Protein AF-A0A0G4HFI1-F1 (afdb_monomer_lite)

Foldseek 3Di:
DPPQDDDQQWDALDRPHDTDGQDALVVLVVLLVVLLLVVLVVLLLVLLVLLVDDPPDPPLLVLLLVLLVVLLVLLVVLVVLDDDPPLPPVVVVVCVPCVPCVVPDDPDPPDVCNVDVPPDPRPSCSSNVLLNNLSNQPVHDDDPLVSLVSSLVVLLCSLVVSLVSSLVCLVCVLVVVCVVCVPPQQALVNLVVVLVVVLVVLVVVLVVVVVVVVVVVDCPCVVVVVVVVVVVPDDPDDPVVVVVVSVVVVVVSVVVSVVVNVVSVVVSVVVSVVLQCDADSSQARNRDHPPDDPVVNSVRSVLSSLLSSLSSLSVCLLVSLLSLLLLQFWADPDPPDAIARPVDRVHGCPDPSSVVSNVVSVVSCCVRLPVVLVVVVVVCVVCVVVCVVVDPSPCSSCVSQQRQFDPVCSSVSVVSSVLSNVLSVLQRDQPDNDNVSSLVSNLVSLVVVLVVLVVCLGGDCPPNSVSSVSSNVSSVVSNVVSVCVVVVVVVSVVVPPDD

Organism: NCBI:txid1169474

Sequence (499 aa):
PLCDECARGYHQTQPGSLCTTCPSASVLFVSAACVIFVVSAAMLFYAALITLEDPEVESESHKVALKILFNFLSMMSVVNAFRYTAPKVDVEQLKVELPALEQILPEYDISLYDLLPIESIPSITSLLSVECMVDSGVFGEVSHAWRLFLTRTIEVHIPFLLYITCLLFAICYVFSFRAVRRSKIPQPETVTEHFRASIAALEERFQRSDEEVRLIERPSSAQSFFALIARSKDTHTPPFACLQLQEEVHLALRRERRFKEEKLVIQQRAEMRALAKKRLFWLFRYVFSGDMSLRRRLAVVLVDSVTVAAIIYFFSYELITSGLLDTIACEAFEDGMALRLTERRSILCSSDDYNAFLGMALAFMVAYTVALPGILALVIARQRSQLMTVVQAFFRNFSLFFGGYTSQYFFWEIVILARKFTGEFAVAFNPTTDPRSRLLPLLCHAALFAFLQLRCQPYRKVDGNILNRLETWSLVIWLFTLILFAVSRSVGGSVGVSG

pLDDT: mean 82.16, std 15.21, range [30.98, 97.75]

Secondary structure (DSSP, 8-state):
--TTSPPTTEE-SSTTSPPEEPPPHHHHHHHHHHHHHHHHHHHHHHHHHHHHS-TTSTTHHHHHHHHHHHHHHHHHHGGGGS--------HHHHHHH-GGGGGT-------HHHHS-------HHHHS-HHHHHHTTTT-S--HHHHHHHHHHHHHHHHHHHHHHHHHHHHHHHHHHHHHHTTTS--HHHHHHHHHHHHHHHHHHHHHHHHHHHHHT-TTTHHHHHHHHTT-TT----THHHHHHHHHHHHHHHHHHHHHHHHHHHHHHHHHHHHHH-EETTTEE----TT--HHHHHHHHHHHTHHHHHHHHHHHHHHHHHHHHHTT-EE-SSTTPPPEESS-TTSBTTSHHHHHHHHHHHHHHIIIIIIHHHHHHHHHHHHTTTTTTSTTHHHHHTHHHHTTB-TT-TTHHHHHHHHHHHHHHHHH--SSSSGGGGHHHHHHHHHHHHHHHHHH--B---GGGHHHHHHHHHHHHHHHHHHHHHHHHHHHTTS----

Radius of gyration: 36.2 Å; chains: 1; bounding box: 97×45×128 Å

Structure (mmCIF, N/CA/C/O backbone):
data_AF-A0A0G4HFI1-F1
#
_entry.id   AF-A0A0G4HFI1-F1
#
loop_
_atom_site.group_PDB
_atom_site.id
_atom_site.type_symbol
_atom_site.label_atom_id
_atom_site.label_alt_id
_atom_site.label_comp_id
_atom_site.label_asym_id
_atom_site.label_entity_id
_atom_site.label_seq_id
_atom_site.pdbx_PDB_ins_code
_atom_site.Cartn_x
_atom_site.Cartn_y
_atom_site.Cartn_z
_atom_site.occupancy
_atom_site.B_iso_or_equiv
_atom_site.auth_seq_id
_atom_site.auth_comp_id
_atom_site.auth_asym_id
_atom_site.auth_atom_id
_atom_site.pdbx_PDB_model_num
ATOM 1 N N . PRO A 1 1 ? 29.645 3.352 -20.451 1.00 61.78 1 PRO A N 1
ATOM 2 C CA . PRO A 1 1 ? 28.203 3.683 -20.490 1.00 61.78 1 PRO A CA 1
ATOM 3 C C . PRO A 1 1 ? 27.784 3.760 -21.954 1.00 61.78 1 PRO A C 1
ATOM 5 O O . PRO A 1 1 ? 28.581 4.227 -22.769 1.00 61.78 1 PRO A O 1
ATOM 8 N N . LEU A 1 2 ? 26.599 3.263 -22.290 1.00 75.50 2 LEU A N 1
ATOM 9 C CA . LEU A 1 2 ? 25.979 3.582 -23.581 1.00 75.50 2 LEU A CA 1
ATOM 10 C C . LEU A 1 2 ? 25.491 5.045 -23.572 1.00 75.50 2 LEU A C 1
ATOM 12 O O . LEU A 1 2 ? 25.496 5.690 -22.523 1.00 75.50 2 LEU A O 1
ATOM 16 N N . CYS A 1 3 ? 25.123 5.596 -24.735 1.00 70.38 3 CYS A N 1
ATOM 17 C CA . CYS A 1 3 ? 24.750 7.013 -24.889 1.00 70.38 3 CYS A CA 1
ATOM 18 C C . CYS A 1 3 ? 23.564 7.462 -24.011 1.00 70.38 3 CYS A C 1
ATOM 20 O O . CYS A 1 3 ? 23.365 8.657 -23.826 1.00 70.38 3 CYS A O 1
ATOM 22 N N . ASP A 1 4 ? 22.791 6.520 -23.478 1.00 76.88 4 ASP A N 1
ATOM 23 C CA . ASP A 1 4 ? 21.642 6.723 -22.598 1.00 76.88 4 ASP A CA 1
ATOM 24 C C . ASP A 1 4 ? 21.966 6.577 -21.101 1.00 76.88 4 ASP A C 1
ATOM 26 O O . ASP A 1 4 ? 21.091 6.789 -20.265 1.00 76.88 4 ASP A O 1
ATOM 30 N N . GLU A 1 5 ? 23.211 6.265 -20.733 1.00 84.94 5 GLU A N 1
ATOM 31 C CA . GLU A 1 5 ? 23.621 6.055 -19.344 1.00 84.94 5 GLU A CA 1
ATOM 32 C C . GLU A 1 5 ? 24.499 7.200 -18.824 1.00 84.94 5 GLU A C 1
ATOM 34 O O . GLU A 1 5 ? 25.551 7.516 -19.385 1.00 84.94 5 GLU A O 1
ATOM 39 N N . CYS A 1 6 ? 24.118 7.781 -17.684 1.00 89.31 6 CYS A N 1
ATOM 40 C CA . CYS A 1 6 ? 24.928 8.817 -17.050 1.00 89.31 6 CYS A CA 1
ATOM 41 C C . CYS A 1 6 ? 26.199 8.266 -16.401 1.00 89.31 6 CYS A C 1
ATOM 43 O O . CYS A 1 6 ? 26.190 7.229 -15.730 1.00 89.31 6 CYS A O 1
ATOM 45 N N . ALA A 1 7 ? 27.286 9.029 -16.542 1.00 90.31 7 ALA A N 1
ATOM 46 C CA . ALA A 1 7 ? 28.521 8.811 -15.801 1.00 90.31 7 ALA A CA 1
ATOM 47 C C . ALA A 1 7 ? 28.299 8.922 -14.278 1.00 90.31 7 ALA A C 1
ATOM 49 O O . ALA A 1 7 ? 27.284 9.442 -13.812 1.00 90.31 7 ALA A O 1
ATOM 50 N N . ARG A 1 8 ? 29.265 8.434 -13.490 1.00 89.25 8 ARG A N 1
ATOM 51 C CA . ARG A 1 8 ? 29.236 8.557 -12.022 1.00 89.25 8 ARG A CA 1
ATOM 52 C C . ARG A 1 8 ? 29.116 10.021 -11.600 1.00 89.25 8 ARG A C 1
ATOM 54 O O . ARG A 1 8 ? 29.789 10.880 -12.169 1.00 89.25 8 ARG A O 1
ATOM 61 N N . GLY A 1 9 ? 28.285 10.284 -10.594 1.00 90.75 9 GLY A N 1
ATOM 62 C CA . GLY A 1 9 ? 28.003 11.639 -10.118 1.00 90.75 9 GLY A CA 1
ATOM 63 C C . GLY A 1 9 ? 27.058 12.429 -11.025 1.00 90.75 9 GLY A C 1
ATOM 64 O O . GLY A 1 9 ? 26.856 13.619 -10.791 1.00 90.75 9 GLY A O 1
ATOM 65 N N . TYR A 1 10 ? 26.472 11.782 -12.034 1.00 91.88 10 TYR A N 1
ATOM 66 C CA . TYR A 1 10 ? 25.418 12.339 -12.868 1.00 91.88 10 TYR A CA 1
ATOM 67 C C . TYR A 1 10 ? 24.187 11.424 -12.856 1.00 91.88 10 TYR A C 1
ATOM 69 O O . TYR A 1 10 ? 24.295 10.201 -12.711 1.00 91.88 10 TYR A O 1
ATOM 77 N N . HIS A 1 11 ? 23.018 12.030 -13.043 1.00 90.00 11 HIS A N 1
ATOM 78 C CA . HIS A 1 11 ? 21.723 11.353 -13.110 1.00 90.00 11 HIS A CA 1
ATOM 79 C C . HIS A 1 11 ? 20.808 12.034 -14.134 1.00 90.00 11 HIS A C 1
ATOM 81 O O . HIS A 1 11 ? 21.004 13.205 -14.472 1.00 90.00 11 HIS A O 1
ATOM 87 N N . GLN A 1 12 ? 19.813 11.302 -14.631 1.00 86.06 12 GLN A N 1
ATOM 88 C CA . GLN A 1 12 ? 18.741 11.869 -15.451 1.00 86.06 12 GLN A CA 1
ATOM 89 C C . GLN A 1 12 ? 17.553 12.189 -14.551 1.00 86.06 12 GLN A C 1
ATOM 91 O O . GLN A 1 12 ? 17.189 11.385 -13.694 1.00 86.06 12 GLN A O 1
ATOM 96 N N . THR A 1 13 ? 16.935 13.350 -14.746 1.00 79.31 13 THR A N 1
ATOM 97 C CA . THR A 1 13 ? 15.680 13.689 -14.060 1.00 79.31 13 THR A CA 1
ATOM 98 C C . THR A 1 13 ? 14.486 13.015 -14.726 1.00 79.31 13 THR A C 1
ATOM 100 O O . THR A 1 13 ? 13.504 12.699 -14.059 1.00 79.31 13 THR A O 1
ATOM 103 N N . GLN A 1 14 ? 14.579 12.777 -16.036 1.00 73.25 14 GLN A N 1
ATOM 104 C CA . GLN A 1 14 ? 13.584 12.074 -16.841 1.00 73.25 14 GLN A CA 1
ATOM 105 C C . GLN A 1 14 ? 14.271 11.145 -17.856 1.00 73.25 14 GLN A C 1
ATOM 107 O O . GLN A 1 14 ? 15.355 11.487 -18.342 1.00 73.25 14 GLN A O 1
ATOM 112 N N . PRO A 1 15 ? 13.665 10.004 -18.226 1.00 72.69 15 PRO A N 1
ATOM 113 C CA . PRO A 1 15 ? 14.212 9.123 -19.255 1.00 72.69 15 PRO A CA 1
ATOM 114 C C . PRO A 1 15 ? 14.478 9.882 -20.563 1.00 72.69 15 PRO A C 1
ATOM 116 O O . PRO A 1 15 ? 13.563 10.460 -21.144 1.00 72.69 15 PRO A O 1
ATOM 119 N N . GLY A 1 16 ? 15.731 9.895 -21.022 1.00 75.44 16 GLY A N 1
ATOM 120 C CA . GLY A 1 16 ? 16.137 10.583 -22.257 1.00 75.44 16 GLY A CA 1
ATOM 121 C C . GLY A 1 16 ? 16.486 12.067 -22.094 1.00 75.44 16 GLY A C 1
ATOM 122 O O . GLY A 1 16 ? 16.918 12.696 -23.059 1.00 75.44 16 GLY A O 1
ATOM 123 N N . SER A 1 17 ? 16.352 12.624 -20.888 1.00 83.50 17 SER A N 1
ATOM 124 C CA . SER A 1 17 ? 16.887 13.948 -20.555 1.00 83.50 17 SER A CA 1
ATOM 125 C C . SER A 1 17 ? 18.421 13.944 -20.477 1.00 83.50 17 SER A C 1
ATOM 127 O O . SER A 1 17 ? 19.055 12.910 -20.247 1.00 83.50 17 SER A O 1
ATOM 129 N N . LEU A 1 18 ? 19.036 15.117 -20.657 1.00 89.38 18 LEU A N 1
ATOM 130 C CA . LEU A 1 18 ? 20.477 15.287 -20.467 1.00 89.38 18 LEU A CA 1
ATOM 131 C C . LEU A 1 18 ? 20.876 14.982 -19.016 1.00 89.38 18 LEU A C 1
ATOM 133 O O . LEU A 1 18 ? 20.214 15.399 -18.066 1.00 89.38 18 LEU A O 1
ATOM 137 N N . CYS A 1 19 ? 22.004 14.295 -18.851 1.00 91.75 19 CYS A N 1
ATOM 138 C CA . CYS A 1 19 ? 22.575 13.998 -17.543 1.00 91.75 19 CYS A CA 1
ATOM 139 C C . CYS A 1 19 ? 22.927 15.284 -16.782 1.00 91.75 19 CYS A C 1
ATOM 141 O O . CYS A 1 19 ? 23.695 16.115 -17.266 1.00 91.75 19 CYS A O 1
ATOM 143 N N . THR A 1 20 ? 22.422 15.411 -15.557 1.00 93.06 20 THR A N 1
ATOM 144 C CA . THR A 1 20 ? 22.709 16.526 -14.646 1.00 93.06 20 THR A CA 1
ATOM 145 C C . THR A 1 20 ? 23.570 16.061 -13.480 1.00 93.06 20 THR A C 1
ATOM 147 O O . THR A 1 20 ? 23.514 14.895 -13.078 1.00 93.06 20 THR A O 1
ATOM 150 N N . THR A 1 21 ? 24.396 16.959 -12.943 1.00 94.50 21 THR A N 1
ATOM 151 C CA . THR A 1 21 ? 25.266 16.657 -11.803 1.00 94.50 21 THR A CA 1
ATOM 152 C C . THR A 1 21 ? 24.442 16.346 -10.557 1.00 94.50 21 THR A C 1
ATOM 154 O O . THR A 1 21 ? 23.447 17.008 -10.259 1.00 94.50 21 THR A O 1
ATOM 157 N N . CYS A 1 22 ? 24.863 15.331 -9.808 1.00 93.56 22 CYS A N 1
ATOM 158 C CA . CYS A 1 22 ? 24.263 15.010 -8.524 1.00 93.56 22 CYS A CA 1
ATOM 159 C C . CYS A 1 22 ? 24.513 16.148 -7.517 1.00 93.56 22 CYS A C 1
ATOM 161 O O . CYS A 1 22 ? 25.614 16.714 -7.483 1.00 93.56 22 CYS A O 1
ATOM 163 N N . PRO A 1 23 ? 23.523 16.481 -6.670 1.00 92.75 23 PRO A N 1
ATOM 164 C CA . PRO A 1 23 ? 23.722 17.428 -5.581 1.00 92.75 23 PRO A CA 1
ATOM 165 C C . PRO A 1 23 ? 24.737 16.884 -4.565 1.00 92.75 23 PRO A C 1
ATOM 167 O O . PRO A 1 23 ? 25.034 15.688 -4.525 1.00 92.75 23 PRO A O 1
ATOM 170 N N . SER A 1 24 ? 25.260 17.762 -3.705 1.00 93.38 24 SER A N 1
ATOM 171 C CA . SER A 1 24 ? 26.158 17.337 -2.629 1.00 93.38 24 SER A CA 1
ATOM 172 C C . SER A 1 24 ? 25.465 16.348 -1.683 1.00 93.38 24 SER A C 1
ATOM 174 O O . SER A 1 24 ? 24.261 16.434 -1.429 1.00 93.38 24 SER A O 1
ATOM 176 N N . ALA A 1 25 ? 26.243 15.416 -1.124 1.00 91.25 25 ALA A N 1
ATOM 177 C CA . ALA A 1 25 ? 25.726 14.338 -0.281 1.00 91.25 25 ALA A CA 1
ATOM 178 C C . ALA A 1 25 ? 24.852 14.853 0.879 1.00 91.25 25 ALA A C 1
ATOM 180 O O . ALA A 1 25 ? 23.789 14.304 1.154 1.00 91.25 25 ALA A O 1
ATOM 181 N N . SER A 1 26 ? 25.254 15.951 1.529 1.00 91.62 26 SER A N 1
ATOM 182 C CA . SER A 1 26 ? 24.496 16.556 2.631 1.00 91.62 26 SER A CA 1
ATOM 183 C C . SER A 1 26 ? 23.113 17.045 2.200 1.00 91.62 26 SER A C 1
ATOM 185 O O . SER A 1 26 ? 22.133 16.782 2.895 1.00 91.62 26 SER A O 1
ATOM 187 N N . VAL A 1 27 ? 23.013 17.707 1.044 1.00 91.31 27 VAL A N 1
ATOM 188 C CA . VAL A 1 27 ? 21.733 18.169 0.489 1.00 91.31 27 VAL A CA 1
ATOM 189 C C . VAL A 1 27 ? 20.840 16.976 0.166 1.00 91.31 27 VAL A C 1
ATOM 191 O O . VAL A 1 27 ? 19.643 17.008 0.454 1.00 91.31 27 VAL A O 1
ATOM 194 N N . LEU A 1 28 ? 21.417 15.896 -0.358 1.00 90.25 28 LEU A N 1
ATOM 195 C CA . LEU A 1 28 ? 20.674 14.685 -0.679 1.00 90.25 28 LEU A CA 1
ATOM 196 C C . LEU A 1 28 ? 20.130 13.976 0.572 1.00 90.25 28 LEU A C 1
ATOM 198 O O . LEU A 1 28 ? 18.950 13.648 0.618 1.00 90.25 28 LEU A O 1
ATOM 202 N N . PHE A 1 29 ? 20.934 13.800 1.625 1.00 91.56 29 PHE A N 1
ATOM 203 C CA . PHE A 1 29 ? 20.453 13.180 2.868 1.00 91.56 29 PHE A CA 1
ATOM 204 C C . PHE A 1 29 ? 19.403 14.035 3.584 1.00 91.56 29 PHE A C 1
ATOM 206 O O . PHE A 1 29 ? 18.421 13.498 4.096 1.00 91.56 29 PHE A O 1
ATOM 213 N N . VAL A 1 30 ? 19.577 15.362 3.607 1.00 93.06 30 VAL A N 1
ATOM 214 C CA . VAL A 1 30 ? 18.607 16.280 4.225 1.00 93.06 30 VAL A CA 1
ATOM 215 C C . VAL A 1 30 ? 17.294 16.296 3.444 1.00 93.06 30 VAL A C 1
ATOM 217 O O . VAL A 1 30 ? 16.228 16.201 4.052 1.00 93.06 30 VAL A O 1
ATOM 220 N N . SER A 1 31 ? 17.352 16.374 2.112 1.00 90.25 31 SER A N 1
ATOM 221 C CA . SER A 1 31 ? 16.151 16.307 1.270 1.00 90.25 31 SER A CA 1
ATOM 222 C C . SER A 1 31 ? 15.455 14.953 1.399 1.00 90.25 31 SER A C 1
ATOM 224 O O . SER A 1 31 ? 14.245 14.926 1.611 1.00 90.25 31 SER A O 1
ATOM 226 N N . ALA A 1 32 ? 16.200 13.844 1.410 1.00 91.06 32 ALA A N 1
ATOM 227 C CA . ALA A 1 32 ? 15.634 12.516 1.609 1.00 91.06 32 ALA A CA 1
ATOM 228 C C . ALA A 1 32 ? 14.950 12.360 2.973 1.00 91.06 32 ALA A C 1
ATOM 230 O O . ALA A 1 32 ? 13.813 11.894 3.044 1.00 91.06 32 ALA A O 1
ATOM 231 N N . ALA A 1 33 ? 15.591 12.811 4.054 1.00 93.12 33 ALA A N 1
ATOM 232 C CA . ALA A 1 33 ? 14.996 12.804 5.388 1.00 93.12 33 ALA A CA 1
ATOM 233 C C . ALA A 1 33 ? 13.731 13.677 5.459 1.00 93.12 33 ALA A C 1
ATOM 235 O O . ALA A 1 33 ? 12.734 13.270 6.058 1.00 93.12 33 ALA A O 1
ATOM 236 N N . CYS A 1 34 ? 13.747 14.849 4.816 1.00 93.75 34 CYS A N 1
ATOM 237 C CA . CYS A 1 34 ? 12.593 15.743 4.733 1.00 93.75 34 CYS A CA 1
ATOM 238 C C . CYS A 1 34 ? 11.425 15.085 3.986 1.00 93.75 34 CYS A C 1
ATOM 240 O O . CYS A 1 34 ? 10.309 15.048 4.503 1.00 93.75 34 CYS A O 1
ATOM 242 N N . VAL A 1 35 ? 11.681 14.491 2.817 1.00 91.00 35 VAL A N 1
ATOM 243 C CA . VAL A 1 35 ? 10.666 13.781 2.026 1.00 91.00 35 VAL A CA 1
ATOM 244 C C . VAL A 1 35 ? 10.103 12.595 2.808 1.00 91.00 35 VAL A C 1
ATOM 246 O O . VAL A 1 35 ? 8.886 12.476 2.926 1.00 91.00 35 VAL A O 1
ATOM 249 N N . ILE A 1 36 ? 10.953 11.761 3.417 1.00 92.56 36 ILE A N 1
ATOM 250 C CA . ILE A 1 36 ? 10.519 10.633 4.260 1.00 92.56 36 ILE A CA 1
ATOM 251 C C . ILE A 1 36 ? 9.632 11.123 5.407 1.00 92.56 36 ILE A C 1
ATOM 253 O O . ILE A 1 36 ? 8.599 10.510 5.683 1.00 92.56 36 ILE A O 1
ATOM 257 N N . PHE A 1 37 ? 9.988 12.231 6.059 1.00 94.31 37 PHE A N 1
ATOM 258 C CA . PHE A 1 37 ? 9.195 12.811 7.139 1.00 94.31 37 PHE A CA 1
ATOM 259 C C . PHE A 1 37 ? 7.836 13.329 6.651 1.00 94.31 37 PHE A C 1
ATOM 261 O O . PHE A 1 37 ? 6.808 12.992 7.241 1.00 94.31 37 PHE A O 1
ATOM 268 N N . VAL A 1 38 ? 7.810 14.100 5.560 1.00 93.81 38 VAL A N 1
ATOM 269 C CA . VAL A 1 38 ? 6.577 14.651 4.973 1.00 93.81 38 VAL A CA 1
ATOM 270 C C . VAL A 1 38 ? 5.649 13.530 4.509 1.00 93.81 38 VAL A C 1
ATOM 272 O O . VAL A 1 38 ? 4.467 13.533 4.851 1.00 93.81 38 VAL A O 1
ATOM 275 N N . VAL A 1 39 ? 6.180 12.530 3.801 1.00 91.81 39 VAL A N 1
ATOM 276 C CA . VAL A 1 39 ? 5.410 11.361 3.355 1.00 91.81 39 VAL A CA 1
ATOM 277 C C . VAL A 1 39 ? 4.906 10.558 4.554 1.00 91.81 39 VAL A C 1
ATOM 279 O O . VAL A 1 39 ? 3.740 10.178 4.581 1.00 91.81 39 VAL A O 1
ATOM 282 N N . SER A 1 40 ? 5.727 10.353 5.588 1.00 93.50 40 SER A N 1
ATOM 283 C CA . SER A 1 40 ? 5.300 9.677 6.823 1.00 93.50 40 SER A CA 1
ATOM 284 C C . SER A 1 40 ? 4.157 10.423 7.519 1.00 93.50 40 SER A C 1
ATOM 286 O O . SER A 1 40 ? 3.176 9.808 7.937 1.00 93.50 40 SER A O 1
ATOM 288 N N . ALA A 1 41 ? 4.239 11.753 7.612 1.00 93.50 41 ALA A N 1
ATOM 289 C CA . ALA A 1 41 ? 3.180 12.582 8.180 1.00 93.50 41 ALA A CA 1
ATOM 290 C C . ALA A 1 41 ? 1.889 12.508 7.348 1.00 93.50 41 ALA A C 1
ATOM 292 O O . ALA A 1 41 ? 0.810 12.339 7.916 1.00 93.50 41 ALA A O 1
ATOM 293 N N . ALA A 1 42 ? 1.996 12.558 6.016 1.00 92.75 42 ALA A N 1
ATOM 294 C CA . ALA A 1 42 ? 0.864 12.398 5.108 1.00 92.75 42 ALA A CA 1
ATOM 295 C C . ALA A 1 42 ? 0.210 11.012 5.246 1.00 92.75 42 ALA A C 1
ATOM 297 O O . ALA A 1 42 ? -1.013 10.918 5.331 1.00 92.75 42 ALA A O 1
ATOM 298 N N . MET A 1 43 ? 1.007 9.944 5.356 1.00 92.25 43 MET A N 1
ATOM 299 C CA . MET A 1 43 ? 0.512 8.577 5.559 1.00 92.25 43 MET A CA 1
ATOM 300 C C . MET A 1 43 ? -0.168 8.404 6.919 1.00 92.25 43 MET A C 1
ATOM 302 O O . MET A 1 43 ? -1.224 7.780 6.996 1.00 92.25 43 MET A O 1
ATOM 306 N N . LEU A 1 44 ? 0.381 8.985 7.991 1.00 92.69 44 LEU A N 1
ATOM 307 C CA . LEU A 1 44 ? -0.260 8.991 9.309 1.00 92.69 44 LEU A CA 1
ATOM 308 C C . LEU A 1 44 ? -1.570 9.781 9.305 1.00 92.69 44 LEU A C 1
ATOM 310 O O . LEU A 1 44 ? -2.548 9.338 9.906 1.00 92.69 44 LEU A O 1
ATOM 314 N N . PHE A 1 45 ? -1.605 10.925 8.621 1.00 92.00 45 PHE A N 1
ATOM 315 C CA . PHE A 1 45 ? -2.816 11.722 8.462 1.00 92.00 45 PHE A CA 1
ATOM 316 C C . PHE A 1 45 ? -3.882 10.960 7.671 1.00 92.00 45 PHE A C 1
ATOM 318 O O . PHE A 1 45 ? -5.018 10.852 8.122 1.00 92.00 45 PHE A O 1
ATOM 325 N N . TYR A 1 46 ? -3.510 10.352 6.547 1.00 89.81 46 TYR A N 1
ATOM 326 C CA . TYR A 1 46 ? -4.409 9.521 5.753 1.00 89.81 46 TYR A CA 1
ATOM 327 C C . TYR A 1 46 ? -4.917 8.305 6.542 1.00 89.81 46 TYR A C 1
ATOM 329 O O . TYR A 1 46 ? -6.112 8.012 6.536 1.00 89.81 46 TYR A O 1
ATOM 337 N N . ALA A 1 47 ? -4.042 7.638 7.299 1.00 89.88 47 ALA A N 1
ATOM 338 C CA . ALA A 1 47 ? -4.437 6.556 8.193 1.00 89.88 47 ALA A CA 1
ATOM 339 C C . ALA A 1 47 ? -5.419 7.039 9.265 1.00 89.88 47 ALA A C 1
ATOM 341 O O . ALA A 1 47 ? -6.415 6.362 9.524 1.00 89.88 47 ALA A O 1
ATOM 342 N N . ALA A 1 48 ? -5.183 8.223 9.840 1.00 88.12 48 ALA A N 1
ATOM 343 C CA . ALA A 1 48 ? -6.111 8.846 10.771 1.00 88.12 48 ALA A CA 1
ATOM 344 C C . ALA A 1 48 ? -7.472 9.045 10.101 1.00 88.12 48 ALA A C 1
ATOM 346 O O . ALA A 1 48 ? -8.441 8.498 10.622 1.00 88.12 48 ALA A O 1
ATOM 347 N N . LEU A 1 49 ? -7.529 9.697 8.929 1.00 85.12 49 LEU A N 1
ATOM 348 C CA . LEU A 1 49 ? -8.753 9.928 8.146 1.00 85.12 49 LEU A CA 1
ATOM 349 C C . LEU A 1 49 ? -9.541 8.639 7.896 1.00 85.12 49 LEU A C 1
ATOM 351 O O . LEU A 1 49 ? -10.739 8.593 8.164 1.00 85.12 49 LEU A O 1
ATOM 355 N N . ILE A 1 50 ? -8.866 7.569 7.470 1.00 81.19 50 ILE A N 1
ATOM 356 C CA . ILE A 1 50 ? -9.506 6.263 7.269 1.00 81.19 50 ILE A CA 1
ATOM 357 C C . ILE A 1 50 ? -10.096 5.730 8.579 1.00 81.19 50 ILE A C 1
ATOM 359 O O . ILE A 1 50 ? -11.176 5.141 8.576 1.00 81.19 50 ILE A O 1
ATOM 363 N N . THR A 1 51 ? -9.415 5.920 9.707 1.00 80.00 51 THR A N 1
ATOM 364 C CA . THR A 1 51 ? -9.909 5.450 11.008 1.00 80.00 51 THR A CA 1
ATOM 365 C C . THR A 1 51 ? -10.965 6.349 11.660 1.00 80.00 51 THR A C 1
ATOM 367 O O . THR A 1 51 ? -11.606 5.876 12.597 1.00 80.00 51 THR A O 1
ATOM 370 N N . LEU A 1 52 ? -11.143 7.603 11.207 1.00 75.62 52 LEU A N 1
ATOM 371 C CA . LEU A 1 52 ? -12.127 8.547 11.771 1.00 75.62 52 LEU A CA 1
ATOM 372 C C . LEU A 1 52 ? -13.566 8.135 11.489 1.00 75.62 52 LEU A C 1
ATOM 374 O O . LEU A 1 52 ? -14.449 8.416 12.291 1.00 75.62 52 LEU A O 1
ATOM 378 N N . GLU A 1 53 ? -13.804 7.531 10.331 1.00 63.88 53 GLU A N 1
ATOM 379 C CA . GLU A 1 53 ? -15.148 7.149 9.917 1.00 63.88 53 GLU A CA 1
ATOM 380 C C . GLU A 1 53 ? -15.679 6.046 10.828 1.00 63.88 53 GLU A C 1
ATOM 382 O O . GLU A 1 53 ? -15.118 4.946 10.896 1.00 63.88 53 GLU A O 1
ATOM 387 N N . ASP A 1 54 ? -16.750 6.381 11.548 1.00 59.59 54 ASP A N 1
ATOM 388 C CA . ASP A 1 54 ? -17.422 5.463 12.448 1.00 59.59 54 ASP A CA 1
ATOM 389 C C . ASP A 1 54 ? -17.849 4.208 11.675 1.00 59.59 54 ASP A C 1
ATOM 391 O O . ASP A 1 54 ? -18.528 4.322 10.656 1.00 59.59 54 ASP A O 1
ATOM 395 N N . PRO A 1 55 ? -17.517 2.999 12.165 1.00 56.03 55 PRO A N 1
ATOM 396 C CA . PRO A 1 55 ? -17.912 1.748 11.517 1.00 56.03 55 PRO A CA 1
ATOM 397 C C . PRO A 1 55 ? -19.437 1.535 11.491 1.00 56.03 55 PRO A C 1
ATOM 399 O O . PRO A 1 55 ? -19.906 0.582 10.878 1.00 56.03 55 PRO A O 1
ATOM 402 N N . GLU A 1 56 ? -20.201 2.380 12.190 1.00 53.66 56 GLU A N 1
ATOM 403 C CA . GLU A 1 56 ? -21.667 2.377 12.200 1.00 53.66 56 GLU A CA 1
ATOM 404 C C . GLU A 1 56 ? -22.278 3.289 11.119 1.00 53.66 56 GLU A C 1
ATOM 406 O O . GLU A 1 56 ? -23.473 3.185 10.858 1.00 53.66 56 GLU A O 1
ATOM 411 N N . VAL A 1 57 ? -21.486 4.146 10.461 1.00 54.12 57 VAL A N 1
ATOM 412 C CA . VAL A 1 57 ? -21.948 5.033 9.383 1.00 54.12 57 VAL A CA 1
ATOM 413 C C . VAL A 1 57 ? -21.582 4.408 8.032 1.00 54.12 57 VAL A C 1
ATOM 415 O O . VAL A 1 57 ? -20.467 3.927 7.852 1.00 54.12 57 VAL A O 1
ATOM 418 N N . GLU A 1 58 ? -22.510 4.421 7.068 1.00 57.59 58 GLU A N 1
ATOM 419 C CA . GLU A 1 58 ? -22.425 3.830 5.710 1.00 57.59 58 GLU A CA 1
ATOM 420 C C . GLU A 1 58 ? -21.278 4.367 4.814 1.00 57.59 58 GLU A C 1
ATOM 422 O O . GLU A 1 58 ? -21.229 4.115 3.612 1.00 57.59 58 GLU A O 1
ATOM 427 N N . SER A 1 59 ? -20.302 5.080 5.372 1.00 58.16 59 SER A N 1
ATOM 428 C CA . SER A 1 59 ? -19.214 5.739 4.653 1.00 58.16 59 SER A CA 1
ATOM 429 C C . SER A 1 59 ? -18.079 4.812 4.188 1.00 58.16 59 SER A C 1
ATOM 431 O O . SER A 1 59 ? -17.138 5.266 3.534 1.00 58.16 59 SER A O 1
ATOM 433 N N . GLU A 1 60 ? -18.181 3.490 4.405 1.00 72.00 60 GLU A N 1
ATOM 434 C CA . GLU A 1 60 ? -17.216 2.520 3.855 1.00 72.00 60 GLU A CA 1
ATOM 435 C C . GLU A 1 60 ? -17.099 2.609 2.319 1.00 72.00 60 GLU A C 1
ATOM 437 O O . GLU A 1 60 ? -16.028 2.338 1.767 1.00 72.00 60 GLU A O 1
ATOM 442 N N . SER A 1 61 ? -18.160 3.037 1.624 1.00 83.88 61 SER A N 1
ATOM 443 C CA . SER A 1 61 ? -18.197 3.136 0.161 1.00 83.88 61 SER A CA 1
ATOM 444 C C . SER A 1 61 ? -17.141 4.095 -0.408 1.00 83.88 61 SER A C 1
ATOM 446 O O . SER A 1 61 ? -16.496 3.770 -1.404 1.00 83.88 61 SER A O 1
ATOM 448 N N . HIS A 1 62 ? -16.896 5.248 0.227 1.00 84.62 62 HIS A N 1
ATOM 449 C CA . HIS A 1 62 ? -15.948 6.242 -0.296 1.00 84.62 62 HIS A CA 1
ATOM 450 C C . HIS A 1 62 ? -14.501 5.723 -0.292 1.00 84.62 62 HIS A C 1
ATOM 452 O O . HIS A 1 62 ? -13.792 5.844 -1.292 1.00 84.62 62 HIS A O 1
ATOM 458 N N . LYS A 1 63 ? -14.073 5.072 0.797 1.00 85.06 63 LYS A N 1
ATOM 459 C CA . LYS A 1 63 ? -12.729 4.474 0.906 1.00 85.06 63 LYS A CA 1
ATOM 460 C C . LYS A 1 63 ? -12.474 3.438 -0.182 1.00 85.06 63 LYS A C 1
ATOM 462 O O . LYS A 1 63 ? -11.399 3.400 -0.779 1.00 85.06 63 LYS A O 1
ATOM 467 N N . VAL A 1 64 ? -13.472 2.595 -0.435 1.00 88.81 64 VAL A N 1
ATOM 468 C CA . VAL A 1 64 ? -13.393 1.554 -1.461 1.00 88.81 64 VAL A CA 1
ATOM 469 C C . VAL A 1 64 ? -13.392 2.173 -2.858 1.00 88.81 64 VAL A C 1
ATOM 471 O O . VAL A 1 64 ? -12.616 1.744 -3.706 1.00 88.81 64 VAL A O 1
ATOM 474 N N . ALA A 1 65 ? -14.183 3.221 -3.096 1.00 90.62 65 ALA A N 1
ATOM 475 C CA . ALA A 1 65 ? -14.172 3.946 -4.364 1.00 90.62 65 ALA A CA 1
ATOM 476 C C . ALA A 1 65 ? -12.810 4.605 -4.647 1.00 90.62 65 ALA A C 1
ATOM 478 O O . ALA A 1 65 ? -12.283 4.468 -5.749 1.00 90.62 65 ALA A O 1
ATOM 479 N N . LEU A 1 66 ? -12.198 5.250 -3.648 1.00 88.75 66 LEU A N 1
ATOM 480 C CA . LEU A 1 66 ? -10.868 5.853 -3.779 1.00 88.75 66 LEU A CA 1
ATOM 481 C C . LEU A 1 66 ? -9.801 4.801 -4.122 1.00 88.75 66 LEU A C 1
ATOM 483 O O . LEU A 1 66 ? -8.923 5.028 -4.949 1.00 88.75 66 LEU A O 1
ATOM 487 N N . LYS A 1 67 ? -9.910 3.613 -3.530 1.00 89.69 67 LYS A N 1
ATOM 488 C CA . LYS A 1 67 ? -9.046 2.475 -3.845 1.00 89.69 67 LYS A CA 1
ATOM 489 C C . LYS A 1 67 ? -9.214 1.9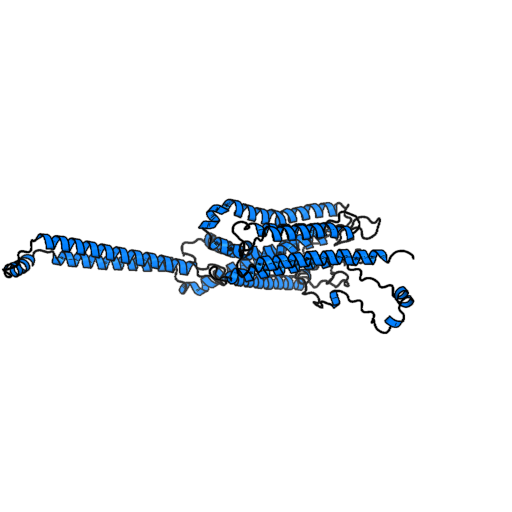80 -5.281 1.00 89.69 67 LYS A C 1
ATOM 491 O O . LYS A 1 67 ? -8.217 1.737 -5.957 1.00 89.69 67 LYS A O 1
ATOM 496 N N . ILE A 1 68 ? -10.459 1.829 -5.737 1.00 93.38 68 ILE A N 1
ATOM 497 C CA . ILE A 1 68 ? -10.783 1.479 -7.127 1.00 93.38 68 ILE A CA 1
ATOM 498 C C . ILE A 1 68 ? -10.165 2.513 -8.075 1.00 93.38 68 ILE A C 1
ATOM 500 O O . ILE A 1 68 ? -9.507 2.138 -9.042 1.00 93.38 68 ILE A O 1
ATOM 504 N N . LEU A 1 69 ? -10.298 3.804 -7.754 1.00 92.94 69 LEU A N 1
ATOM 505 C CA . LEU A 1 69 ? -9.707 4.890 -8.531 1.00 92.94 69 LEU A CA 1
ATOM 506 C C . LEU A 1 69 ? -8.178 4.785 -8.594 1.00 92.94 69 LEU A C 1
ATOM 508 O O . LEU A 1 69 ? -7.621 4.819 -9.686 1.00 92.94 69 LEU A O 1
ATOM 512 N N . PHE A 1 70 ? -7.491 4.604 -7.463 1.00 88.94 70 PHE A N 1
ATOM 513 C CA . PHE A 1 70 ? -6.032 4.446 -7.465 1.00 88.94 70 PHE A CA 1
ATOM 514 C C . PHE A 1 70 ? -5.577 3.212 -8.245 1.00 88.94 70 PHE A C 1
ATOM 516 O O . PHE A 1 70 ? -4.608 3.291 -8.992 1.00 88.94 70 PHE A O 1
ATOM 523 N N . ASN A 1 71 ? -6.294 2.092 -8.130 1.00 91.00 71 ASN A N 1
ATOM 524 C CA . ASN A 1 71 ? -6.015 0.899 -8.928 1.00 91.00 71 ASN A CA 1
ATOM 525 C C . ASN A 1 71 ? -6.237 1.140 -10.426 1.00 91.00 71 ASN A C 1
ATOM 527 O O . ASN A 1 71 ? -5.495 0.603 -11.240 1.00 91.00 71 ASN A O 1
ATOM 531 N N . PHE A 1 72 ? -7.239 1.933 -10.801 1.00 93.12 72 PHE A N 1
ATOM 532 C CA . PHE A 1 72 ? -7.468 2.313 -12.191 1.00 93.12 72 PHE A CA 1
ATOM 533 C C . PHE A 1 72 ? -6.350 3.210 -12.733 1.00 93.12 72 PHE A C 1
ATOM 535 O O . PHE A 1 72 ? -5.814 2.921 -13.798 1.00 93.12 72 PHE A O 1
ATOM 542 N N . LEU A 1 73 ? -5.955 4.249 -11.990 1.00 89.38 73 LEU A N 1
ATOM 543 C CA . LEU A 1 73 ? -4.860 5.148 -12.382 1.00 89.38 73 LEU A CA 1
ATOM 544 C C . LEU A 1 73 ? -3.533 4.393 -12.531 1.00 89.38 73 LEU A C 1
ATOM 546 O O . LEU A 1 73 ? -2.804 4.611 -13.493 1.00 89.38 73 LEU A O 1
ATOM 550 N N . SER A 1 74 ? -3.273 3.465 -11.611 1.00 86.62 74 SER A N 1
ATOM 551 C CA . SER A 1 74 ? -2.180 2.494 -11.676 1.00 86.62 74 SER A CA 1
ATOM 552 C C . SER A 1 74 ? -2.180 1.711 -12.994 1.00 86.62 74 SER A C 1
ATOM 554 O O . SER A 1 74 ? -1.219 1.789 -13.755 1.00 86.62 74 SER A O 1
ATOM 556 N N . MET A 1 75 ? -3.287 1.034 -13.329 1.00 88.69 75 MET A N 1
ATOM 557 C CA . MET A 1 75 ? -3.393 0.267 -14.577 1.00 88.69 75 MET A CA 1
ATOM 558 C C . MET A 1 75 ? -3.213 1.160 -15.808 1.00 88.69 75 MET A C 1
ATOM 560 O O . MET A 1 75 ? -2.530 0.777 -16.749 1.00 88.69 75 MET A O 1
ATOM 564 N N . MET A 1 76 ? -3.762 2.375 -15.797 1.00 87.69 76 MET A N 1
ATOM 565 C CA . MET A 1 76 ? -3.579 3.327 -16.896 1.00 87.69 76 MET A CA 1
ATOM 566 C C . MET A 1 76 ? -2.122 3.778 -17.059 1.00 87.69 76 MET A C 1
ATOM 568 O O . MET A 1 76 ? -1.705 4.071 -18.177 1.00 87.69 76 MET A O 1
ATOM 572 N N . SER A 1 77 ? -1.324 3.793 -15.988 1.00 83.62 77 SER A N 1
ATOM 573 C CA . SER A 1 77 ? 0.101 4.128 -16.074 1.00 83.62 77 SER A CA 1
ATOM 574 C C . SER A 1 77 ? 0.908 3.097 -16.873 1.00 83.62 77 SER A C 1
ATOM 576 O O . SER A 1 77 ? 1.869 3.475 -17.540 1.00 83.62 77 SER A O 1
ATOM 578 N N . VAL A 1 78 ? 0.463 1.832 -16.917 1.00 82.94 78 VAL A N 1
ATOM 579 C CA . VAL A 1 78 ? 1.082 0.759 -17.720 1.00 82.94 78 VAL A CA 1
ATOM 580 C C . VAL A 1 78 ? 1.086 1.099 -19.208 1.00 82.94 78 VAL A C 1
ATOM 582 O O . VAL A 1 78 ? 1.986 0.688 -19.938 1.00 82.94 78 VAL A O 1
ATOM 585 N N . VAL A 1 79 ? 0.119 1.892 -19.680 1.00 81.50 79 VAL A N 1
ATOM 586 C CA . VAL A 1 79 ? 0.094 2.315 -21.084 1.00 81.50 79 VAL A CA 1
ATOM 587 C C . VAL A 1 79 ? 1.362 3.096 -21.453 1.00 81.50 79 VAL A C 1
ATOM 589 O O . VAL A 1 79 ? 1.861 2.961 -22.567 1.00 81.50 79 VAL A O 1
ATOM 592 N N . ASN A 1 80 ? 1.956 3.824 -20.503 1.00 75.56 80 ASN A N 1
ATOM 593 C CA . ASN A 1 80 ? 3.197 4.565 -20.733 1.00 75.56 80 ASN A CA 1
ATOM 594 C C . ASN A 1 80 ? 4.399 3.655 -21.033 1.00 75.56 80 ASN A C 1
ATOM 596 O O . ASN A 1 80 ? 5.373 4.123 -21.618 1.00 75.56 80 ASN A O 1
ATOM 600 N N . ALA A 1 81 ? 4.341 2.363 -20.686 1.00 72.44 81 ALA A N 1
ATOM 601 C CA . ALA A 1 81 ? 5.384 1.404 -21.048 1.00 72.44 81 ALA A CA 1
ATOM 602 C C . ALA A 1 81 ? 5.408 1.116 -22.562 1.00 72.44 81 ALA A C 1
ATOM 604 O O . ALA A 1 81 ? 6.435 0.715 -23.115 1.00 72.44 81 ALA A O 1
ATOM 605 N N . PHE A 1 82 ? 4.296 1.340 -23.267 1.00 73.31 82 PHE A N 1
ATOM 606 C CA . PHE A 1 82 ? 4.241 1.184 -24.712 1.00 73.31 82 PHE A CA 1
ATOM 607 C C . PHE A 1 82 ? 4.747 2.461 -25.382 1.00 73.31 82 PHE A C 1
ATOM 609 O O . PHE A 1 82 ? 4.064 3.480 -25.407 1.00 73.31 82 PHE A O 1
ATOM 616 N N . ARG A 1 83 ? 5.934 2.397 -26.000 1.00 60.38 83 ARG A N 1
ATOM 617 C CA . ARG A 1 83 ? 6.441 3.498 -26.833 1.00 60.38 83 ARG A CA 1
ATOM 618 C C . ARG A 1 83 ? 5.455 3.773 -27.964 1.00 60.38 83 ARG A C 1
ATOM 620 O O . ARG A 1 83 ? 5.263 2.926 -28.839 1.00 60.38 83 ARG A O 1
ATOM 627 N N . TYR A 1 84 ? 4.810 4.933 -27.936 1.00 59.22 84 TYR A N 1
ATOM 628 C CA . TYR A 1 84 ? 3.997 5.420 -29.039 1.00 59.22 84 TYR A CA 1
ATOM 629 C C . TYR A 1 84 ? 4.948 5.867 -30.143 1.00 59.22 84 TYR A C 1
ATOM 631 O O . TYR A 1 84 ? 5.590 6.907 -30.044 1.00 59.22 84 TYR A O 1
ATOM 639 N N . THR A 1 85 ? 5.063 5.091 -31.211 1.00 46.12 85 THR A N 1
ATOM 640 C CA . THR A 1 85 ? 5.401 5.713 -32.484 1.00 46.12 85 THR A CA 1
ATOM 641 C C . THR A 1 85 ? 4.154 6.478 -32.888 1.00 46.12 85 THR A C 1
ATOM 643 O O . THR A 1 85 ? 3.167 5.852 -33.288 1.00 46.12 85 THR A O 1
ATOM 646 N N . ALA A 1 86 ? 4.165 7.804 -32.715 1.00 45.38 86 ALA A N 1
ATOM 647 C CA . ALA A 1 86 ? 3.233 8.652 -33.444 1.00 45.38 86 ALA A CA 1
ATOM 648 C C . ALA A 1 86 ? 3.266 8.175 -34.905 1.00 45.38 86 ALA A C 1
ATOM 650 O O . ALA A 1 86 ? 4.365 7.881 -35.401 1.00 45.38 86 ALA A O 1
ATOM 651 N N . PRO A 1 87 ? 2.112 7.968 -35.562 1.00 47.03 87 PRO A N 1
ATOM 652 C CA . PRO A 1 87 ? 2.125 7.671 -36.981 1.00 47.03 87 PRO A CA 1
ATOM 653 C C . PRO A 1 87 ? 2.895 8.813 -37.638 1.00 47.03 87 PRO A C 1
ATOM 655 O O . PRO A 1 87 ? 2.421 9.944 -37.658 1.00 47.03 87 PRO A O 1
ATOM 658 N N . LYS A 1 88 ? 4.118 8.529 -38.100 1.00 42.00 88 LYS A N 1
ATOM 659 C CA . LYS A 1 88 ? 4.845 9.449 -38.959 1.00 42.00 88 LYS A CA 1
ATOM 660 C C . LYS A 1 88 ? 4.036 9.469 -40.234 1.00 42.00 88 LYS A C 1
ATOM 662 O O . LYS A 1 88 ? 4.122 8.546 -41.039 1.00 42.00 88 LYS A O 1
ATOM 667 N N . VAL A 1 89 ? 3.153 10.450 -40.338 1.00 51.75 89 VAL A N 1
ATOM 668 C CA . VAL A 1 89 ? 2.515 10.754 -41.602 1.00 51.75 89 VAL A CA 1
ATOM 669 C C . VAL A 1 89 ? 3.666 11.172 -42.491 1.00 51.75 89 VAL A C 1
ATOM 671 O O . VAL A 1 89 ? 4.338 12.160 -42.198 1.00 51.75 89 VAL A O 1
ATOM 674 N N . ASP A 1 90 ? 3.975 10.351 -43.489 1.00 53.28 90 ASP A N 1
ATOM 675 C CA . ASP A 1 90 ? 5.014 10.681 -44.445 1.00 53.28 90 ASP A CA 1
ATOM 676 C C . ASP A 1 90 ? 4.516 11.909 -45.205 1.00 53.28 90 ASP A C 1
ATOM 678 O O . ASP A 1 90 ? 3.634 11.828 -46.064 1.00 53.28 90 ASP A O 1
ATOM 682 N N . VAL A 1 91 ? 4.977 13.081 -44.766 1.00 61.31 91 VAL A N 1
ATOM 683 C CA . VAL A 1 91 ? 4.451 14.374 -45.210 1.00 61.31 91 VAL A CA 1
ATOM 684 C C . VAL A 1 91 ? 4.615 14.494 -46.725 1.00 61.31 91 VAL A C 1
ATOM 686 O O . VAL A 1 91 ? 3.805 15.136 -47.382 1.00 61.31 91 VAL A O 1
ATOM 689 N N . GLU A 1 92 ? 5.609 13.814 -47.300 1.00 63.94 92 GLU A N 1
ATOM 690 C CA . GLU A 1 92 ? 5.811 13.704 -48.745 1.00 63.94 92 GLU A CA 1
ATOM 691 C C . GLU A 1 92 ? 4.679 12.944 -49.453 1.00 63.94 92 GLU A C 1
ATOM 693 O O . GLU A 1 92 ? 4.186 13.413 -50.477 1.00 63.94 92 GLU A O 1
ATOM 698 N N . GLN A 1 93 ? 4.203 11.822 -48.906 1.00 65.25 93 GLN A N 1
ATOM 699 C CA . GLN A 1 93 ? 3.083 11.078 -49.497 1.00 65.25 93 GLN A CA 1
ATOM 700 C C . GLN A 1 93 ? 1.755 11.823 -49.323 1.00 65.25 93 GLN A C 1
ATOM 702 O O . GLN A 1 93 ? 0.960 11.902 -50.262 1.00 65.25 93 GLN A O 1
ATOM 707 N N . LEU A 1 94 ? 1.534 12.450 -48.163 1.00 63.44 94 LEU A N 1
ATOM 708 C CA . LEU A 1 94 ? 0.324 13.243 -47.926 1.00 63.44 94 LEU A CA 1
ATOM 709 C C . LEU A 1 94 ? 0.276 14.505 -48.811 1.00 63.44 94 LEU A C 1
ATOM 711 O O . LEU A 1 94 ? -0.802 14.898 -49.263 1.00 63.44 94 LEU A O 1
ATOM 715 N N . LYS A 1 95 ? 1.441 15.101 -49.115 1.00 64.00 95 LYS A N 1
ATOM 716 C CA . LYS A 1 95 ? 1.589 16.212 -50.075 1.00 64.00 95 LYS A CA 1
ATOM 717 C C . LYS A 1 95 ? 1.159 15.830 -51.491 1.00 64.00 95 LYS A C 1
ATOM 719 O O . LYS A 1 95 ? 0.617 16.675 -52.201 1.00 64.00 95 LYS 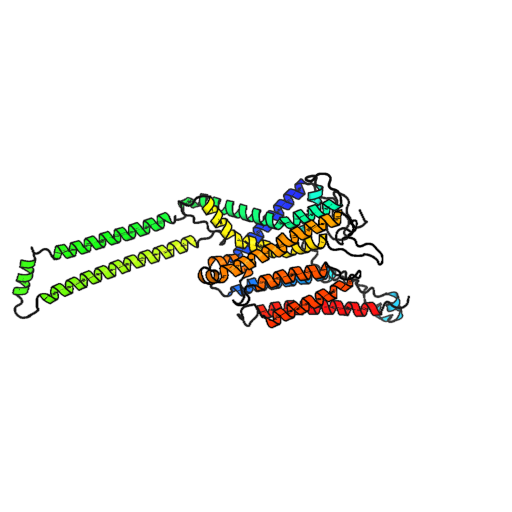A O 1
ATOM 724 N N . VAL A 1 96 ? 1.392 14.583 -51.907 1.00 73.94 96 VAL A N 1
ATOM 725 C CA . VAL A 1 96 ? 1.014 14.096 -53.244 1.00 73.94 96 VAL A CA 1
ATOM 726 C C . VAL A 1 96 ? -0.485 13.804 -53.330 1.00 73.94 96 VAL A C 1
ATOM 728 O O . VAL A 1 96 ? -1.105 14.118 -54.345 1.00 73.94 96 VAL A O 1
ATOM 731 N N . GLU A 1 97 ? -1.085 13.239 -52.279 1.00 77.69 97 GLU A N 1
ATOM 732 C CA . GLU A 1 97 ? -2.489 12.812 -52.325 1.00 77.69 97 GLU A CA 1
ATOM 733 C C . GLU A 1 97 ? -3.505 13.922 -52.000 1.00 77.69 97 GLU A C 1
ATOM 735 O O . GLU A 1 97 ? -4.595 13.923 -52.574 1.00 77.69 97 GLU A O 1
ATOM 740 N N . LEU A 1 98 ? -3.188 14.883 -51.119 1.00 76.19 98 LEU A N 1
ATOM 741 C CA . LEU A 1 98 ? -4.113 15.966 -50.743 1.00 76.19 98 LEU A CA 1
ATOM 742 C C . LEU A 1 98 ? -3.405 17.328 -50.552 1.00 76.19 98 LEU A C 1
ATOM 744 O O . LEU A 1 98 ? -3.272 17.809 -49.424 1.00 76.19 98 LEU A O 1
ATOM 748 N N . PRO A 1 99 ? -3.053 18.040 -51.641 1.00 70.94 99 PRO A N 1
ATOM 749 C CA . PRO A 1 99 ? -2.394 19.352 -51.565 1.00 70.94 99 PRO A CA 1
ATOM 750 C C . PRO A 1 99 ? -3.256 20.449 -50.909 1.00 70.94 99 PRO A C 1
ATOM 752 O O . PRO A 1 99 ? -2.740 21.455 -50.434 1.00 70.94 99 PRO A O 1
ATOM 755 N N . ALA A 1 100 ? -4.579 20.266 -50.832 1.00 74.38 100 ALA A N 1
ATOM 756 C CA . ALA A 1 100 ? -5.482 21.217 -50.176 1.00 74.38 100 ALA A CA 1
ATOM 757 C C . ALA A 1 100 ? -5.408 21.183 -48.635 1.00 74.38 100 ALA A C 1
ATOM 759 O O . ALA A 1 100 ? -5.886 22.106 -47.976 1.00 74.38 100 ALA A O 1
ATOM 760 N N . LEU A 1 101 ? -4.831 20.127 -48.052 1.00 61.19 101 LEU A N 1
ATOM 761 C CA . LEU A 1 101 ? -4.779 19.932 -46.601 1.00 61.19 101 LEU A CA 1
ATOM 762 C C . LEU A 1 101 ? -3.603 20.680 -45.942 1.00 61.19 101 LEU A C 1
ATOM 764 O O . LEU A 1 101 ? -3.638 20.923 -44.737 1.00 61.19 101 LEU A O 1
ATOM 768 N N . GLU A 1 102 ? -2.617 21.112 -46.739 1.00 57.03 102 GLU A N 1
ATOM 769 C CA . GLU A 1 102 ? -1.416 21.852 -46.310 1.00 57.03 102 GLU A CA 1
ATOM 770 C C . GLU A 1 102 ? -1.750 23.206 -45.658 1.00 57.03 102 GLU A C 1
ATOM 772 O O . GLU A 1 102 ? -1.028 23.679 -44.787 1.00 57.03 102 GLU A O 1
ATOM 777 N N . GLN A 1 103 ? -2.885 23.818 -46.016 1.00 62.00 103 GLN A N 1
ATOM 778 C CA . GLN A 1 103 ? -3.331 25.078 -45.406 1.00 62.00 103 GLN A CA 1
ATOM 779 C C . GLN A 1 103 ? -4.144 24.893 -44.115 1.00 62.00 103 GLN A C 1
ATOM 781 O O . GLN A 1 103 ? -4.415 25.880 -43.432 1.00 62.00 103 GLN A O 1
ATOM 786 N N . ILE A 1 104 ? -4.564 23.666 -43.785 1.00 61.62 104 ILE A N 1
ATOM 787 C CA . ILE A 1 104 ? -5.541 23.406 -42.712 1.00 61.62 104 ILE A CA 1
ATOM 788 C C . ILE A 1 104 ? -4.934 22.609 -41.554 1.00 61.62 104 ILE A C 1
ATOM 790 O O . ILE A 1 104 ? -5.351 22.806 -40.414 1.00 61.62 104 ILE A O 1
ATOM 794 N N . LEU A 1 105 ? -3.961 21.731 -41.813 1.00 50.31 105 LEU A N 1
ATOM 795 C CA . LEU A 1 105 ? -3.309 20.939 -40.771 1.00 50.31 105 LEU A CA 1
ATOM 796 C C . LEU A 1 105 ? -1.955 21.553 -40.401 1.00 50.31 105 LEU A C 1
ATOM 798 O O . LEU A 1 105 ? -0.961 21.260 -41.064 1.00 50.31 105 LEU A O 1
ATOM 802 N N . PRO A 1 106 ? -1.875 22.390 -39.349 1.00 52.44 106 PRO A N 1
ATOM 803 C CA . PRO A 1 106 ? -0.589 22.662 -38.735 1.00 52.44 106 PRO A CA 1
ATOM 804 C C . PRO A 1 106 ? 0.009 21.329 -38.274 1.00 52.44 106 PRO A C 1
ATOM 806 O O . PRO A 1 106 ? -0.684 20.503 -37.677 1.00 52.44 106 PRO A O 1
ATOM 809 N N . GLU A 1 107 ? 1.285 21.132 -38.590 1.00 47.78 107 GLU A N 1
ATOM 810 C CA . GLU A 1 107 ? 2.125 20.014 -38.166 1.00 47.78 107 GLU A CA 1
ATOM 811 C C . GLU A 1 107 ? 2.234 20.030 -36.633 1.00 47.78 107 GLU A C 1
ATOM 813 O O . GLU A 1 107 ? 3.165 20.572 -36.047 1.00 47.78 107 GLU A O 1
ATOM 818 N N . TYR A 1 108 ? 1.201 19.527 -35.964 1.00 50.62 108 TYR A N 1
ATOM 819 C CA . TYR A 1 108 ? 1.208 19.285 -34.534 1.00 50.62 108 TYR A CA 1
ATOM 820 C C . TYR A 1 108 ? 1.507 17.805 -34.340 1.00 50.62 108 TYR A C 1
ATOM 822 O O . TYR A 1 108 ? 0.624 16.956 -34.477 1.00 50.62 108 TYR A O 1
ATOM 830 N N . ASP A 1 109 ? 2.756 17.504 -33.993 1.00 45.72 109 ASP A N 1
ATOM 831 C CA . ASP A 1 109 ? 3.080 16.286 -33.260 1.00 45.72 109 ASP A CA 1
ATOM 832 C C . ASP A 1 109 ? 2.353 16.381 -31.917 1.00 45.72 109 ASP A C 1
ATOM 834 O O . ASP A 1 109 ? 2.867 16.933 -30.949 1.00 45.72 109 ASP A O 1
ATOM 838 N N . ILE A 1 110 ? 1.102 15.917 -31.866 1.00 46.03 110 ILE A N 1
ATOM 839 C CA . ILE A 1 110 ? 0.368 15.841 -30.607 1.00 46.03 110 ILE A CA 1
ATOM 840 C C . ILE A 1 110 ? 0.907 14.621 -29.877 1.00 46.03 110 ILE A C 1
ATOM 842 O O . ILE A 1 110 ? 0.418 13.496 -30.025 1.00 46.03 110 ILE A O 1
ATOM 846 N N . SER A 1 111 ? 1.949 14.844 -29.088 1.00 45.22 111 SER A N 1
ATOM 847 C CA . SER A 1 111 ? 2.379 13.869 -28.111 1.00 45.22 111 SER A CA 1
ATOM 848 C C . SER A 1 111 ? 1.272 13.740 -27.064 1.00 45.22 111 SER A C 1
ATOM 850 O O . SER A 1 111 ? 0.658 14.727 -26.662 1.00 45.22 111 SER A O 1
ATOM 852 N N . LEU A 1 112 ? 0.993 12.530 -26.571 1.00 43.88 112 LEU A N 1
ATOM 853 C CA . LEU A 1 112 ? 0.041 12.352 -25.461 1.00 43.88 112 LEU A CA 1
ATOM 854 C C . LEU A 1 112 ? 0.459 13.185 -24.225 1.00 43.88 112 LEU A C 1
ATOM 856 O O . LEU A 1 112 ? -0.385 13.571 -23.417 1.00 43.88 112 LEU A O 1
ATOM 860 N N . TYR A 1 113 ? 1.755 13.503 -24.135 1.00 46.56 113 TYR A N 1
ATOM 861 C CA . TYR A 1 113 ? 2.356 14.419 -23.169 1.00 46.56 113 TYR A CA 1
ATOM 862 C C . TYR A 1 113 ? 1.878 15.880 -23.316 1.00 46.56 113 TYR A C 1
ATOM 864 O O . TYR A 1 113 ? 1.816 16.587 -22.316 1.00 46.56 113 TYR A O 1
ATOM 872 N N . ASP A 1 114 ? 1.467 16.313 -24.513 1.00 46.88 114 ASP A N 1
ATOM 873 C CA . ASP A 1 114 ? 0.929 17.660 -24.767 1.00 46.88 114 ASP A CA 1
ATOM 874 C C . ASP A 1 114 ? -0.576 17.751 -24.459 1.00 46.88 114 ASP A C 1
ATOM 876 O O . ASP A 1 114 ? -1.082 18.795 -24.048 1.00 46.88 114 ASP A O 1
ATOM 880 N N . LEU A 1 115 ? -1.305 16.642 -24.628 1.00 46.81 115 LEU A N 1
ATOM 881 C CA . LEU A 1 115 ? -2.745 16.536 -24.339 1.00 46.81 115 LEU A CA 1
ATOM 882 C C . LEU A 1 115 ? -3.051 16.457 -22.837 1.00 46.81 115 LEU A C 1
ATOM 884 O O . LEU A 1 115 ? -4.137 16.843 -22.399 1.00 46.81 115 LEU A O 1
ATOM 888 N N . LEU A 1 116 ? -2.103 15.956 -22.048 1.00 45.16 116 LEU A N 1
ATOM 889 C CA . LEU A 1 116 ? -2.165 15.915 -20.593 1.00 45.16 116 LEU A CA 1
ATOM 890 C C . LEU A 1 116 ? -0.910 16.604 -20.042 1.00 45.16 116 LEU A C 1
ATOM 892 O O . LEU A 1 116 ? 0.032 15.904 -19.667 1.00 45.16 116 LEU A O 1
ATOM 896 N N . PRO A 1 117 ? -0.890 17.950 -19.943 1.00 39.72 117 PRO A N 1
ATOM 897 C CA . PRO A 1 117 ? 0.238 18.717 -19.422 1.00 39.72 117 PRO A CA 1
ATOM 898 C C . PRO A 1 117 ? 0.273 18.616 -17.892 1.00 39.72 117 PRO A C 1
ATOM 900 O O . PRO A 1 117 ? 0.286 19.604 -17.163 1.00 39.72 117 PRO A O 1
ATOM 903 N N . ILE A 1 118 ? 0.240 17.394 -17.372 1.00 45.28 118 ILE A N 1
ATOM 904 C CA . ILE A 1 118 ? 0.754 17.110 -16.047 1.00 45.28 118 ILE A CA 1
ATOM 905 C C . ILE A 1 118 ? 2.244 16.906 -16.294 1.00 45.28 118 ILE A C 1
ATOM 907 O O . ILE A 1 118 ? 2.705 15.770 -16.387 1.00 45.28 118 ILE A O 1
ATOM 911 N N . GLU A 1 119 ? 2.983 18.009 -16.481 1.00 42.69 119 GLU A N 1
ATOM 912 C CA . GLU A 1 119 ? 4.436 17.996 -16.311 1.00 42.69 119 GLU A CA 1
ATOM 913 C C . GLU A 1 119 ? 4.680 17.299 -14.979 1.00 42.69 119 GLU A C 1
ATOM 915 O O . GLU A 1 119 ? 4.292 17.806 -13.927 1.00 42.69 119 GLU A O 1
ATOM 920 N N . SER A 1 120 ? 5.157 16.058 -15.094 1.00 45.34 120 SER A N 1
ATOM 921 C CA . SER A 1 120 ? 5.363 15.059 -14.054 1.00 45.34 120 SER A CA 1
ATOM 922 C C . SER A 1 120 ? 5.177 15.619 -12.649 1.00 45.34 120 SER A C 1
ATOM 924 O O . SER A 1 120 ? 6.045 16.360 -12.183 1.00 45.34 120 SER A O 1
ATOM 926 N N . ILE A 1 121 ? 4.108 15.222 -11.941 1.00 44.62 121 ILE A N 1
ATOM 927 C CA . ILE A 1 121 ? 4.185 15.208 -10.475 1.00 44.62 121 ILE A CA 1
ATOM 928 C C . ILE A 1 121 ? 5.499 14.478 -10.203 1.00 44.62 121 ILE A C 1
ATOM 930 O O . ILE A 1 121 ? 5.588 13.311 -10.604 1.00 44.62 121 ILE A O 1
ATOM 934 N N . PRO A 1 122 ? 6.535 15.161 -9.676 1.00 46.62 122 PRO A N 1
ATOM 935 C CA . PRO A 1 122 ? 7.852 14.568 -9.567 1.00 46.62 122 PRO A CA 1
ATOM 936 C C . PRO A 1 122 ? 7.649 13.273 -8.806 1.00 46.62 122 PRO A C 1
ATOM 938 O O . PRO A 1 122 ? 7.068 13.274 -7.712 1.00 46.62 122 PRO A O 1
ATOM 941 N N . SER A 1 123 ? 7.992 12.155 -9.445 1.00 55.12 123 SER A N 1
ATOM 942 C CA . SER A 1 123 ? 7.819 10.868 -8.804 1.00 55.12 123 SER A CA 1
ATOM 943 C C . SER A 1 123 ? 8.591 10.930 -7.492 1.00 55.12 123 SER A C 1
ATOM 945 O O . SER A 1 123 ? 9.634 11.577 -7.383 1.00 55.12 123 SER A O 1
ATOM 947 N N . ILE A 1 124 ? 8.092 10.278 -6.447 1.00 58.56 124 ILE A N 1
ATOM 948 C CA . ILE A 1 124 ? 8.814 10.254 -5.166 1.00 58.56 124 ILE A CA 1
ATOM 949 C C . ILE A 1 124 ? 10.257 9.742 -5.379 1.00 58.56 124 ILE A C 1
ATOM 951 O O . ILE A 1 124 ? 11.167 10.164 -4.671 1.00 58.56 124 ILE A O 1
ATOM 955 N N . THR A 1 125 ? 10.472 8.921 -6.414 1.00 60.62 125 THR A N 1
ATOM 956 C CA . THR A 1 125 ? 11.782 8.456 -6.889 1.00 60.62 125 THR A CA 1
ATOM 957 C C . THR A 1 125 ? 12.664 9.551 -7.501 1.00 60.62 125 THR A C 1
ATOM 959 O O . THR A 1 125 ? 13.876 9.481 -7.353 1.00 60.62 125 THR A O 1
ATOM 962 N N . SER A 1 126 ? 12.111 10.591 -8.134 1.00 65.00 126 SER A N 1
ATOM 963 C CA . SER A 1 126 ? 12.905 11.727 -8.621 1.00 65.00 126 SER A CA 1
ATOM 964 C C . SER A 1 126 ? 13.290 12.685 -7.487 1.00 65.00 126 SER A C 1
ATOM 966 O O . SER A 1 126 ? 14.364 13.281 -7.519 1.00 65.00 126 SER A O 1
ATOM 968 N N . LEU A 1 127 ? 12.440 12.816 -6.457 1.00 68.06 127 LEU A N 1
ATOM 969 C CA . LEU A 1 127 ? 12.747 13.597 -5.248 1.00 68.06 127 LEU A CA 1
ATOM 970 C C . LEU A 1 127 ? 13.785 12.901 -4.360 1.00 68.06 127 LEU A C 1
ATOM 972 O O . LEU A 1 127 ? 14.655 13.548 -3.781 1.00 68.06 127 LEU A O 1
ATOM 976 N N . LEU A 1 128 ? 13.694 11.577 -4.260 1.00 78.94 128 LEU A N 1
ATOM 977 C CA . LEU A 1 128 ? 14.667 10.715 -3.608 1.00 78.94 128 LEU A CA 1
ATOM 978 C C . LEU A 1 128 ? 15.590 10.144 -4.683 1.00 78.94 128 LEU A C 1
ATOM 980 O O . LEU A 1 128 ? 15.481 8.962 -4.968 1.00 78.94 128 LEU A O 1
ATOM 984 N N . SER A 1 129 ? 16.458 10.946 -5.312 1.00 85.31 129 SER A N 1
ATOM 985 C CA . SER A 1 129 ? 17.412 10.434 -6.316 1.00 85.31 129 SER A CA 1
ATOM 986 C C . SER A 1 129 ? 18.374 9.416 -5.677 1.00 85.31 129 SER A C 1
ATOM 988 O O . SER A 1 129 ? 19.478 9.746 -5.232 1.00 85.31 129 SER A O 1
ATOM 990 N N . VAL A 1 130 ? 17.924 8.160 -5.570 1.00 90.38 130 VAL A N 1
ATOM 991 C CA . VAL A 1 130 ? 18.625 7.071 -4.883 1.00 90.38 130 VAL A CA 1
ATOM 992 C C . VAL A 1 130 ? 19.926 6.761 -5.618 1.00 90.38 130 VAL A C 1
ATOM 994 O O . VAL A 1 130 ? 20.934 6.483 -4.972 1.00 90.38 130 VAL A O 1
ATOM 997 N N . GLU A 1 131 ? 19.951 6.922 -6.945 1.00 90.31 131 GLU A N 1
ATOM 998 C CA . GLU A 1 131 ? 21.169 6.792 -7.750 1.00 90.31 131 GLU A CA 1
ATOM 999 C C . GLU A 1 131 ? 22.279 7.744 -7.289 1.00 90.31 131 GLU A C 1
ATOM 1001 O O . GLU A 1 131 ? 23.429 7.330 -7.139 1.00 90.31 131 GLU A O 1
ATOM 1006 N N . CYS A 1 132 ? 21.945 9.009 -7.013 1.00 92.38 132 CYS A N 1
ATOM 1007 C CA . CYS A 1 132 ? 22.913 9.968 -6.481 1.00 92.38 132 CYS A CA 1
ATOM 1008 C C . CYS A 1 132 ? 23.341 9.623 -5.048 1.00 92.38 132 CYS A C 1
ATOM 1010 O O . CYS A 1 132 ? 24.452 9.957 -4.634 1.00 92.38 132 CYS A O 1
ATOM 1012 N N . MET A 1 133 ? 22.487 8.939 -4.280 1.00 91.94 133 MET A N 1
ATOM 1013 C CA . MET A 1 133 ? 22.803 8.539 -2.908 1.00 91.94 133 MET A CA 1
ATOM 1014 C C . MET A 1 133 ? 23.809 7.395 -2.897 1.00 91.94 133 MET A C 1
ATOM 1016 O O . MET A 1 133 ? 24.754 7.426 -2.109 1.00 91.94 133 MET A O 1
ATOM 1020 N N . VAL A 1 134 ? 23.658 6.437 -3.812 1.00 93.31 134 VAL A N 1
ATOM 1021 C CA . VAL A 1 134 ? 24.636 5.364 -4.027 1.00 93.31 134 VAL A CA 1
ATOM 1022 C C . VAL A 1 134 ? 25.988 5.946 -4.462 1.00 93.31 134 VAL A C 1
ATOM 1024 O O . VAL A 1 134 ? 27.022 5.545 -3.930 1.00 93.31 134 VAL A O 1
ATOM 1027 N N . ASP A 1 135 ? 25.979 6.959 -5.335 1.00 92.00 135 ASP A N 1
ATOM 1028 C CA . ASP A 1 135 ? 27.192 7.615 -5.845 1.00 92.00 135 ASP A CA 1
ATOM 1029 C C . ASP A 1 135 ? 27.890 8.541 -4.835 1.00 92.00 135 ASP A C 1
ATOM 1031 O O . ASP A 1 135 ? 29.053 8.892 -5.028 1.00 92.00 135 ASP A O 1
ATOM 1035 N N . SER A 1 136 ? 27.223 8.926 -3.742 1.00 90.50 136 SER A N 1
ATOM 1036 C CA . SER A 1 136 ? 27.754 9.871 -2.744 1.00 90.50 136 SER A CA 1
ATOM 1037 C C . SER A 1 136 ? 28.947 9.350 -1.920 1.00 90.50 136 SER A C 1
ATOM 1039 O O . SER A 1 136 ? 29.464 10.061 -1.058 1.00 90.50 136 SER A O 1
ATOM 1041 N N . GLY A 1 137 ? 29.402 8.120 -2.182 1.00 79.25 137 GLY A N 1
ATOM 1042 C CA . GLY A 1 137 ? 30.592 7.518 -1.576 1.00 79.25 137 GLY A CA 1
ATOM 1043 C C . GLY A 1 137 ? 30.323 6.664 -0.335 1.00 79.25 137 GLY A C 1
ATOM 1044 O O . GLY A 1 137 ? 31.246 6.023 0.160 1.00 79.25 137 GLY A O 1
ATOM 1045 N N . VAL A 1 138 ? 29.073 6.582 0.145 1.00 86.25 138 VAL A N 1
ATOM 1046 C CA . VAL A 1 138 ? 28.710 5.752 1.315 1.00 86.25 138 VAL A CA 1
ATOM 1047 C C . VAL A 1 138 ? 29.004 4.266 1.091 1.00 86.25 138 VAL A C 1
ATOM 1049 O O . VAL A 1 138 ? 29.412 3.576 2.022 1.00 86.25 138 VAL A O 1
ATOM 1052 N N . PHE A 1 139 ? 28.836 3.777 -0.139 1.00 85.56 139 PHE A N 1
ATOM 1053 C CA . PHE A 1 139 ? 29.036 2.368 -0.491 1.00 85.56 139 PHE A CA 1
ATOM 1054 C C . PHE A 1 139 ? 30.393 2.084 -1.160 1.00 85.56 139 PHE A C 1
ATOM 1056 O O . PHE A 1 139 ? 30.623 0.971 -1.629 1.00 85.56 139 PHE A O 1
ATOM 1063 N N . GLY A 1 140 ? 31.307 3.061 -1.183 1.00 86.88 140 GLY A N 1
ATOM 1064 C CA . GLY A 1 140 ? 32.603 2.941 -1.857 1.00 86.88 140 GLY A CA 1
ATOM 1065 C C . GLY A 1 140 ? 32.502 2.927 -3.388 1.00 86.88 140 GLY A C 1
ATOM 1066 O O . GLY A 1 140 ? 31.483 3.299 -3.969 1.00 86.88 140 GLY A O 1
ATOM 1067 N N . GLU A 1 141 ? 33.584 2.526 -4.061 1.00 86.06 141 GLU A N 1
ATOM 1068 C CA . GLU A 1 141 ? 33.602 2.416 -5.523 1.00 86.06 141 GLU A CA 1
ATOM 1069 C C . GLU A 1 141 ? 32.843 1.171 -5.991 1.00 86.06 141 GLU A C 1
ATOM 1071 O O . GLU A 1 141 ? 33.382 0.068 -6.055 1.00 86.06 141 GLU A O 1
ATOM 1076 N N . VAL A 1 142 ? 31.576 1.361 -6.351 1.00 89.38 142 VAL A N 1
ATOM 1077 C CA . VAL A 1 142 ? 30.719 0.292 -6.874 1.00 89.38 142 VAL A CA 1
ATOM 1078 C C . VAL A 1 142 ? 30.813 0.237 -8.403 1.00 89.38 142 VAL A C 1
ATOM 1080 O O . VAL A 1 142 ? 30.867 1.269 -9.085 1.00 89.38 142 VAL A O 1
ATOM 1083 N N . SER A 1 143 ? 30.857 -0.966 -8.977 1.00 89.44 143 SER A N 1
ATOM 1084 C CA . SER A 1 143 ? 30.819 -1.149 -10.433 1.00 89.44 143 SER A CA 1
ATOM 1085 C C . SER A 1 143 ? 29.475 -0.693 -11.017 1.00 89.44 143 SER A C 1
ATOM 1087 O O . SER A 1 143 ? 28.459 -0.626 -10.327 1.00 89.44 143 SER A O 1
ATOM 1089 N N . HIS A 1 144 ? 29.457 -0.357 -12.310 1.00 84.25 144 HIS A N 1
ATOM 1090 C CA . HIS A 1 144 ? 28.266 0.210 -12.953 1.00 84.25 144 HIS A CA 1
ATOM 1091 C C . HIS A 1 144 ? 27.043 -0.723 -12.874 1.00 84.25 144 HIS A C 1
ATOM 1093 O O . HIS A 1 144 ? 25.931 -0.256 -12.652 1.00 84.25 144 HIS A O 1
ATOM 1099 N N . ALA A 1 145 ? 27.254 -2.039 -12.987 1.00 84.81 145 ALA A N 1
ATOM 1100 C CA . ALA A 1 145 ? 26.189 -3.036 -12.875 1.00 84.81 145 ALA A CA 1
ATOM 1101 C C . ALA A 1 145 ? 25.578 -3.069 -11.461 1.00 84.81 145 ALA A C 1
ATOM 1103 O O . ALA A 1 145 ? 24.361 -3.032 -11.294 1.00 84.81 145 ALA A O 1
ATOM 1104 N N . TRP A 1 146 ? 26.426 -3.044 -10.430 1.00 89.69 146 TRP A N 1
ATOM 1105 C CA . TRP A 1 146 ? 25.990 -3.073 -9.034 1.00 89.69 146 TRP A CA 1
ATOM 1106 C C . TRP A 1 146 ? 25.353 -1.758 -8.562 1.00 89.69 146 TRP A C 1
ATOM 1108 O O . TRP A 1 146 ? 24.567 -1.777 -7.616 1.00 89.69 146 TRP A O 1
ATOM 1118 N N . ARG A 1 147 ? 25.622 -0.632 -9.239 1.00 90.38 147 ARG A N 1
ATOM 1119 C CA . ARG A 1 147 ? 24.953 0.656 -8.980 1.00 90.38 147 ARG A CA 1
ATOM 1120 C C . ARG A 1 147 ? 23.437 0.533 -9.134 1.00 90.38 147 ARG A C 1
ATOM 1122 O O . ARG A 1 147 ? 22.719 0.868 -8.199 1.00 90.38 147 ARG A O 1
ATOM 1129 N N . LEU A 1 148 ? 22.960 -0.000 -10.266 1.00 88.50 148 LEU A N 1
ATOM 1130 C CA . LEU A 1 148 ? 21.526 -0.223 -10.502 1.00 88.50 148 LEU A CA 1
ATOM 1131 C C . LEU A 1 148 ? 20.925 -1.099 -9.399 1.00 88.50 148 LEU A C 1
ATOM 1133 O O . LEU A 1 148 ? 19.880 -0.782 -8.835 1.00 88.50 148 LEU A O 1
ATOM 1137 N N . PHE A 1 149 ? 21.611 -2.192 -9.075 1.00 89.06 149 PHE A N 1
ATOM 1138 C CA . PHE A 1 149 ? 21.131 -3.143 -8.085 1.00 89.06 149 PHE A CA 1
ATOM 1139 C C . PHE A 1 149 ? 20.986 -2.522 -6.687 1.00 89.06 149 PHE A C 1
ATOM 1141 O O . PHE A 1 149 ? 19.954 -2.699 -6.035 1.00 89.06 149 PHE A O 1
ATOM 1148 N N . LEU A 1 150 ? 21.991 -1.775 -6.220 1.00 92.50 150 LEU A N 1
ATOM 1149 C CA . LEU A 1 150 ? 21.930 -1.094 -4.925 1.00 92.50 150 LEU A CA 1
ATOM 1150 C C . LEU A 1 150 ? 20.816 -0.050 -4.895 1.00 92.50 150 LEU A C 1
ATOM 1152 O O . LEU A 1 150 ? 20.085 0.013 -3.906 1.00 92.50 150 LEU A O 1
ATOM 1156 N N . THR A 1 151 ? 20.642 0.705 -5.983 1.00 91.62 151 THR A N 1
ATOM 1157 C CA . THR A 1 151 ? 19.538 1.659 -6.125 1.00 91.62 151 THR A CA 1
ATOM 1158 C C . THR A 1 151 ? 18.197 0.964 -5.907 1.00 91.62 151 THR A C 1
ATOM 1160 O O . THR A 1 151 ? 17.451 1.331 -5.000 1.00 91.62 151 THR A O 1
ATOM 1163 N N . ARG A 1 152 ? 17.919 -0.110 -6.654 1.00 91.44 152 ARG A N 1
ATOM 1164 C CA . ARG A 1 152 ? 16.644 -0.838 -6.560 1.00 91.44 152 ARG A CA 1
ATOM 1165 C C . ARG A 1 152 ? 16.467 -1.549 -5.219 1.00 91.44 152 ARG A C 1
ATOM 1167 O O . ARG A 1 152 ? 15.371 -1.569 -4.666 1.00 91.44 152 ARG A O 1
ATOM 1174 N N . THR A 1 153 ? 17.551 -2.051 -4.631 1.00 92.69 153 THR A N 1
ATOM 1175 C CA . THR A 1 153 ? 17.525 -2.634 -3.282 1.00 92.69 153 THR A CA 1
ATOM 1176 C C . THR A 1 153 ? 17.099 -1.602 -2.241 1.00 92.69 153 THR A C 1
ATOM 1178 O O . THR A 1 153 ? 16.228 -1.889 -1.419 1.00 92.69 153 THR A O 1
ATOM 1181 N N . ILE A 1 154 ? 17.669 -0.395 -2.283 1.00 92.94 154 ILE A N 1
ATOM 1182 C CA . ILE A 1 154 ? 17.296 0.696 -1.376 1.00 92.94 154 ILE A CA 1
ATOM 1183 C C . ILE A 1 154 ? 15.836 1.093 -1.602 1.00 92.94 154 ILE A C 1
ATOM 1185 O O . ILE A 1 154 ? 15.089 1.191 -0.629 1.00 92.94 154 ILE A O 1
ATOM 1189 N N . GLU A 1 155 ? 15.409 1.255 -2.858 1.00 91.69 155 GLU A N 1
ATOM 1190 C CA . GLU A 1 155 ? 14.029 1.612 -3.210 1.00 91.69 155 GLU A CA 1
ATOM 1191 C C . GLU A 1 155 ? 13.000 0.632 -2.637 1.00 91.69 155 GLU A C 1
ATOM 1193 O O . GLU A 1 155 ? 12.034 1.056 -2.001 1.00 91.69 155 GLU A O 1
ATOM 1198 N N . VAL A 1 156 ? 13.245 -0.678 -2.756 1.00 93.44 156 VAL A N 1
ATOM 1199 C CA . VAL A 1 156 ? 12.372 -1.728 -2.198 1.00 93.44 156 VAL A CA 1
ATOM 1200 C C . VAL A 1 156 ? 12.240 -1.624 -0.672 1.00 93.44 156 VAL A C 1
ATOM 1202 O O . VAL A 1 156 ? 11.217 -2.012 -0.107 1.00 93.44 156 VAL A O 1
ATOM 1205 N N . HIS A 1 157 ? 13.242 -1.063 0.012 1.00 94.12 157 HIS A N 1
ATOM 1206 C CA . HIS A 1 157 ? 13.254 -0.913 1.469 1.00 94.12 157 HIS A CA 1
ATOM 1207 C C . HIS A 1 157 ? 12.720 0.449 1.952 1.00 94.12 157 HIS A C 1
ATOM 1209 O O . HIS A 1 157 ? 12.442 0.594 3.147 1.00 94.12 157 HIS A O 1
ATOM 1215 N N . ILE A 1 158 ? 12.497 1.430 1.065 1.00 93.31 158 ILE A N 1
ATOM 1216 C CA . ILE A 1 158 ? 11.910 2.739 1.421 1.00 93.31 158 ILE A CA 1
ATOM 1217 C C . ILE A 1 158 ? 10.587 2.592 2.199 1.00 93.31 158 ILE A C 1
ATOM 1219 O O . ILE A 1 158 ? 10.440 3.245 3.235 1.00 93.31 158 ILE A O 1
ATOM 1223 N N . PRO A 1 159 ? 9.631 1.728 1.808 1.00 93.94 159 PRO A N 1
ATOM 1224 C CA . PRO A 1 159 ? 8.370 1.564 2.540 1.00 93.94 159 PRO A CA 1
ATOM 1225 C C . PRO A 1 159 ? 8.564 1.054 3.971 1.00 93.94 159 PRO A C 1
ATOM 1227 O O . PRO A 1 159 ? 7.860 1.472 4.892 1.00 93.94 159 PRO A O 1
ATOM 1230 N N . PHE A 1 160 ? 9.560 0.193 4.187 1.00 94.75 160 PHE A N 1
ATOM 1231 C CA . PHE A 1 160 ? 9.918 -0.276 5.521 1.00 94.75 160 PHE A CA 1
ATOM 1232 C C . PHE A 1 160 ? 10.507 0.857 6.376 1.00 94.75 160 PHE A C 1
ATOM 1234 O O . PHE A 1 160 ? 10.120 1.018 7.536 1.00 94.75 160 PHE A O 1
ATOM 1241 N N . LEU A 1 161 ? 11.369 1.698 5.794 1.00 94.56 161 LEU A N 1
ATOM 1242 C CA . LEU A 1 161 ? 11.905 2.894 6.456 1.00 94.56 161 LEU A CA 1
ATOM 1243 C C . LEU A 1 161 ? 10.807 3.917 6.787 1.00 94.56 161 LEU A C 1
ATOM 1245 O O . LEU A 1 161 ? 10.798 4.471 7.892 1.00 94.56 161 LEU A O 1
ATOM 1249 N N . LEU A 1 162 ? 9.847 4.123 5.879 1.00 95.06 162 LEU A N 1
ATOM 1250 C CA . LEU A 1 162 ? 8.662 4.955 6.112 1.00 95.06 162 LEU A CA 1
ATOM 1251 C C . LEU A 1 162 ? 7.839 4.415 7.287 1.00 95.06 162 LEU A C 1
ATOM 1253 O O . LEU A 1 162 ? 7.464 5.174 8.181 1.00 95.06 162 LEU A O 1
ATOM 1257 N N . TYR A 1 163 ? 7.611 3.100 7.340 1.00 96.50 163 TYR A N 1
ATOM 1258 C CA . TYR A 1 163 ? 6.889 2.477 8.447 1.00 96.50 163 TYR A CA 1
ATOM 1259 C C . TYR A 1 163 ? 7.618 2.636 9.786 1.00 96.50 163 TYR A C 1
ATOM 1261 O O . TYR A 1 163 ? 6.994 3.030 10.774 1.00 96.50 163 TYR A O 1
ATOM 1269 N N . ILE A 1 164 ? 8.934 2.393 9.831 1.00 96.69 164 ILE A N 1
ATOM 1270 C CA . ILE A 1 164 ? 9.739 2.602 11.045 1.00 96.69 164 ILE A CA 1
ATOM 1271 C C . ILE A 1 164 ? 9.650 4.059 11.498 1.00 96.69 164 ILE A C 1
ATOM 1273 O O . ILE A 1 164 ? 9.426 4.317 12.680 1.00 96.69 164 ILE A O 1
ATOM 1277 N N . THR A 1 165 ? 9.768 5.011 10.574 1.00 96.25 165 THR A N 1
ATOM 1278 C CA . THR A 1 165 ? 9.674 6.445 10.881 1.00 96.25 165 THR A CA 1
ATOM 1279 C C . THR A 1 165 ? 8.305 6.801 11.463 1.00 96.25 165 THR A C 1
ATOM 1281 O O . THR A 1 165 ? 8.227 7.441 12.514 1.00 96.25 165 THR A O 1
ATOM 1284 N N . CYS A 1 166 ? 7.223 6.312 10.849 1.00 96.44 166 CYS A N 1
ATOM 1285 C CA . CYS A 1 166 ? 5.860 6.473 11.361 1.00 96.44 166 CYS A CA 1
ATOM 1286 C C . CYS A 1 166 ? 5.696 5.876 12.766 1.00 96.44 166 CYS A C 1
ATOM 1288 O O . CYS A 1 166 ? 5.084 6.493 13.640 1.00 96.44 166 CYS A O 1
ATOM 1290 N N . LEU A 1 167 ? 6.251 4.684 13.000 1.00 96.00 167 LEU A N 1
ATOM 1291 C CA . LEU A 1 167 ? 6.178 3.991 14.282 1.00 96.00 167 LEU A CA 1
ATOM 1292 C C . LEU A 1 167 ? 6.952 4.737 15.375 1.00 96.00 167 LEU A C 1
ATOM 1294 O O . LEU A 1 167 ? 6.433 4.913 16.477 1.00 96.00 167 LEU A O 1
ATOM 1298 N N . LEU A 1 168 ? 8.167 5.202 15.081 1.00 95.94 168 LEU A N 1
ATOM 1299 C CA . LEU A 1 168 ? 8.967 5.997 16.012 1.00 95.94 168 LEU A CA 1
ATOM 1300 C C . LEU A 1 168 ? 8.259 7.307 16.359 1.00 95.94 168 LEU A C 1
ATOM 1302 O O . LEU A 1 168 ? 8.152 7.642 17.538 1.00 95.94 168 LEU A O 1
ATOM 1306 N N . PHE A 1 169 ? 7.705 8.003 15.363 1.00 95.19 169 PHE A N 1
ATOM 1307 C CA . PHE A 1 169 ? 6.915 9.211 15.589 1.00 95.19 169 PHE A CA 1
ATOM 1308 C C . PHE A 1 169 ? 5.697 8.930 16.478 1.00 95.19 169 PHE A C 1
ATOM 1310 O O . PHE A 1 169 ? 5.471 9.640 17.458 1.00 95.19 169 PHE A O 1
ATOM 1317 N N . ALA A 1 170 ? 4.957 7.852 16.206 1.00 94.56 170 ALA A N 1
ATOM 1318 C CA . ALA A 1 170 ? 3.810 7.441 17.009 1.00 94.56 170 ALA A CA 1
ATOM 1319 C C . ALA A 1 170 ? 4.193 7.123 18.462 1.00 94.56 170 ALA A C 1
ATOM 1321 O O . ALA A 1 170 ? 3.533 7.594 19.388 1.00 94.56 170 ALA A O 1
ATOM 1322 N N . ILE A 1 171 ? 5.277 6.371 18.678 1.00 95.44 171 ILE A N 1
ATOM 1323 C CA . ILE A 1 171 ? 5.800 6.056 20.014 1.00 95.44 171 ILE A CA 1
ATOM 1324 C C . ILE A 1 171 ? 6.185 7.354 20.731 1.00 95.44 171 ILE A C 1
ATOM 1326 O O . ILE A 1 171 ? 5.635 7.651 21.794 1.00 95.44 171 ILE A O 1
ATOM 1330 N N . CYS A 1 172 ? 7.070 8.162 20.143 1.00 95.44 172 CYS A N 1
ATOM 1331 C CA . CYS A 1 172 ? 7.520 9.423 20.732 1.00 95.44 172 CYS A CA 1
ATOM 1332 C C . CYS A 1 172 ? 6.337 10.323 21.095 1.00 95.44 172 CYS A C 1
ATOM 1334 O O . CYS A 1 172 ? 6.286 10.859 22.204 1.00 95.44 172 CYS A O 1
ATOM 1336 N N . TYR A 1 173 ? 5.347 10.435 20.211 1.00 93.50 173 TYR A N 1
ATOM 1337 C CA . TYR A 1 173 ? 4.179 11.276 20.423 1.00 93.50 173 TYR A CA 1
ATOM 1338 C C . TYR A 1 173 ? 3.253 10.742 21.526 1.00 93.50 173 TYR A C 1
ATOM 1340 O O . TYR A 1 173 ? 2.888 11.493 22.430 1.00 93.50 173 TYR A O 1
ATOM 1348 N N . VAL A 1 174 ? 2.916 9.445 21.522 1.00 94.75 174 VAL A N 1
ATOM 1349 C CA . VAL A 1 174 ? 2.059 8.820 22.549 1.00 94.75 174 VAL A CA 1
ATOM 1350 C C . VAL A 1 174 ? 2.686 8.933 23.938 1.00 94.75 174 VAL A C 1
ATOM 1352 O O . VAL A 1 174 ? 2.003 9.304 24.900 1.00 94.75 174 VAL A O 1
ATOM 1355 N N . PHE A 1 175 ? 3.985 8.647 24.063 1.00 94.75 175 PHE A N 1
ATOM 1356 C CA . PHE A 1 175 ? 4.673 8.716 25.352 1.00 94.75 175 PHE A CA 1
ATOM 1357 C C . PHE A 1 175 ? 4.875 10.160 25.822 1.00 94.75 175 PHE A C 1
ATOM 1359 O O . PHE A 1 175 ? 4.635 10.436 27.000 1.00 94.75 175 PHE A O 1
ATOM 1366 N N . SER A 1 176 ? 5.205 11.093 24.923 1.00 94.25 176 SER A N 1
ATOM 1367 C CA . SER A 1 176 ? 5.314 12.522 25.258 1.00 94.25 176 SER A CA 1
ATOM 1368 C C . SER A 1 176 ? 3.966 13.109 25.679 1.00 94.25 176 SER A C 1
ATOM 1370 O O . SER A 1 176 ? 3.867 13.760 26.719 1.00 94.25 176 SER A O 1
ATOM 1372 N N . PHE A 1 177 ? 2.892 12.810 24.943 1.00 94.50 177 PHE A N 1
ATOM 1373 C CA . PHE A 1 177 ? 1.538 13.251 25.283 1.00 94.50 177 PHE A CA 1
ATOM 1374 C C . PHE A 1 177 ? 1.099 12.728 26.654 1.00 94.50 177 PHE A C 1
ATOM 1376 O O . PHE A 1 177 ? 0.543 13.474 27.465 1.00 94.50 177 PHE A O 1
ATOM 1383 N N . ARG A 1 178 ? 1.390 11.454 26.952 1.00 91.19 178 ARG A N 1
ATOM 1384 C CA . ARG A 1 178 ? 1.113 10.864 28.266 1.00 91.19 178 ARG A CA 1
ATOM 1385 C C . ARG A 1 178 ? 1.946 11.509 29.371 1.00 91.19 178 ARG A C 1
ATOM 1387 O O . ARG A 1 178 ? 1.403 11.735 30.448 1.00 91.19 178 ARG A O 1
ATOM 1394 N N . ALA A 1 179 ? 3.225 11.794 29.129 1.00 91.50 179 ALA A N 1
ATOM 1395 C CA . ALA A 1 179 ? 4.089 12.447 30.109 1.00 91.50 179 ALA A CA 1
ATOM 1396 C C . ALA A 1 179 ? 3.553 13.840 30.478 1.00 91.50 179 ALA A C 1
ATOM 1398 O O . ALA A 1 179 ? 3.392 14.137 31.660 1.00 91.50 179 ALA A O 1
ATOM 1399 N N . VAL A 1 180 ? 3.166 14.638 29.477 1.00 94.31 180 VAL A N 1
ATOM 1400 C CA . VAL A 1 180 ? 2.627 15.997 29.666 1.00 94.31 180 VAL A CA 1
ATOM 1401 C C . VAL A 1 180 ? 1.252 15.990 30.342 1.00 94.31 180 VAL A C 1
ATOM 1403 O O . VAL A 1 180 ? 0.952 16.861 31.155 1.00 94.31 180 VAL A O 1
ATOM 1406 N N . ARG A 1 181 ? 0.389 15.013 30.032 1.00 90.44 181 ARG A N 1
ATOM 1407 C CA . ARG A 1 181 ? -0.992 14.958 30.549 1.00 90.44 181 ARG A CA 1
ATOM 1408 C C . ARG A 1 181 ? -1.215 13.960 31.683 1.00 90.44 181 ARG A C 1
ATOM 1410 O O . ARG A 1 181 ? -2.368 13.678 32.010 1.00 90.44 181 ARG A O 1
ATOM 1417 N N . ARG A 1 182 ? -0.153 13.450 32.316 1.00 84.44 182 ARG A N 1
ATOM 1418 C CA . ARG A 1 182 ? -0.247 12.410 33.356 1.00 84.44 182 ARG A CA 1
ATOM 1419 C C . ARG A 1 182 ? -1.220 12.768 34.486 1.00 84.44 182 ARG A C 1
ATOM 1421 O O . ARG A 1 182 ? -1.906 11.880 34.973 1.00 84.44 182 ARG A O 1
ATOM 1428 N N . SER A 1 183 ? -1.305 14.043 34.866 1.00 81.44 183 SER A N 1
ATOM 1429 C CA . SER A 1 183 ? -2.193 14.521 35.937 1.00 81.44 183 SER A CA 1
ATOM 1430 C C . SER A 1 183 ? -3.666 14.641 35.536 1.00 81.44 183 SER A C 1
ATOM 1432 O O . SER A 1 183 ? -4.531 14.604 36.402 1.00 81.44 183 SER A O 1
ATOM 1434 N N . LYS A 1 184 ? -3.973 14.788 34.241 1.00 84.25 184 LYS A N 1
ATOM 1435 C CA . LYS A 1 184 ? -5.341 15.038 33.746 1.00 84.25 184 LYS A CA 1
ATOM 1436 C C . LYS A 1 184 ? -6.039 13.787 33.219 1.00 84.25 184 LYS A C 1
ATOM 1438 O O . LYS A 1 184 ? -7.238 13.824 32.958 1.00 84.25 184 LYS A O 1
ATOM 1443 N N . ILE A 1 185 ? -5.299 12.705 32.987 1.00 80.75 185 ILE A N 1
ATOM 1444 C CA . ILE A 1 185 ? -5.854 11.470 32.433 1.00 80.75 185 ILE A CA 1
ATOM 1445 C C . ILE A 1 185 ? -6.259 10.568 33.607 1.00 80.75 185 ILE A C 1
ATOM 1447 O O . ILE A 1 185 ? -5.367 10.093 34.312 1.00 80.75 185 ILE A O 1
ATOM 1451 N N . PRO A 1 186 ? -7.565 10.310 33.820 1.00 79.19 186 PRO A N 1
ATOM 1452 C CA . PRO A 1 186 ? -8.003 9.389 34.861 1.00 79.19 186 PRO A CA 1
ATOM 1453 C C . PRO A 1 186 ? -7.415 8.006 34.582 1.00 79.19 186 PRO A C 1
ATOM 1455 O O . PRO A 1 186 ? -7.495 7.493 33.459 1.00 79.19 186 PRO A O 1
ATOM 1458 N N . GLN A 1 187 ? -6.775 7.424 35.593 1.00 83.62 187 GLN A N 1
ATOM 1459 C CA . GLN A 1 187 ? -6.195 6.097 35.463 1.00 83.62 187 GLN A CA 1
ATOM 1460 C C . GLN A 1 187 ? -7.302 5.041 35.585 1.00 83.62 187 GLN A C 1
ATOM 1462 O O . GLN A 1 187 ? -8.234 5.222 36.373 1.00 83.62 187 GLN A O 1
ATOM 1467 N N . PRO A 1 188 ? -7.207 3.916 34.858 1.00 83.62 188 PRO A N 1
ATOM 1468 C CA . PRO A 1 188 ? -8.160 2.811 34.992 1.00 83.62 188 PRO A CA 1
ATOM 1469 C C . PRO A 1 188 ? -8.338 2.351 36.450 1.00 83.62 188 PRO A C 1
ATOM 1471 O O . PRO A 1 188 ? -9.440 2.017 36.886 1.00 83.62 188 PRO A O 1
ATOM 1474 N N . GLU A 1 189 ? -7.245 2.397 37.211 1.00 86.00 189 GLU A N 1
ATOM 1475 C CA . GLU A 1 189 ? -7.187 2.098 38.642 1.00 86.00 189 GLU A CA 1
ATOM 1476 C C . GLU A 1 189 ? -8.052 3.075 39.449 1.00 86.00 189 GLU A C 1
ATOM 1478 O O . GLU A 1 189 ? -8.944 2.631 40.161 1.00 86.00 189 GLU A O 1
ATOM 1483 N N . THR A 1 190 ? -7.911 4.389 39.231 1.00 84.44 190 THR A N 1
ATOM 1484 C CA . THR A 1 190 ? -8.716 5.414 39.930 1.00 84.44 190 THR A CA 1
ATOM 1485 C C . THR A 1 190 ? -10.219 5.286 39.676 1.00 84.44 190 THR A C 1
ATOM 1487 O O . THR A 1 190 ? -11.017 5.460 40.593 1.00 84.44 190 THR A O 1
ATOM 1490 N N . VAL A 1 191 ? -10.630 4.919 38.456 1.00 84.12 191 VAL A N 1
ATOM 1491 C CA . VAL A 1 191 ? -12.046 4.640 38.154 1.00 84.12 191 VAL A CA 1
ATOM 1492 C C . VAL A 1 191 ? -12.505 3.395 38.904 1.00 84.12 191 VAL A C 1
ATOM 1494 O O . VAL A 1 191 ? -13.562 3.388 39.528 1.00 84.12 191 VAL A O 1
ATOM 1497 N N . THR A 1 192 ? -11.690 2.341 38.896 1.00 85.88 192 THR A N 1
ATOM 1498 C CA . THR A 1 192 ? -12.001 1.098 39.610 1.00 85.88 192 THR A CA 1
ATOM 1499 C C . THR A 1 192 ? -12.118 1.321 41.118 1.00 85.88 192 THR A C 1
ATOM 1501 O O . THR A 1 192 ? -13.036 0.791 41.740 1.00 85.88 192 THR A O 1
ATOM 1504 N N . GLU A 1 193 ? -11.243 2.135 41.702 1.00 89.38 193 GLU A N 1
ATOM 1505 C CA . GLU A 1 193 ? -11.287 2.521 43.113 1.00 89.38 193 GLU A CA 1
ATOM 1506 C C . GLU A 1 193 ? -12.519 3.366 43.443 1.00 89.38 193 GLU A C 1
ATOM 1508 O O . GLU A 1 193 ? -13.203 3.071 44.420 1.00 89.38 193 GLU A O 1
ATOM 1513 N N . HIS A 1 194 ? -12.868 4.342 42.600 1.00 89.75 194 HIS A N 1
ATOM 1514 C CA . HIS A 1 194 ? -14.072 5.157 42.773 1.00 89.75 194 HIS A CA 1
ATOM 1515 C C . HIS A 1 194 ? -15.351 4.302 42.821 1.00 89.75 194 HIS A C 1
ATOM 1517 O O . HIS A 1 194 ? -16.197 4.480 43.702 1.00 89.75 194 HIS A O 1
ATOM 1523 N N . PHE A 1 195 ? -15.490 3.331 41.912 1.00 88.44 195 PHE A N 1
ATOM 1524 C CA . PHE A 1 195 ? -16.642 2.425 41.919 1.00 88.44 195 PHE A CA 1
ATOM 1525 C C . PHE A 1 195 ? -16.613 1.444 43.095 1.00 88.44 195 PHE A C 1
ATOM 1527 O O . PHE A 1 195 ? -17.664 1.191 43.678 1.00 88.44 195 PHE A O 1
ATOM 1534 N N . ARG A 1 196 ? -15.439 0.945 43.509 1.00 89.69 196 ARG A N 1
ATOM 1535 C CA . ARG A 1 196 ? -15.318 0.128 44.731 1.00 89.69 196 ARG A CA 1
ATOM 1536 C C . ARG A 1 196 ? -15.751 0.901 45.975 1.00 89.69 196 ARG A C 1
ATOM 1538 O O . ARG A 1 196 ? -16.524 0.370 46.764 1.00 89.69 196 ARG A O 1
ATOM 1545 N N . ALA A 1 197 ? -15.312 2.150 46.121 1.00 91.94 197 ALA A N 1
ATOM 1546 C CA . ALA A 1 197 ? -15.726 3.019 47.220 1.00 91.94 197 ALA A CA 1
ATOM 1547 C C . ALA A 1 197 ? -17.238 3.300 47.184 1.00 91.94 197 ALA A C 1
ATOM 1549 O O . ALA A 1 197 ? -17.898 3.273 48.218 1.00 91.94 197 ALA A O 1
ATOM 1550 N N . SER A 1 198 ? -17.803 3.495 45.987 1.00 90.94 198 SER A N 1
ATOM 1551 C CA . SER A 1 198 ? -19.247 3.692 45.803 1.00 90.94 198 SER A CA 1
ATOM 1552 C C . SER A 1 198 ? -20.063 2.456 46.199 1.00 90.94 198 SER A C 1
ATOM 1554 O O . SER A 1 198 ? -21.112 2.595 46.823 1.00 90.94 198 SER A O 1
ATOM 1556 N N . ILE A 1 199 ? -19.580 1.253 45.869 1.00 89.44 199 ILE A N 1
ATOM 1557 C CA . ILE A 1 199 ? -20.210 -0.013 46.274 1.00 89.44 199 ILE A CA 1
ATOM 1558 C C . ILE A 1 199 ? -20.109 -0.197 47.795 1.00 89.44 199 ILE A C 1
ATOM 1560 O O . ILE A 1 199 ? -21.118 -0.486 48.429 1.00 89.44 199 ILE A O 1
ATOM 1564 N N . ALA A 1 200 ? -18.943 0.057 48.397 1.00 91.81 200 ALA A N 1
ATOM 1565 C CA . ALA A 1 200 ? -18.761 -0.042 49.847 1.00 91.81 200 ALA A CA 1
ATOM 1566 C C . ALA A 1 200 ? -19.669 0.935 50.622 1.00 91.81 200 ALA A C 1
ATOM 1568 O O . ALA A 1 200 ? -20.312 0.551 51.595 1.00 91.81 200 ALA A O 1
ATOM 1569 N N . ALA A 1 201 ? -19.795 2.182 50.156 1.00 92.25 201 ALA A N 1
ATOM 1570 C CA . ALA A 1 201 ? -20.689 3.170 50.763 1.00 92.25 201 ALA A CA 1
ATOM 1571 C C . ALA A 1 201 ? -22.174 2.790 50.625 1.00 92.25 201 ALA A C 1
ATOM 1573 O O . ALA A 1 201 ? -22.991 3.106 51.492 1.00 92.25 201 ALA A O 1
ATOM 1574 N N . LEU A 1 202 ? -22.542 2.123 49.528 1.00 91.06 202 LEU A N 1
ATOM 1575 C CA . LEU A 1 202 ? -23.886 1.586 49.340 1.00 91.06 202 LEU A CA 1
ATOM 1576 C C . LEU A 1 202 ? -24.153 0.436 50.322 1.00 91.06 202 LEU A C 1
ATOM 1578 O O . LEU A 1 202 ? -25.224 0.391 50.927 1.00 91.06 202 LEU A O 1
ATOM 1582 N N . GLU A 1 203 ? -23.179 -0.454 50.507 1.00 91.12 203 GLU A N 1
ATOM 1583 C CA . GLU A 1 203 ? -23.260 -1.572 51.446 1.00 91.12 203 GLU A CA 1
ATOM 1584 C C . GLU A 1 203 ? -23.435 -1.088 52.892 1.00 91.12 203 GLU A C 1
ATOM 1586 O O . GLU A 1 203 ? -24.332 -1.569 53.585 1.00 91.12 203 GLU A O 1
ATOM 1591 N N . GLU A 1 204 ? -22.676 -0.072 53.313 1.00 93.62 204 GLU A N 1
ATOM 1592 C CA . GLU A 1 204 ? -22.807 0.538 54.644 1.00 93.62 204 GLU A CA 1
ATOM 1593 C C . GLU A 1 204 ? -24.208 1.139 54.867 1.00 93.62 204 GLU A C 1
ATOM 1595 O O . GLU A 1 204 ? -24.819 0.937 55.918 1.00 93.62 204 GLU A O 1
ATOM 1600 N N . ARG A 1 205 ? -24.770 1.834 53.864 1.00 91.06 205 ARG A N 1
ATOM 1601 C CA . ARG A 1 205 ? -26.135 2.387 53.954 1.00 91.06 205 ARG A CA 1
ATOM 1602 C C . ARG A 1 205 ? -27.178 1.296 54.148 1.00 91.06 205 ARG A C 1
ATOM 1604 O O . ARG A 1 205 ? -28.066 1.456 54.979 1.00 91.06 205 ARG A O 1
ATOM 1611 N N . PHE A 1 206 ? -27.073 0.196 53.405 1.00 89.56 206 PHE A N 1
ATOM 1612 C CA . PHE A 1 206 ? -28.020 -0.902 53.557 1.00 89.56 206 PHE A CA 1
ATOM 1613 C C . PHE A 1 206 ? -27.836 -1.663 54.875 1.00 89.56 206 PHE A C 1
ATOM 1615 O O . PHE A 1 206 ? -28.835 -2.096 55.437 1.00 89.56 206 PHE A O 1
ATOM 1622 N N . GLN A 1 207 ? -26.609 -1.810 55.390 1.00 90.50 207 GLN A N 1
ATOM 1623 C CA . GLN A 1 207 ? -26.384 -2.380 56.725 1.00 90.50 207 GLN A CA 1
ATOM 1624 C C . GLN A 1 207 ? -27.049 -1.529 57.814 1.00 90.50 207 GLN A C 1
ATOM 1626 O O . GLN A 1 207 ? -27.706 -2.081 58.692 1.00 90.50 207 GLN A O 1
ATOM 1631 N N . ARG A 1 208 ? -26.953 -0.195 57.714 1.00 91.62 208 ARG A N 1
ATOM 1632 C CA . ARG A 1 208 ? -27.622 0.725 58.643 1.00 91.62 208 ARG A CA 1
ATOM 1633 C C . ARG A 1 208 ? -29.147 0.619 58.561 1.00 91.62 208 ARG A C 1
ATOM 1635 O O . ARG A 1 208 ? -29.799 0.572 59.595 1.00 91.62 208 ARG A O 1
ATOM 1642 N N . SER A 1 209 ? -29.713 0.515 57.355 1.00 87.38 209 SER A N 1
ATOM 1643 C CA . SER A 1 209 ? -31.156 0.291 57.183 1.00 87.38 209 SER A CA 1
ATOM 1644 C C . SER A 1 209 ? -31.615 -1.065 57.733 1.00 87.38 209 SER A C 1
ATOM 1646 O O . SER A 1 209 ? -32.653 -1.126 58.383 1.00 87.38 209 SER A O 1
ATOM 1648 N N . ASP A 1 210 ? -30.847 -2.141 57.529 1.00 85.88 210 ASP A N 1
ATOM 1649 C CA . ASP A 1 210 ? -31.154 -3.455 58.116 1.00 85.88 210 ASP A CA 1
ATOM 1650 C C . ASP A 1 210 ? -31.087 -3.405 59.657 1.00 85.88 210 ASP A C 1
ATOM 1652 O O . ASP A 1 210 ? -31.902 -4.029 60.337 1.00 85.88 210 ASP A O 1
ATOM 1656 N N . GLU A 1 211 ? -30.137 -2.658 60.229 1.00 88.75 211 GLU A N 1
ATOM 1657 C CA . GLU A 1 211 ? -30.023 -2.463 61.678 1.00 88.75 211 GLU A CA 1
ATOM 1658 C C . GLU A 1 211 ? -31.180 -1.628 62.249 1.00 88.75 211 GLU A C 1
ATOM 1660 O O . GLU A 1 211 ? -31.733 -1.995 63.284 1.00 88.75 211 GLU A O 1
ATOM 1665 N N . GLU A 1 212 ? -31.610 -0.564 61.561 1.00 85.75 212 GLU A N 1
ATOM 1666 C CA . GLU A 1 212 ? -32.801 0.217 61.927 1.00 85.75 212 GLU A CA 1
ATOM 1667 C C . GLU A 1 212 ? -34.071 -0.645 61.921 1.00 85.75 212 GLU A C 1
ATOM 1669 O O . GLU A 1 212 ? -34.849 -0.599 62.876 1.00 85.75 212 GLU A O 1
ATOM 1674 N N . VAL A 1 213 ? -34.251 -1.492 60.902 1.00 82.31 213 VAL A N 1
ATOM 1675 C CA . VAL A 1 213 ? -35.371 -2.447 60.841 1.00 82.31 213 VAL A CA 1
ATOM 1676 C C . VAL A 1 213 ? -35.313 -3.433 62.018 1.00 82.31 213 VAL A C 1
ATOM 1678 O O . VAL A 1 213 ? -36.322 -3.641 62.689 1.00 82.31 213 VAL A O 1
ATOM 1681 N N . ARG A 1 214 ? -34.131 -3.963 62.366 1.00 81.81 214 ARG A N 1
ATOM 1682 C CA . ARG A 1 214 ? -33.958 -4.841 63.544 1.00 81.81 214 ARG A CA 1
ATOM 1683 C C . ARG A 1 214 ? -34.146 -4.128 64.884 1.00 81.81 214 ARG A C 1
ATOM 1685 O O . ARG A 1 214 ? -34.546 -4.752 65.865 1.00 81.81 214 ARG A O 1
ATOM 1692 N N . LEU A 1 215 ? -33.829 -2.838 64.977 1.00 80.56 215 LEU A N 1
ATOM 1693 C CA . LEU A 1 215 ? -34.069 -2.051 66.190 1.00 80.56 215 LEU A CA 1
ATOM 1694 C C . LEU A 1 215 ? -35.566 -1.822 66.412 1.00 80.56 215 LEU A C 1
ATOM 1696 O O . LEU A 1 215 ? -36.010 -1.869 67.558 1.00 80.56 215 LEU A O 1
ATOM 1700 N N . ILE A 1 216 ? -36.342 -1.661 65.336 1.00 73.56 216 ILE A N 1
ATOM 1701 C CA . ILE A 1 216 ? -37.811 -1.653 65.392 1.00 73.56 216 ILE A CA 1
ATOM 1702 C C . ILE A 1 216 ? -38.349 -3.020 65.865 1.00 73.56 216 ILE A C 1
ATOM 1704 O O . ILE A 1 216 ? -39.353 -3.068 66.570 1.00 73.56 216 ILE A O 1
ATOM 1708 N N . GLU A 1 217 ? -37.656 -4.123 65.565 1.00 65.94 217 GLU A N 1
ATOM 1709 C CA . GLU A 1 217 ? -38.019 -5.475 66.025 1.00 65.94 217 GLU A CA 1
ATOM 1710 C C . GLU A 1 217 ? -37.724 -5.746 67.517 1.00 65.94 217 GLU A C 1
ATOM 1712 O O . GLU A 1 217 ? -38.204 -6.748 68.058 1.00 65.94 217 GLU A O 1
ATOM 1717 N N . ARG A 1 218 ? -36.956 -4.898 68.230 1.00 61.84 218 ARG A N 1
ATOM 1718 C CA . ARG A 1 218 ? -36.643 -5.167 69.647 1.00 61.84 218 ARG A CA 1
ATOM 1719 C C . ARG A 1 218 ? -37.906 -5.074 70.530 1.00 61.84 218 ARG A C 1
ATOM 1721 O O . ARG A 1 218 ? -38.561 -4.035 70.580 1.00 61.84 218 ARG A O 1
ATOM 1728 N N . PRO A 1 219 ? -38.211 -6.107 71.339 1.00 55.69 219 PRO A N 1
ATOM 1729 C CA . PRO A 1 219 ? -39.512 -6.281 71.995 1.00 55.69 219 PRO A CA 1
ATOM 1730 C C . PRO A 1 219 ? -39.808 -5.340 73.178 1.00 55.69 219 PRO A C 1
ATOM 1732 O O . PRO A 1 219 ? -40.863 -5.468 73.800 1.00 55.69 219 PRO A O 1
ATOM 1735 N N . SER A 1 220 ? -38.944 -4.374 73.506 1.00 52.94 220 SER A N 1
ATOM 1736 C CA . SER A 1 220 ? -39.169 -3.473 74.649 1.00 52.94 220 SER A CA 1
ATOM 1737 C C . SER A 1 220 ? -40.259 -2.417 74.409 1.00 52.94 220 SER A C 1
ATOM 1739 O O . SER A 1 220 ? -40.754 -1.839 75.371 1.00 52.94 220 SER A O 1
ATOM 1741 N N . SER A 1 221 ? -40.687 -2.202 73.159 1.00 48.47 221 SER A N 1
ATOM 1742 C CA . SER A 1 221 ? -41.885 -1.422 72.789 1.00 48.47 221 SER A CA 1
ATOM 1743 C C . SER A 1 221 ? -43.008 -2.281 72.190 1.00 48.47 221 SER A C 1
ATOM 1745 O O . SER A 1 221 ? -44.121 -1.796 71.980 1.00 48.47 221 SER A O 1
ATOM 1747 N N . ALA A 1 222 ? -42.770 -3.579 71.968 1.00 49.69 222 ALA A N 1
ATOM 1748 C CA . ALA A 1 222 ? -43.813 -4.491 71.510 1.00 49.69 222 ALA A CA 1
ATOM 1749 C C . ALA A 1 222 ? -44.952 -4.569 72.539 1.00 49.69 222 ALA A C 1
ATOM 1751 O O . ALA A 1 222 ? -46.115 -4.587 72.158 1.00 49.69 222 ALA A O 1
ATOM 1752 N N . GLN A 1 223 ? -44.658 -4.493 73.842 1.00 53.56 223 GLN A N 1
ATOM 1753 C CA . GLN A 1 223 ? -45.702 -4.467 74.874 1.00 53.56 223 GLN A CA 1
ATOM 1754 C C . GLN A 1 223 ? -46.624 -3.237 74.780 1.00 53.56 223 GLN A C 1
ATOM 1756 O O . GLN A 1 223 ? -47.818 -3.371 75.032 1.00 53.56 223 GLN A O 1
ATOM 1761 N N . SER A 1 224 ? -46.132 -2.065 74.364 1.00 54.00 224 SER A N 1
ATOM 1762 C CA . SER A 1 224 ? -46.960 -0.861 74.192 1.00 54.00 224 SER A CA 1
ATOM 1763 C C . SER A 1 224 ? -47.688 -0.821 72.844 1.00 54.00 224 SER A C 1
ATOM 1765 O O . SER A 1 224 ? -48.830 -0.369 72.795 1.00 54.00 224 SER A O 1
ATOM 1767 N N . PHE A 1 225 ? -47.100 -1.357 71.771 1.00 54.56 225 PHE A N 1
ATOM 1768 C CA . PHE A 1 225 ? -47.765 -1.463 70.465 1.00 54.56 225 PHE A CA 1
ATOM 1769 C C . PHE A 1 225 ? -48.851 -2.555 70.452 1.00 54.56 225 PHE A C 1
ATOM 1771 O O . PHE A 1 225 ? -49.970 -2.310 70.000 1.00 54.56 225 PHE A O 1
ATOM 1778 N N . PHE A 1 226 ? -48.584 -3.725 71.051 1.00 55.88 226 PHE A N 1
ATOM 1779 C CA . PHE A 1 226 ? -49.601 -4.761 71.265 1.00 55.88 226 PHE A CA 1
ATOM 1780 C C . PHE A 1 226 ? -50.688 -4.306 72.253 1.00 55.88 226 PHE A C 1
ATOM 1782 O O . PHE A 1 226 ? -51.848 -4.655 72.052 1.00 55.88 226 PHE A O 1
ATOM 1789 N N . ALA A 1 227 ? -50.376 -3.472 73.255 1.00 55.47 227 ALA A N 1
ATOM 1790 C CA . ALA A 1 227 ? -51.393 -2.859 74.119 1.00 55.47 227 ALA A CA 1
ATOM 1791 C C . ALA A 1 227 ? -52.265 -1.813 73.391 1.00 55.47 227 ALA A C 1
ATOM 1793 O O . ALA A 1 227 ? -53.442 -1.666 73.726 1.00 55.47 227 ALA A O 1
ATOM 1794 N N . LEU A 1 228 ? -51.728 -1.110 72.384 1.00 55.00 228 LEU A N 1
ATOM 1795 C CA . LEU A 1 228 ? -52.495 -0.175 71.550 1.00 55.00 228 LEU A CA 1
ATOM 1796 C C . LEU A 1 228 ? -53.424 -0.917 70.573 1.00 55.00 228 LEU A C 1
ATOM 1798 O O . LEU A 1 228 ? -54.582 -0.534 70.415 1.00 55.00 228 LEU A O 1
ATOM 1802 N N . ILE A 1 229 ? -52.950 -2.020 69.982 1.00 56.41 229 ILE A N 1
ATOM 1803 C CA . ILE A 1 229 ? -53.754 -2.897 69.115 1.00 56.41 229 ILE A CA 1
ATOM 1804 C C . ILE A 1 229 ? -54.815 -3.655 69.928 1.00 56.41 229 ILE A C 1
ATOM 1806 O O . ILE A 1 229 ? -55.958 -3.747 69.492 1.00 56.41 229 ILE A O 1
ATOM 1810 N N . ALA A 1 230 ? -54.505 -4.098 71.152 1.00 54.69 230 ALA A N 1
ATOM 1811 C CA . ALA A 1 230 ? -55.473 -4.733 72.055 1.00 54.69 230 ALA A CA 1
ATOM 1812 C C . ALA A 1 230 ? -56.621 -3.798 72.499 1.00 54.69 230 ALA A C 1
ATOM 1814 O O . ALA A 1 230 ? -57.633 -4.268 73.021 1.00 54.69 230 ALA A O 1
ATOM 1815 N N . ARG A 1 231 ? -56.495 -2.479 72.282 1.00 54.75 231 ARG A N 1
ATOM 1816 C CA . ARG A 1 231 ? -57.564 -1.493 72.518 1.00 54.75 231 ARG A CA 1
ATOM 1817 C C . ARG A 1 231 ? -58.476 -1.265 71.306 1.00 54.75 231 ARG A C 1
ATOM 1819 O O . ARG A 1 231 ? -59.560 -0.715 71.480 1.00 54.75 231 ARG A O 1
ATOM 1826 N N . SER A 1 232 ? -58.077 -1.705 70.112 1.00 50.16 232 SER A N 1
ATOM 1827 C CA . SER A 1 232 ? -58.893 -1.688 68.892 1.00 50.16 232 SER A CA 1
ATOM 1828 C C . SER A 1 232 ? -59.712 -2.978 68.816 1.00 50.16 232 SER A C 1
ATOM 1830 O O . SER A 1 232 ? -59.245 -4.004 68.329 1.00 50.16 232 SER A O 1
ATOM 1832 N N . LYS A 1 233 ? -60.924 -2.949 69.373 1.00 48.44 233 LYS A N 1
ATOM 1833 C CA . LYS A 1 233 ? -61.672 -4.153 69.762 1.00 48.44 233 LYS A CA 1
ATOM 1834 C C . LYS A 1 233 ? -62.417 -4.905 68.646 1.00 48.44 233 LYS A C 1
ATOM 1836 O O . LYS A 1 233 ? -63.014 -5.920 68.972 1.00 48.44 233 LYS A O 1
ATOM 1841 N N . ASP A 1 234 ? -62.354 -4.496 67.374 1.00 54.94 234 ASP A N 1
ATOM 1842 C CA . ASP A 1 234 ? -63.291 -5.016 66.352 1.00 54.94 234 ASP A CA 1
ATOM 1843 C C . ASP A 1 234 ? -62.688 -5.586 65.052 1.00 54.94 234 ASP A C 1
ATOM 1845 O O . ASP A 1 234 ? -63.420 -5.822 64.093 1.00 54.94 234 ASP A O 1
ATOM 1849 N N . THR A 1 235 ? -61.393 -5.903 64.973 1.00 55.22 235 THR A N 1
ATOM 1850 C CA . THR A 1 235 ? -60.848 -6.541 63.754 1.00 55.22 235 THR A CA 1
ATOM 1851 C C . THR A 1 235 ? -59.949 -7.732 64.060 1.00 55.22 235 THR A C 1
ATOM 1853 O O . THR A 1 235 ? -58.799 -7.580 64.465 1.00 55.22 235 THR A O 1
ATOM 1856 N N . HIS A 1 236 ? -60.484 -8.932 63.819 1.00 57.09 236 HIS A N 1
ATOM 1857 C CA . HIS A 1 236 ? -59.764 -10.203 63.764 1.00 57.09 236 HIS A CA 1
ATOM 1858 C C . HIS A 1 236 ? -58.777 -10.225 62.581 1.00 57.09 236 HIS A C 1
ATOM 1860 O O . HIS A 1 236 ? -59.075 -10.779 61.526 1.00 57.09 236 HIS A O 1
ATOM 1866 N N . THR A 1 237 ? -57.588 -9.646 62.735 1.00 56.00 237 THR A N 1
ATOM 1867 C CA . THR A 1 237 ? -56.457 -9.903 61.830 1.00 56.00 237 THR A CA 1
ATOM 1868 C C . THR A 1 237 ? -55.465 -10.859 62.501 1.00 56.00 237 THR A C 1
ATOM 1870 O O . THR A 1 237 ? -55.013 -10.596 63.616 1.00 56.00 237 THR A O 1
ATOM 1873 N N . PRO A 1 238 ? -55.139 -12.006 61.875 1.00 56.91 238 PRO A N 1
ATOM 1874 C CA . PRO A 1 238 ? -54.268 -13.001 62.483 1.00 56.91 238 PRO A CA 1
ATOM 1875 C C . PRO A 1 238 ? -52.803 -12.522 62.513 1.00 56.91 238 PRO A C 1
ATOM 1877 O O . PRO A 1 238 ? -52.335 -11.906 61.552 1.00 56.91 238 PRO A O 1
ATOM 1880 N N . PRO A 1 239 ? -52.032 -12.871 63.561 1.00 59.59 239 PRO A N 1
ATOM 1881 C CA . PRO A 1 239 ? -50.626 -12.476 63.728 1.00 59.59 239 PRO A CA 1
ATOM 1882 C C . PRO A 1 239 ? -49.682 -12.952 62.603 1.00 59.59 239 PRO A C 1
ATOM 1884 O O . PRO A 1 239 ? -48.573 -12.439 62.475 1.00 59.59 239 PRO A O 1
ATOM 1887 N N . PHE A 1 240 ? -50.123 -13.877 61.744 1.00 61.41 240 PHE A N 1
ATOM 1888 C CA . PHE A 1 240 ? -49.372 -14.357 60.577 1.00 61.41 240 PHE A CA 1
ATOM 1889 C C . PHE A 1 240 ? -49.131 -13.290 59.494 1.00 61.41 240 PHE A C 1
ATOM 1891 O O . PHE A 1 240 ? -48.108 -13.343 58.813 1.00 61.41 240 PHE A O 1
ATOM 1898 N N . ALA A 1 241 ? -50.022 -12.301 59.348 1.00 66.56 241 ALA A N 1
ATOM 1899 C CA . ALA A 1 241 ? -49.902 -11.284 58.297 1.00 66.56 241 ALA A CA 1
ATOM 1900 C C . ALA A 1 241 ? -48.691 -10.350 58.494 1.00 66.56 241 ALA A C 1
ATOM 1902 O O . ALA A 1 241 ? -48.128 -9.843 57.527 1.00 66.56 241 ALA A O 1
ATOM 1903 N N . CYS A 1 242 ? -48.255 -10.150 59.743 1.00 68.81 242 CYS A N 1
ATOM 1904 C CA . CYS A 1 242 ? -47.122 -9.280 60.064 1.00 68.81 242 CYS A CA 1
ATOM 1905 C C . CYS A 1 242 ? -45.778 -9.903 59.638 1.00 68.81 242 CYS A C 1
ATOM 1907 O O . CYS A 1 242 ? -44.921 -9.224 59.079 1.00 68.81 242 CYS A O 1
ATOM 1909 N N . LEU A 1 243 ? -45.630 -11.219 59.829 1.00 75.31 243 LEU A N 1
ATOM 1910 C CA . LEU A 1 243 ? -44.418 -11.973 59.489 1.00 75.31 243 LEU A CA 1
ATOM 1911 C C . LEU A 1 243 ? -44.198 -12.053 57.969 1.00 75.31 243 LEU A C 1
ATOM 1913 O O . LEU A 1 243 ? -43.076 -11.876 57.499 1.00 75.31 243 LEU A O 1
ATOM 1917 N N . GLN A 1 244 ? -45.274 -12.247 57.195 1.00 80.56 244 GLN A N 1
ATOM 1918 C CA . GLN A 1 244 ? -45.207 -12.227 55.728 1.00 80.56 244 GLN A CA 1
ATOM 1919 C C . GLN A 1 244 ? -44.807 -10.852 55.186 1.00 80.56 244 GLN A C 1
ATOM 1921 O O . GLN A 1 244 ? -43.945 -10.768 54.315 1.00 80.56 244 GLN A O 1
ATOM 1926 N N . LEU A 1 245 ? -45.376 -9.772 55.731 1.00 80.69 245 LEU A N 1
ATOM 1927 C CA . LEU A 1 245 ? -45.038 -8.414 55.303 1.00 80.69 245 LEU A CA 1
ATOM 1928 C C . LEU A 1 245 ? -43.553 -8.095 55.549 1.00 80.69 245 LEU A C 1
ATOM 1930 O O . LEU A 1 245 ? -42.898 -7.466 54.722 1.00 80.69 245 LEU A O 1
ATOM 1934 N N . GLN A 1 246 ? -43.002 -8.563 56.668 1.00 79.88 246 GLN A N 1
ATOM 1935 C CA . GLN A 1 246 ? -41.596 -8.371 57.020 1.00 79.88 246 GLN A CA 1
ATOM 1936 C C . GLN A 1 246 ? -40.655 -9.114 56.060 1.00 79.88 246 GLN A C 1
ATOM 1938 O O . GLN A 1 246 ? -39.645 -8.558 55.617 1.00 79.88 246 GLN A O 1
ATOM 1943 N N . GLU A 1 247 ? -41.004 -10.347 55.686 1.00 84.94 247 GLU A N 1
ATOM 1944 C CA . GLU A 1 247 ? -40.253 -11.110 54.689 1.00 84.94 247 GLU A CA 1
ATOM 1945 C C . GLU A 1 247 ? -40.298 -10.431 53.311 1.00 84.94 247 GLU A C 1
ATOM 1947 O O . GLU A 1 247 ? -39.262 -10.307 52.652 1.00 84.94 247 GLU A O 1
ATOM 1952 N N . GLU A 1 248 ? -41.456 -9.903 52.903 1.00 86.25 248 GLU A N 1
ATOM 1953 C CA . GLU A 1 248 ? -41.600 -9.151 51.653 1.00 86.25 248 GLU A CA 1
ATOM 1954 C C . GLU A 1 248 ? -40.754 -7.873 51.632 1.00 86.25 248 GLU A C 1
ATOM 1956 O O . GLU A 1 248 ? -40.071 -7.609 50.636 1.00 86.25 248 GLU A O 1
ATOM 1961 N N . VAL A 1 249 ? -40.722 -7.113 52.731 1.00 85.69 249 VAL A N 1
ATOM 1962 C CA . VAL A 1 249 ? -39.879 -5.912 52.861 1.00 85.69 249 VAL A CA 1
ATOM 1963 C C . VAL A 1 249 ? -38.396 -6.279 52.776 1.00 85.69 249 VAL A C 1
ATOM 1965 O O . VAL A 1 249 ? -37.643 -5.659 52.018 1.00 85.69 249 VAL A O 1
ATOM 1968 N N . HIS A 1 250 ? -37.964 -7.330 53.479 1.00 83.56 250 HIS A N 1
ATOM 1969 C CA . HIS A 1 250 ? -36.568 -7.768 53.443 1.00 83.56 250 HIS A CA 1
ATOM 1970 C C . HIS A 1 250 ? -36.169 -8.284 52.047 1.00 83.56 250 HIS A C 1
ATOM 1972 O O . HIS A 1 250 ? -35.046 -8.044 51.580 1.00 83.56 250 HIS A O 1
ATOM 1978 N N . LEU A 1 251 ? -37.080 -8.967 51.348 1.00 90.25 251 LEU A N 1
ATOM 1979 C CA . LEU A 1 251 ? -36.882 -9.418 49.972 1.00 90.25 251 LEU A CA 1
ATOM 1980 C C . LEU A 1 251 ? -36.800 -8.231 48.998 1.00 90.25 251 LEU A C 1
ATOM 1982 O O . LEU A 1 251 ? -35.946 -8.235 48.104 1.00 90.25 251 LEU A O 1
ATOM 1986 N N . ALA A 1 252 ? -37.644 -7.212 49.176 1.00 87.75 252 ALA A N 1
ATOM 1987 C CA . ALA A 1 252 ? -37.649 -5.993 48.372 1.00 87.75 252 ALA A CA 1
ATOM 1988 C C . ALA A 1 252 ? -36.336 -5.206 48.522 1.00 87.75 252 ALA A C 1
ATOM 1990 O O . ALA A 1 252 ? -35.706 -4.887 47.512 1.00 87.75 252 ALA A O 1
ATOM 1991 N N . LEU A 1 253 ? -35.848 -5.010 49.753 1.00 88.25 253 LEU A N 1
ATOM 1992 C CA . LEU A 1 253 ? -34.557 -4.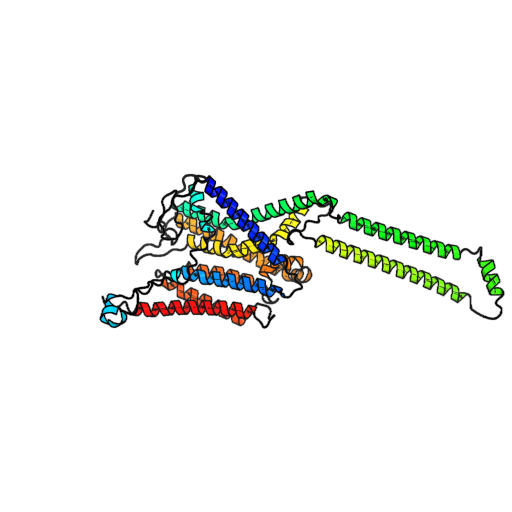360 50.022 1.00 88.25 253 LEU A CA 1
ATOM 1993 C C . LEU A 1 253 ? -33.383 -5.119 49.382 1.00 88.25 253 LEU A C 1
ATOM 1995 O O . LEU A 1 253 ? -32.506 -4.514 48.762 1.00 88.25 253 LEU A O 1
ATOM 1999 N N . ARG A 1 254 ? -33.385 -6.461 49.441 1.00 89.00 254 ARG A N 1
ATOM 2000 C CA . ARG A 1 254 ? -32.368 -7.293 48.766 1.00 89.00 254 ARG A CA 1
ATOM 2001 C C . ARG A 1 254 ? -32.418 -7.173 47.241 1.00 89.00 254 ARG A C 1
ATOM 2003 O O . ARG A 1 254 ? -31.377 -7.263 46.587 1.00 89.00 254 ARG A O 1
ATOM 2010 N N . ARG A 1 255 ? -33.608 -7.020 46.650 1.00 92.62 255 ARG A N 1
ATOM 2011 C CA . ARG A 1 255 ? -33.766 -6.785 45.202 1.00 92.62 255 ARG A CA 1
ATOM 2012 C C . ARG A 1 255 ? -33.257 -5.398 44.816 1.00 92.62 255 ARG A C 1
ATOM 2014 O O . ARG A 1 255 ? -32.510 -5.291 43.848 1.00 92.62 255 ARG A O 1
ATOM 2021 N N . GLU A 1 256 ? -33.586 -4.371 45.595 1.00 91.50 256 GLU A N 1
ATOM 2022 C CA . GLU A 1 256 ? -33.117 -3.005 45.354 1.00 91.50 256 GLU A CA 1
ATOM 2023 C C . GLU A 1 256 ? -31.589 -2.889 45.482 1.00 91.50 256 GLU A C 1
ATOM 2025 O O . GLU A 1 256 ? -30.952 -2.253 44.639 1.00 91.50 256 GLU A O 1
ATOM 2030 N N . ARG A 1 257 ? -30.984 -3.556 46.479 1.00 87.50 257 ARG A N 1
ATOM 2031 C CA . ARG A 1 257 ? -29.522 -3.631 46.636 1.00 87.50 257 ARG A CA 1
ATOM 2032 C C . ARG A 1 257 ? -28.861 -4.226 45.392 1.00 87.50 257 ARG A C 1
ATOM 2034 O O . ARG A 1 257 ? -28.023 -3.563 44.784 1.00 87.50 257 ARG A O 1
ATOM 2041 N N . ARG A 1 258 ? -29.293 -5.423 44.972 1.00 89.69 258 ARG A N 1
ATOM 2042 C CA . ARG A 1 258 ? -28.753 -6.093 43.774 1.00 89.69 258 ARG A CA 1
ATOM 2043 C C . ARG A 1 258 ? -28.893 -5.232 42.524 1.00 89.69 258 ARG A C 1
ATOM 2045 O O . ARG A 1 258 ? -27.935 -5.086 41.775 1.00 89.69 258 ARG A O 1
ATOM 2052 N N . PHE A 1 259 ? -30.049 -4.599 42.337 1.00 93.56 259 PHE A N 1
ATOM 2053 C CA . PHE A 1 259 ? -30.281 -3.721 41.193 1.00 93.56 259 PHE A CA 1
ATOM 2054 C C . PHE A 1 259 ? -29.325 -2.514 41.168 1.00 93.56 259 PHE A C 1
ATOM 2056 O O . PHE A 1 259 ? -28.781 -2.170 40.116 1.00 93.56 259 PHE A O 1
ATOM 2063 N N . LYS A 1 260 ? -29.077 -1.870 42.319 1.00 91.31 260 LYS A N 1
ATOM 2064 C CA . LYS A 1 260 ? -28.133 -0.741 42.413 1.00 91.31 260 LYS A CA 1
ATOM 2065 C C . LYS A 1 260 ? -26.683 -1.177 42.180 1.00 91.31 260 LYS A C 1
ATOM 2067 O O . LYS A 1 260 ? -25.960 -0.481 41.467 1.00 91.31 260 LYS A O 1
ATOM 2072 N N . GLU A 1 261 ? -26.271 -2.321 42.724 1.00 86.62 261 GLU A N 1
ATOM 2073 C CA . GLU A 1 261 ? -24.937 -2.897 42.499 1.00 86.62 261 GLU A CA 1
ATOM 2074 C C . GLU A 1 261 ? -24.709 -3.246 41.022 1.00 86.62 261 GLU A C 1
ATOM 2076 O O . GLU A 1 261 ? -23.713 -2.824 40.432 1.00 86.62 261 GLU A O 1
ATOM 2081 N N . GLU A 1 262 ? -25.657 -3.940 40.385 1.00 92.38 262 GLU A N 1
ATOM 2082 C CA . GLU A 1 262 ? -25.590 -4.277 38.959 1.00 92.38 262 GLU A CA 1
ATOM 2083 C C . GLU A 1 262 ? -25.483 -3.022 38.087 1.00 92.38 262 GLU A C 1
ATOM 2085 O O . GLU A 1 262 ? -24.649 -2.962 37.177 1.00 92.38 262 GLU A O 1
ATOM 2090 N N . LYS A 1 263 ? -26.264 -1.979 38.397 1.00 93.62 263 LYS A N 1
ATOM 2091 C CA . LYS A 1 263 ? -26.210 -0.699 37.681 1.00 93.62 263 LYS A CA 1
ATOM 2092 C C . LYS A 1 263 ? -24.836 -0.030 37.799 1.00 93.62 263 LYS A C 1
ATOM 2094 O O . LYS A 1 263 ? -24.314 0.441 36.787 1.00 93.62 263 LYS A O 1
ATOM 2099 N N . LEU A 1 264 ? -24.229 -0.021 38.990 1.00 90.38 264 LEU A N 1
ATOM 2100 C CA . LEU A 1 264 ? -22.880 0.522 39.199 1.00 90.38 264 LEU A CA 1
ATOM 2101 C C . LEU A 1 264 ? -21.822 -0.269 38.422 1.00 90.38 264 LEU A C 1
ATOM 2103 O O . LEU A 1 264 ? -20.962 0.330 37.780 1.00 90.38 264 LEU A O 1
ATOM 2107 N N . VAL A 1 265 ? -21.911 -1.602 38.406 1.00 87.00 265 VAL A N 1
ATOM 2108 C CA . VAL A 1 265 ? -20.990 -2.459 37.639 1.00 87.00 265 VAL A CA 1
ATOM 2109 C C . VAL A 1 265 ? -21.133 -2.223 36.131 1.00 87.00 265 VAL A C 1
ATOM 2111 O O . VAL A 1 265 ? -20.132 -2.165 35.410 1.00 87.00 265 VAL A O 1
ATOM 2114 N N . ILE A 1 266 ? -22.361 -2.062 35.627 1.00 91.19 266 ILE A N 1
ATOM 2115 C CA . ILE A 1 266 ? -22.613 -1.731 34.217 1.00 91.19 266 ILE A CA 1
ATOM 2116 C C . ILE A 1 266 ? -22.022 -0.359 33.876 1.00 91.19 266 ILE A C 1
ATOM 2118 O O . ILE A 1 266 ? -21.330 -0.234 32.862 1.00 91.19 266 ILE A O 1
ATOM 2122 N N . GLN A 1 267 ? -22.233 0.646 34.729 1.00 91.12 267 GLN A N 1
ATOM 2123 C CA . GLN A 1 267 ? -21.694 1.990 34.530 1.00 91.12 267 GLN A CA 1
ATOM 2124 C C . GLN A 1 267 ? -20.159 1.996 34.556 1.00 91.12 267 GLN A C 1
ATOM 2126 O O . GLN A 1 267 ? -19.537 2.545 33.647 1.00 91.12 267 GLN A O 1
ATOM 2131 N N . GLN A 1 268 ? -19.541 1.291 35.506 1.00 89.56 268 GLN A N 1
ATOM 2132 C CA . GLN A 1 268 ? -18.089 1.115 35.568 1.00 89.56 268 GLN A CA 1
ATOM 2133 C C . GLN A 1 268 ? -17.545 0.511 34.269 1.00 89.56 268 GLN A C 1
ATOM 2135 O O . GLN A 1 268 ? -16.569 1.001 33.699 1.00 89.56 268 GLN A O 1
ATOM 2140 N N . ARG A 1 269 ? -18.182 -0.553 33.764 1.00 87.94 269 ARG A N 1
ATOM 2141 C CA . ARG A 1 269 ? -17.783 -1.186 32.499 1.00 87.94 269 ARG A CA 1
ATOM 2142 C C . ARG A 1 269 ? -17.943 -0.231 31.317 1.00 87.94 269 ARG A C 1
ATOM 2144 O O . ARG A 1 269 ? -17.091 -0.240 30.428 1.00 87.94 269 ARG A O 1
ATO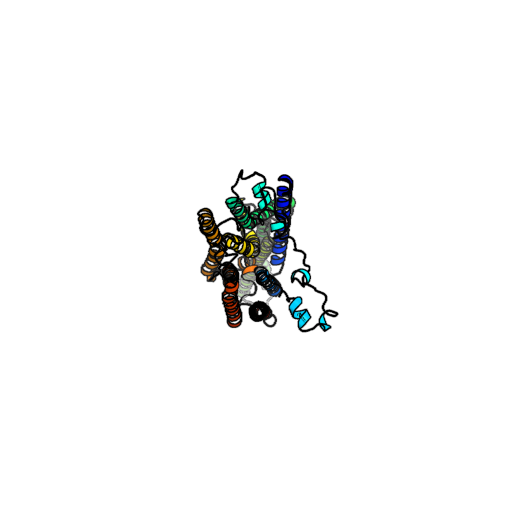M 2151 N N . ALA A 1 270 ? -18.999 0.578 31.290 1.00 87.88 270 ALA A N 1
ATOM 2152 C CA . ALA A 1 270 ? -19.224 1.571 30.245 1.00 87.88 270 ALA A CA 1
ATOM 2153 C C . ALA A 1 270 ? -18.149 2.671 30.260 1.00 87.88 270 ALA A C 1
ATOM 2155 O O . ALA A 1 270 ? -17.557 2.951 29.217 1.00 87.88 270 ALA A O 1
ATOM 2156 N N . GLU A 1 271 ? -17.818 3.222 31.430 1.00 88.88 271 GLU A N 1
ATOM 2157 C CA . GLU A 1 271 ? -16.775 4.243 31.586 1.00 88.88 271 GLU A CA 1
ATOM 2158 C C . GLU A 1 271 ? -15.380 3.700 31.251 1.00 88.88 271 GLU A C 1
ATOM 2160 O O . GLU A 1 271 ? -14.621 4.335 30.518 1.00 88.88 271 GLU A O 1
ATOM 2165 N N . MET A 1 272 ? -15.061 2.478 31.688 1.00 82.00 272 MET A N 1
ATOM 2166 C CA . MET A 1 272 ? -13.804 1.809 31.338 1.00 82.00 272 MET A CA 1
ATOM 2167 C C . MET A 1 272 ? -13.686 1.565 29.832 1.00 82.00 272 MET A C 1
ATOM 2169 O O . MET A 1 272 ? -12.625 1.789 29.247 1.00 82.00 272 MET A O 1
ATOM 2173 N N . ARG A 1 273 ? -14.779 1.162 29.172 1.00 84.12 273 ARG A N 1
ATOM 2174 C CA . ARG A 1 273 ? -14.826 1.049 27.707 1.00 84.12 273 ARG A CA 1
ATOM 2175 C C . ARG A 1 273 ? -14.657 2.412 27.039 1.00 84.12 273 ARG A C 1
ATOM 2177 O O . ARG A 1 273 ? -13.923 2.499 26.059 1.00 84.12 273 ARG A O 1
ATOM 2184 N N . ALA A 1 274 ? -15.284 3.465 27.561 1.00 85.06 274 ALA A N 1
ATOM 2185 C CA . ALA A 1 274 ? -15.145 4.820 27.032 1.00 85.06 274 ALA A CA 1
ATOM 2186 C C . ALA A 1 274 ? -13.697 5.328 27.145 1.00 85.06 274 ALA A C 1
ATOM 2188 O O . ALA A 1 274 ? -13.164 5.879 26.184 1.00 85.06 274 ALA A O 1
ATOM 2189 N N . LEU A 1 275 ? -13.018 5.074 28.269 1.00 83.81 275 LEU A N 1
ATOM 2190 C CA . LEU A 1 275 ? -11.600 5.401 28.446 1.00 83.81 275 LEU A CA 1
ATOM 2191 C C . LEU A 1 275 ? -10.690 4.576 27.533 1.00 83.81 275 LEU A C 1
ATOM 2193 O O . LEU A 1 275 ? -9.798 5.140 26.905 1.00 83.81 275 LEU A O 1
ATOM 2197 N N . ALA A 1 276 ? -10.941 3.272 27.397 1.00 80.25 276 ALA A N 1
ATOM 2198 C CA . ALA A 1 276 ? -10.185 2.401 26.496 1.00 80.25 276 ALA A CA 1
ATOM 2199 C C . ALA A 1 276 ? -10.375 2.762 25.009 1.00 80.25 276 ALA A C 1
ATOM 2201 O O . ALA A 1 276 ? -9.508 2.469 24.181 1.00 80.25 276 ALA A O 1
ATOM 2202 N N . LYS A 1 277 ? -11.497 3.408 24.665 1.00 81.50 277 LYS A N 1
ATOM 2203 C CA . LYS A 1 277 ? -11.775 3.948 23.328 1.00 81.50 277 LYS A CA 1
ATOM 2204 C C . LYS A 1 277 ? -11.076 5.284 23.058 1.00 81.50 277 LYS A C 1
ATOM 2206 O O . LYS A 1 277 ? -10.972 5.651 21.890 1.00 81.50 277 LYS A O 1
ATOM 2211 N N . LYS A 1 278 ? -10.569 6.001 24.072 1.00 85.81 278 LYS A N 1
ATOM 2212 C CA . LYS A 1 278 ? -9.853 7.266 23.849 1.00 85.81 278 LYS A CA 1
ATOM 2213 C C . LYS A 1 278 ? -8.557 7.012 23.085 1.00 85.81 278 LYS A C 1
ATOM 2215 O O . LYS A 1 278 ? -7.686 6.256 23.519 1.00 85.81 278 LYS A O 1
ATOM 2220 N N . ARG A 1 279 ? -8.430 7.685 21.946 1.00 87.75 279 ARG A N 1
ATOM 2221 C CA . ARG A 1 279 ? -7.306 7.555 21.022 1.00 87.75 279 ARG A CA 1
ATOM 2222 C C . ARG A 1 279 ? -6.667 8.904 20.762 1.00 87.75 279 ARG A C 1
ATOM 2224 O O . ARG A 1 279 ? -7.326 9.939 20.796 1.00 87.75 279 ARG A O 1
ATOM 2231 N N . LEU A 1 280 ? -5.369 8.869 20.528 1.00 87.19 280 LEU A N 1
ATOM 2232 C CA . LEU A 1 280 ? -4.559 10.000 20.128 1.00 87.19 280 LEU A CA 1
ATOM 2233 C C . LEU A 1 280 ? -4.472 9.993 18.603 1.00 87.19 280 LEU A C 1
ATOM 2235 O O . LEU A 1 280 ? -4.199 8.943 18.017 1.00 87.19 280 LEU A O 1
ATOM 2239 N N . PHE A 1 281 ? -4.787 11.129 17.974 1.00 82.31 281 PHE A N 1
ATOM 2240 C CA . PHE A 1 281 ? -5.012 11.212 16.522 1.00 82.31 281 PHE A CA 1
ATOM 2241 C C . PHE A 1 281 ? -5.966 10.132 15.990 1.00 82.31 281 PHE A C 1
ATOM 2243 O O . PHE A 1 281 ? -5.836 9.693 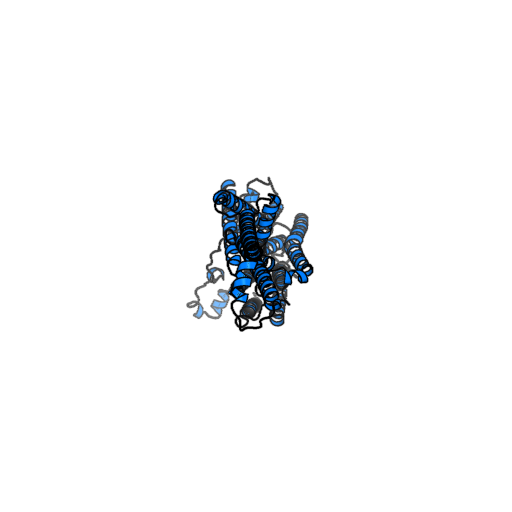14.857 1.00 82.31 281 PHE A O 1
ATOM 2250 N N . TRP A 1 282 ? -6.914 9.685 16.828 1.00 84.25 282 TRP A N 1
ATOM 2251 C CA . TRP A 1 282 ? -7.939 8.692 16.483 1.00 84.25 282 TRP A CA 1
ATOM 2252 C C . TRP A 1 282 ? -7.394 7.301 16.103 1.00 84.25 282 TRP A C 1
ATOM 2254 O O . TRP A 1 282 ? -8.160 6.358 15.899 1.00 84.25 282 TRP A O 1
ATOM 2264 N N . LEU A 1 283 ? -6.070 7.132 16.156 1.00 86.25 283 LEU A N 1
ATOM 2265 C CA . LEU A 1 283 ? -5.372 5.926 15.742 1.00 86.25 283 LEU A CA 1
ATOM 2266 C C . LEU A 1 283 ? -4.813 5.160 16.946 1.00 86.25 283 LEU A C 1
ATOM 2268 O O . LEU A 1 283 ? -5.186 4.009 17.175 1.00 86.25 283 LEU A O 1
ATOM 2272 N N . PHE A 1 284 ? -3.997 5.820 17.774 1.00 91.56 284 PHE A N 1
ATOM 2273 C CA . PHE A 1 284 ? -3.215 5.162 18.825 1.00 91.56 284 PHE A CA 1
ATOM 2274 C C . PHE A 1 284 ? -3.870 5.259 20.202 1.00 91.56 284 PHE A C 1
ATOM 2276 O O . PHE A 1 284 ? -4.224 6.343 20.671 1.00 91.56 284 PHE A O 1
ATOM 2283 N N . ARG A 1 285 ? -3.988 4.136 20.912 1.00 91.12 285 ARG A N 1
ATOM 2284 C CA . ARG A 1 285 ? -4.401 4.137 22.323 1.00 91.12 285 ARG A CA 1
ATOM 2285 C C . ARG A 1 285 ? -3.279 4.678 23.209 1.00 91.12 285 ARG A C 1
ATOM 2287 O O . ARG A 1 285 ? -2.139 4.233 23.125 1.00 91.12 285 ARG A O 1
ATOM 2294 N N . TYR A 1 286 ? -3.620 5.611 24.099 1.00 91.31 286 TYR A N 1
ATOM 2295 C CA . TYR A 1 286 ? -2.669 6.236 25.038 1.00 91.31 286 TYR A CA 1
ATOM 2296 C C . TYR A 1 286 ? -3.011 5.993 26.522 1.00 91.31 286 TYR A C 1
ATOM 2298 O O . TYR A 1 286 ? -2.215 6.294 27.423 1.00 91.31 286 TYR A O 1
ATOM 2306 N N . VAL A 1 287 ? -4.202 5.454 26.802 1.00 89.69 287 VAL A N 1
ATOM 2307 C CA . VAL A 1 287 ? -4.647 5.119 28.159 1.00 89.69 287 VAL A CA 1
ATOM 2308 C C . VAL A 1 287 ? -4.126 3.729 28.521 1.00 89.69 287 VAL A C 1
ATOM 2310 O O . VAL A 1 287 ? -4.720 2.712 28.177 1.00 89.69 287 VAL A O 1
ATOM 2313 N N . PHE A 1 288 ? -2.987 3.698 29.210 1.00 89.19 288 PHE A N 1
ATOM 2314 C CA . PHE A 1 288 ? -2.396 2.486 29.784 1.00 89.19 288 PHE A CA 1
ATOM 2315 C C . PHE A 1 288 ? -2.636 2.416 31.291 1.00 89.19 288 PHE A C 1
ATOM 2317 O O . PHE A 1 288 ? -2.562 3.450 31.971 1.00 89.19 288 PHE A O 1
ATOM 2324 N N . SER A 1 289 ? -2.842 1.197 31.789 1.00 86.44 289 SER A N 1
ATOM 2325 C CA . SER A 1 289 ? -2.879 0.891 33.221 1.00 86.44 289 SER A CA 1
ATOM 2326 C C . SER A 1 289 ? -1.489 1.072 33.859 1.00 86.44 289 SER A C 1
ATOM 2328 O O . SER A 1 289 ? -0.462 0.990 33.164 1.00 86.44 289 SER A O 1
ATOM 2330 N N . GLY A 1 290 ? -1.448 1.434 35.144 1.00 83.81 290 GLY A N 1
ATOM 2331 C CA . GLY A 1 290 ? -0.219 1.779 35.863 1.00 83.81 290 GLY A CA 1
ATOM 2332 C C . GLY A 1 290 ? 0.727 0.586 35.960 1.00 83.81 290 GLY A C 1
ATOM 2333 O O . GLY A 1 290 ? 1.919 0.721 35.672 1.00 83.81 290 GLY A O 1
ATOM 2334 N N . ASP A 1 291 ? 0.150 -0.585 36.215 1.00 87.69 291 ASP A N 1
ATOM 2335 C CA . ASP A 1 291 ? 0.785 -1.906 36.291 1.00 87.69 291 ASP A CA 1
ATOM 2336 C C . ASP A 1 291 ? 1.414 -2.418 34.976 1.00 87.69 291 ASP A C 1
ATOM 2338 O O . ASP A 1 291 ? 2.226 -3.348 34.977 1.00 87.69 291 ASP A O 1
ATOM 2342 N N . MET A 1 292 ? 1.072 -1.832 33.823 1.00 90.44 292 MET A N 1
ATOM 2343 C CA . MET A 1 292 ? 1.570 -2.325 32.539 1.00 90.44 292 MET A CA 1
ATOM 2344 C C . MET A 1 292 ? 3.060 -2.036 32.352 1.00 90.44 292 MET A C 1
ATOM 2346 O O . MET A 1 292 ? 3.478 -0.876 32.307 1.00 90.44 292 MET A O 1
ATOM 2350 N N . SER A 1 293 ? 3.839 -3.089 32.094 1.00 95.56 293 SER A N 1
ATOM 2351 C CA . SER A 1 293 ? 5.242 -2.974 31.687 1.00 95.56 293 SER A CA 1
ATOM 2352 C C . SER A 1 293 ? 5.406 -2.218 30.361 1.00 95.56 293 SER A C 1
ATOM 2354 O O . SER A 1 293 ? 4.518 -2.227 29.501 1.00 95.56 293 SER A O 1
ATOM 2356 N N . LEU A 1 294 ? 6.577 -1.602 30.152 1.00 93.56 294 LEU A N 1
ATOM 2357 C CA . LEU A 1 294 ? 6.895 -0.867 28.919 1.00 93.56 294 LEU A CA 1
ATOM 2358 C C . LEU A 1 294 ? 6.698 -1.732 27.662 1.00 93.56 294 LEU A C 1
ATOM 2360 O O . LEU A 1 294 ? 6.148 -1.257 26.674 1.00 93.56 294 LEU A O 1
ATOM 2364 N N . ARG A 1 295 ? 7.060 -3.021 27.727 1.00 94.75 295 ARG A N 1
ATOM 2365 C CA . ARG A 1 295 ? 6.888 -3.975 26.618 1.00 94.75 295 ARG A CA 1
ATOM 2366 C C . ARG A 1 295 ? 5.423 -4.142 26.221 1.00 94.75 295 ARG A C 1
ATOM 2368 O O . ARG A 1 295 ? 5.110 -4.133 25.037 1.00 94.75 295 ARG A O 1
ATOM 2375 N N . ARG A 1 296 ? 4.512 -4.241 27.198 1.00 94.25 296 ARG A N 1
ATOM 2376 C CA . ARG A 1 296 ? 3.069 -4.334 26.921 1.00 94.25 296 ARG A CA 1
ATOM 2377 C C . ARG A 1 296 ? 2.525 -3.034 26.335 1.00 94.25 296 ARG A C 1
ATOM 2379 O O . ARG A 1 296 ? 1.695 -3.084 25.436 1.00 94.25 296 ARG A O 1
ATOM 2386 N N . ARG A 1 297 ? 3.006 -1.877 26.804 1.00 94.06 297 ARG A N 1
ATOM 2387 C CA . ARG A 1 297 ? 2.618 -0.567 26.248 1.00 94.06 297 ARG A CA 1
ATOM 2388 C C . ARG A 1 297 ? 3.065 -0.427 24.791 1.00 94.06 297 ARG A C 1
ATOM 2390 O O . ARG A 1 297 ? 2.255 -0.060 23.949 1.00 94.06 297 ARG A O 1
ATOM 2397 N N . LEU A 1 298 ? 4.311 -0.797 24.486 1.00 94.31 298 LEU A N 1
ATOM 2398 C CA . LEU A 1 298 ? 4.832 -0.824 23.115 1.00 94.31 298 LEU A CA 1
ATOM 2399 C C . LEU A 1 298 ? 4.054 -1.802 22.228 1.00 94.31 298 LEU A C 1
ATOM 2401 O O . LEU A 1 298 ? 3.695 -1.443 21.115 1.00 94.31 298 LEU A O 1
ATOM 2405 N N . ALA A 1 299 ? 3.718 -2.993 22.732 1.00 93.56 299 ALA A N 1
ATOM 2406 C CA . ALA A 1 299 ? 2.911 -3.962 21.992 1.00 93.56 299 ALA A CA 1
ATOM 2407 C C . ALA A 1 299 ? 1.525 -3.411 21.615 1.00 93.56 299 ALA A C 1
ATOM 2409 O O . ALA A 1 299 ? 1.054 -3.652 20.509 1.00 93.56 299 ALA A O 1
ATOM 2410 N N . VAL A 1 300 ? 0.881 -2.631 22.491 1.00 90.88 300 VAL A N 1
ATOM 2411 C CA . VAL A 1 300 ? -0.399 -1.976 22.167 1.00 90.88 300 VAL A CA 1
ATOM 2412 C C . VAL A 1 300 ? -0.239 -0.970 21.025 1.00 90.88 300 VAL A C 1
ATOM 2414 O O . VAL A 1 300 ? -1.059 -0.972 20.110 1.00 90.88 300 VAL A O 1
ATOM 2417 N N . VAL A 1 301 ? 0.823 -0.156 21.046 1.00 93.62 301 VAL A N 1
ATOM 2418 C CA . VAL A 1 301 ? 1.112 0.806 19.967 1.00 93.62 301 VAL A CA 1
ATOM 2419 C C . VAL A 1 301 ? 1.430 0.083 18.655 1.00 93.62 301 VAL A C 1
ATOM 2421 O O . VAL A 1 301 ? 0.912 0.480 17.618 1.00 93.62 301 VAL A O 1
ATOM 2424 N N . LEU A 1 302 ? 2.197 -1.011 18.702 1.00 93.00 302 LEU A N 1
ATOM 2425 C CA . LEU A 1 302 ? 2.505 -1.854 17.539 1.00 93.00 302 LEU A CA 1
ATOM 2426 C C . LEU A 1 302 ? 1.256 -2.500 16.925 1.00 93.00 302 LEU A C 1
ATOM 2428 O O . LEU A 1 302 ? 1.140 -2.611 15.711 1.00 93.00 302 LEU A O 1
ATOM 2432 N N . VAL A 1 303 ? 0.299 -2.926 17.751 1.00 89.81 303 VAL A N 1
ATOM 2433 C CA . VAL A 1 303 ? -0.979 -3.460 17.256 1.00 89.81 303 VAL A CA 1
ATOM 2434 C C . VAL A 1 303 ? -1.818 -2.360 16.603 1.00 89.81 303 VAL A C 1
ATOM 2436 O O . VAL A 1 303 ? -2.492 -2.614 15.606 1.00 89.81 303 VAL A O 1
ATOM 2439 N N . ASP A 1 304 ? -1.782 -1.139 17.139 1.00 89.31 304 ASP A N 1
ATOM 2440 C CA . ASP A 1 304 ? -2.488 0.008 16.559 1.00 89.31 304 ASP A CA 1
ATOM 2441 C C . ASP A 1 304 ? -1.794 0.527 15.275 1.00 89.31 304 ASP A C 1
ATOM 2443 O O . ASP A 1 304 ? -2.470 1.064 14.399 1.00 89.31 304 ASP A O 1
ATOM 2447 N N . SER A 1 305 ? -0.480 0.312 15.102 1.00 92.62 305 SER A N 1
ATOM 2448 C CA . SER A 1 305 ? 0.266 0.696 13.889 1.00 92.62 305 SER A CA 1
ATOM 2449 C C . SER A 1 305 ? 0.066 -0.247 12.699 1.00 92.62 305 SER A C 1
ATOM 2451 O O . SER A 1 305 ? 0.496 0.085 11.594 1.00 92.62 305 SER A O 1
ATOM 2453 N N . VAL A 1 306 ? -0.616 -1.385 12.877 1.00 90.31 306 VAL A N 1
ATOM 2454 C CA . VAL A 1 306 ? -0.917 -2.336 11.790 1.00 90.31 306 VAL A CA 1
ATOM 2455 C C . VAL A 1 306 ? -1.684 -1.665 10.648 1.00 90.31 306 VAL A C 1
ATOM 2457 O O . VAL A 1 306 ? -1.376 -1.918 9.488 1.00 90.31 306 VAL A O 1
ATOM 2460 N N . THR A 1 307 ? -2.622 -0.760 10.948 1.00 88.31 307 THR A N 1
ATOM 2461 C CA . THR A 1 307 ? -3.359 -0.005 9.917 1.00 88.31 307 THR A CA 1
ATOM 2462 C C . THR A 1 307 ? -2.425 0.862 9.072 1.00 88.31 307 THR A C 1
ATOM 2464 O O . THR A 1 307 ? -2.582 0.949 7.858 1.00 88.31 307 THR A O 1
ATOM 2467 N N . VAL A 1 308 ? -1.426 1.487 9.702 1.00 93.06 308 VAL A N 1
ATOM 2468 C CA . VAL A 1 308 ? -0.429 2.314 9.004 1.00 93.06 308 VAL A CA 1
ATOM 2469 C C . VAL A 1 308 ? 0.457 1.432 8.128 1.00 93.06 308 VAL A C 1
ATOM 2471 O O . VAL A 1 308 ? 0.672 1.757 6.965 1.00 93.06 308 VAL A O 1
ATOM 2474 N N . ALA A 1 309 ? 0.909 0.285 8.649 1.00 93.50 309 ALA A N 1
ATOM 2475 C CA . ALA A 1 309 ? 1.676 -0.692 7.876 1.00 93.50 309 ALA A CA 1
ATOM 2476 C C . ALA A 1 309 ? 0.898 -1.183 6.645 1.00 93.50 309 ALA A C 1
ATOM 2478 O O . ALA A 1 309 ? 1.450 -1.243 5.552 1.00 93.50 309 ALA A O 1
ATOM 2479 N N . ALA A 1 310 ? -0.392 -1.486 6.816 1.00 90.38 310 ALA A N 1
ATOM 2480 C CA . ALA A 1 310 ? -1.293 -1.914 5.752 1.00 90.38 310 ALA A CA 1
ATOM 2481 C C . ALA A 1 310 ? -1.427 -0.870 4.634 1.00 90.38 310 ALA A C 1
ATOM 2483 O O . ALA A 1 310 ? -1.346 -1.217 3.459 1.00 90.38 310 ALA A O 1
ATOM 2484 N N . ILE A 1 311 ? -1.611 0.401 5.002 1.00 90.75 311 ILE A N 1
ATOM 2485 C CA . ILE A 1 311 ? -1.714 1.524 4.061 1.00 90.75 311 ILE A CA 1
ATOM 2486 C C . ILE A 1 311 ? -0.406 1.715 3.296 1.00 90.75 311 ILE A C 1
ATOM 2488 O O . ILE A 1 311 ? -0.427 1.783 2.069 1.00 90.75 311 ILE A O 1
ATOM 2492 N N . ILE A 1 312 ? 0.725 1.773 4.009 1.00 93.88 312 ILE A N 1
ATOM 2493 C CA . ILE A 1 312 ? 2.045 1.935 3.389 1.00 93.88 312 ILE A CA 1
ATOM 2494 C C . ILE A 1 312 ? 2.291 0.788 2.411 1.00 93.88 312 ILE A C 1
ATOM 2496 O O . ILE A 1 312 ? 2.619 1.048 1.260 1.00 93.88 312 ILE A O 1
ATOM 2500 N N . TYR A 1 313 ? 2.048 -0.454 2.842 1.00 93.44 313 TYR A N 1
ATOM 2501 C CA . TYR A 1 313 ? 2.187 -1.634 1.996 1.00 93.44 313 TYR A CA 1
ATOM 2502 C C . TYR A 1 313 ? 1.308 -1.561 0.746 1.00 93.44 313 TYR A C 1
ATOM 2504 O O . TYR A 1 313 ? 1.791 -1.826 -0.349 1.00 93.44 313 TYR A O 1
ATOM 2512 N N . PHE A 1 314 ? 0.036 -1.177 0.891 1.00 89.56 314 PHE A N 1
ATOM 2513 C CA . PHE A 1 314 ? -0.899 -1.076 -0.228 1.00 89.56 314 PHE A CA 1
ATOM 2514 C C . PHE A 1 314 ? -0.405 -0.101 -1.306 1.00 89.56 314 PHE A C 1
ATOM 2516 O O . PHE A 1 314 ? -0.410 -0.446 -2.487 1.00 89.56 314 PHE A O 1
ATOM 2523 N N . PHE A 1 315 ? 0.056 1.089 -0.908 1.00 89.00 315 PHE A N 1
ATOM 2524 C CA . PHE A 1 315 ? 0.572 2.081 -1.854 1.00 89.00 315 PHE A CA 1
ATOM 2525 C C . PHE A 1 315 ? 1.956 1.725 -2.401 1.00 89.00 315 PHE A C 1
ATOM 2527 O O . PHE A 1 315 ? 2.250 2.027 -3.553 1.00 89.00 315 PHE A O 1
ATOM 2534 N N . SER A 1 316 ? 2.807 1.071 -1.609 1.00 92.25 316 SER A N 1
ATOM 2535 C CA . SER A 1 316 ? 4.152 0.706 -2.051 1.00 92.25 316 SER A CA 1
ATOM 2536 C C . SER A 1 316 ? 4.219 -0.582 -2.861 1.00 92.25 316 SER A C 1
ATOM 2538 O O . SER A 1 316 ? 5.229 -0.821 -3.511 1.00 92.25 316 SER A O 1
ATOM 2540 N N . TYR A 1 317 ? 3.193 -1.435 -2.796 1.00 93.25 317 TYR A N 1
ATOM 2541 C CA . TYR A 1 317 ? 3.184 -2.753 -3.437 1.00 93.25 317 TYR A CA 1
ATOM 2542 C C . TYR A 1 317 ? 3.557 -2.682 -4.916 1.00 93.25 317 TYR A C 1
ATOM 2544 O O . TYR A 1 317 ? 4.373 -3.458 -5.407 1.00 93.25 317 TYR A O 1
ATOM 2552 N N . GLU A 1 318 ? 2.951 -1.730 -5.610 1.00 89.19 318 GLU A N 1
ATOM 2553 C CA . GLU A 1 318 ? 3.122 -1.533 -7.040 1.00 89.19 318 GLU A CA 1
ATOM 2554 C C . GLU A 1 318 ? 4.513 -1.015 -7.372 1.00 89.19 318 GLU A C 1
ATOM 2556 O O . GLU A 1 318 ? 5.195 -1.634 -8.176 1.00 89.19 318 GLU A O 1
ATOM 2561 N N . LEU A 1 319 ? 4.977 0.013 -6.655 1.00 88.75 319 LEU A N 1
ATOM 2562 C CA . LEU A 1 319 ? 6.333 0.547 -6.791 1.00 88.75 319 LEU A CA 1
ATOM 2563 C C . LEU A 1 319 ? 7.408 -0.530 -6.567 1.00 88.75 319 LEU A C 1
ATOM 2565 O O . LEU A 1 319 ? 8.389 -0.586 -7.300 1.00 88.75 319 LEU A O 1
ATOM 2569 N N . ILE A 1 320 ? 7.225 -1.392 -5.559 1.00 93.19 320 ILE A N 1
ATOM 2570 C CA . ILE A 1 320 ? 8.133 -2.518 -5.298 1.00 93.19 320 ILE A CA 1
ATOM 2571 C C . ILE A 1 320 ? 8.087 -3.513 -6.461 1.00 93.19 320 ILE A C 1
ATOM 2573 O O . ILE A 1 320 ? 9.126 -3.993 -6.903 1.00 93.19 320 ILE A O 1
ATOM 2577 N N . THR A 1 321 ? 6.888 -3.854 -6.936 1.00 93.25 321 THR A N 1
ATOM 2578 C CA . THR A 1 321 ? 6.703 -4.889 -7.959 1.00 93.25 321 THR A CA 1
ATOM 2579 C C . THR A 1 321 ? 7.266 -4.451 -9.306 1.00 93.25 321 THR A C 1
ATOM 2581 O O . THR A 1 321 ? 8.042 -5.205 -9.889 1.00 93.25 321 THR A O 1
ATOM 2584 N N . SER A 1 322 ? 6.928 -3.246 -9.774 1.00 90.12 322 SER A N 1
ATOM 2585 C CA . SER A 1 322 ? 7.442 -2.708 -11.036 1.00 90.12 322 SER A CA 1
ATOM 2586 C C . SER A 1 322 ? 8.952 -2.499 -10.969 1.00 90.12 322 SER A C 1
ATOM 2588 O O . SER A 1 322 ? 9.669 -3.035 -11.804 1.00 90.12 322 SER A O 1
ATOM 2590 N N . GLY A 1 323 ? 9.463 -1.877 -9.899 1.00 90.25 323 GLY A N 1
ATOM 2591 C CA . GLY A 1 323 ? 10.902 -1.672 -9.722 1.00 90.25 323 GLY A CA 1
ATOM 2592 C C . GLY A 1 323 ? 11.709 -2.976 -9.695 1.00 90.25 323 GLY A C 1
ATOM 2593 O O . GLY A 1 323 ? 12.818 -3.019 -10.221 1.00 90.25 323 GLY A O 1
ATOM 2594 N N . LEU A 1 324 ? 11.164 -4.061 -9.128 1.00 93.50 324 LEU A N 1
ATOM 2595 C CA . LEU A 1 324 ? 11.792 -5.386 -9.181 1.00 93.50 324 LEU A CA 1
ATOM 2596 C C . LEU A 1 324 ? 11.683 -6.031 -10.568 1.00 93.50 324 LEU A C 1
ATOM 2598 O O . LEU A 1 324 ? 12.635 -6.669 -11.010 1.00 93.50 324 LEU A O 1
ATOM 2602 N N . LEU A 1 325 ? 10.558 -5.882 -11.266 1.00 92.25 325 LEU A N 1
ATOM 2603 C CA . LEU A 1 325 ? 10.398 -6.421 -12.620 1.00 92.25 325 LEU A CA 1
ATOM 2604 C C . LEU A 1 325 ? 11.308 -5.712 -13.631 1.00 92.25 325 LEU A C 1
ATOM 2606 O O . LEU A 1 325 ? 11.916 -6.380 -14.464 1.00 92.25 325 LEU A O 1
ATOM 2610 N N . ASP A 1 326 ? 11.503 -4.403 -13.493 1.00 88.69 326 ASP A N 1
ATOM 2611 C CA . ASP A 1 326 ? 12.409 -3.616 -14.337 1.00 88.69 326 ASP A CA 1
ATOM 2612 C C . ASP A 1 326 ? 13.874 -4.070 -14.204 1.00 88.69 326 ASP A C 1
ATOM 2614 O O . ASP A 1 326 ? 14.649 -3.964 -15.154 1.00 88.69 326 ASP A O 1
ATOM 2618 N N . THR A 1 327 ? 14.265 -4.651 -13.059 1.00 90.94 327 THR A N 1
ATOM 2619 C CA . THR A 1 327 ? 15.620 -5.221 -12.883 1.00 90.94 327 THR A CA 1
ATOM 2620 C C . THR A 1 327 ? 15.863 -6.520 -13.640 1.00 90.94 327 THR A C 1
ATOM 2622 O O . THR A 1 327 ? 17.017 -6.927 -13.773 1.00 90.94 327 THR A O 1
ATOM 2625 N N . ILE A 1 328 ? 14.805 -7.172 -14.128 1.00 92.31 328 ILE A N 1
ATOM 2626 C CA . ILE A 1 328 ? 14.890 -8.454 -14.840 1.00 92.31 328 ILE A CA 1
ATOM 2627 C C . ILE A 1 328 ? 14.308 -8.392 -16.258 1.00 92.31 328 ILE A C 1
ATOM 2629 O O . ILE A 1 328 ? 14.424 -9.356 -17.011 1.00 92.31 328 ILE A O 1
ATOM 2633 N N . ALA A 1 329 ? 13.673 -7.283 -16.638 1.00 91.06 329 ALA A N 1
ATOM 2634 C CA . ALA A 1 329 ? 13.066 -7.121 -17.949 1.00 91.06 329 ALA A CA 1
ATOM 2635 C C . ALA A 1 329 ? 14.137 -6.985 -19.044 1.00 91.06 329 ALA A C 1
ATOM 2637 O O . ALA A 1 329 ? 14.989 -6.097 -19.019 1.00 91.06 329 ALA A O 1
ATOM 2638 N N . CYS A 1 330 ? 14.069 -7.871 -20.036 1.00 90.38 330 CYS A N 1
ATOM 2639 C CA . CYS A 1 330 ? 15.032 -7.967 -21.127 1.00 90.38 330 CYS A CA 1
ATOM 2640 C C . CYS A 1 330 ? 14.354 -7.767 -22.481 1.00 90.38 330 CYS A C 1
ATOM 2642 O O . CYS A 1 330 ? 13.278 -8.312 -22.735 1.00 90.38 330 CYS A O 1
ATOM 2644 N N . GLU A 1 331 ? 15.002 -7.016 -23.370 1.00 87.94 331 GLU A N 1
ATOM 2645 C CA . GLU A 1 331 ? 14.486 -6.719 -24.707 1.00 87.94 331 GLU A CA 1
ATOM 2646 C C . GLU A 1 331 ? 15.619 -6.681 -25.743 1.00 87.94 331 GLU A C 1
ATOM 2648 O O . GLU A 1 331 ? 16.769 -6.354 -25.428 1.00 87.94 331 GLU A O 1
ATOM 2653 N N . ALA A 1 332 ? 15.298 -7.052 -26.984 1.00 86.00 332 ALA A N 1
ATOM 2654 C CA . ALA A 1 332 ? 16.165 -6.838 -28.136 1.00 86.00 332 ALA A CA 1
ATOM 2655 C C . ALA A 1 332 ? 15.795 -5.489 -28.761 1.00 86.00 332 ALA A C 1
ATOM 2657 O O . ALA A 1 332 ? 14.643 -5.271 -29.123 1.00 86.00 332 ALA A O 1
ATOM 2658 N N . PHE A 1 333 ? 16.759 -4.573 -28.858 1.00 81.12 333 PHE A N 1
ATOM 2659 C CA . PHE A 1 333 ? 16.499 -3.222 -29.370 1.00 81.12 333 PHE A CA 1
ATOM 2660 C C . PHE A 1 333 ? 16.478 -3.146 -30.902 1.00 81.12 333 PHE A C 1
ATOM 2662 O O . PHE A 1 333 ? 15.834 -2.260 -31.451 1.00 81.12 333 PHE A O 1
ATOM 2669 N N . GLU A 1 334 ? 17.154 -4.076 -31.575 1.00 80.69 334 GLU A N 1
ATOM 2670 C CA . GLU A 1 334 ? 17.120 -4.259 -33.027 1.00 80.69 334 GLU A CA 1
ATOM 2671 C C . GLU A 1 334 ? 17.136 -5.758 -33.338 1.00 80.69 334 GLU A C 1
ATOM 2673 O O . GLU A 1 334 ? 17.623 -6.570 -32.538 1.00 80.69 334 GLU A O 1
ATOM 2678 N N . ASP A 1 335 ? 16.616 -6.121 -34.508 1.00 76.94 335 ASP A N 1
ATOM 2679 C CA . ASP A 1 335 ? 16.583 -7.504 -34.970 1.00 76.94 335 ASP A CA 1
ATOM 2680 C C . ASP A 1 335 ? 18.002 -8.084 -35.057 1.00 76.94 335 ASP A C 1
ATOM 2682 O O . ASP A 1 335 ? 18.896 -7.533 -35.696 1.00 76.94 335 ASP A O 1
ATOM 2686 N N . GLY A 1 336 ? 18.220 -9.217 -34.385 1.00 79.56 336 GLY A N 1
ATOM 2687 C CA . GLY A 1 336 ? 19.523 -9.885 -34.328 1.00 79.56 336 GLY A CA 1
ATOM 2688 C C . GLY A 1 336 ? 20.474 -9.376 -33.238 1.00 79.56 336 GLY A C 1
ATOM 2689 O O . GLY A 1 336 ? 21.536 -9.972 -33.051 1.00 79.56 336 GLY A O 1
ATOM 2690 N N . MET A 1 337 ? 20.112 -8.341 -32.468 1.00 84.50 337 MET A N 1
ATOM 2691 C CA . MET A 1 337 ? 20.879 -7.963 -31.278 1.00 84.50 337 MET A CA 1
ATOM 2692 C C . MET A 1 337 ? 20.625 -8.907 -30.096 1.00 84.50 337 MET A C 1
ATOM 2694 O O . MET A 1 337 ? 19.523 -9.414 -29.887 1.00 84.50 337 MET A O 1
ATOM 2698 N N . ALA A 1 338 ? 21.661 -9.108 -29.276 1.00 89.81 338 ALA A N 1
ATOM 2699 C CA . ALA A 1 338 ? 21.536 -9.831 -28.016 1.00 89.81 338 ALA A CA 1
ATOM 2700 C C . ALA A 1 338 ? 20.589 -9.100 -27.049 1.00 89.81 338 ALA A C 1
ATOM 2702 O O . ALA A 1 338 ? 20.582 -7.867 -26.986 1.00 89.81 338 ALA A O 1
ATOM 2703 N N . LEU A 1 339 ? 19.835 -9.873 -26.263 1.00 90.69 339 LEU A N 1
ATOM 2704 C CA . LEU A 1 339 ? 18.929 -9.352 -25.242 1.00 90.69 339 LEU A CA 1
ATOM 2705 C C . LEU A 1 339 ? 19.701 -8.539 -24.200 1.00 90.69 339 LEU A C 1
ATOM 2707 O O . LEU A 1 339 ? 20.688 -9.006 -23.618 1.00 90.69 339 LEU A O 1
ATOM 2711 N N . ARG A 1 340 ? 19.224 -7.322 -23.958 1.00 90.81 340 ARG A N 1
ATOM 2712 C CA . ARG A 1 340 ? 19.792 -6.380 -22.994 1.00 90.81 340 ARG A CA 1
ATOM 2713 C C . ARG A 1 340 ? 18.720 -5.959 -22.004 1.00 90.81 340 ARG A C 1
ATOM 2715 O O . ARG A 1 340 ? 17.532 -5.969 -22.327 1.00 90.81 340 ARG A O 1
ATOM 2722 N N . LEU A 1 341 ? 19.151 -5.590 -20.805 1.00 90.31 341 LEU A N 1
ATOM 2723 C CA . LEU A 1 341 ? 18.243 -5.110 -19.772 1.00 90.31 341 LEU A CA 1
ATOM 2724 C C . LEU A 1 341 ? 17.587 -3.794 -20.225 1.00 90.31 341 LEU A C 1
ATOM 2726 O O . LEU A 1 341 ? 18.276 -2.904 -20.734 1.00 90.31 341 LEU A O 1
ATOM 2730 N N . THR A 1 342 ? 16.270 -3.669 -20.050 1.00 86.81 342 THR A N 1
ATOM 2731 C CA . THR A 1 342 ? 15.496 -2.496 -20.499 1.00 86.81 342 THR A CA 1
ATOM 2732 C C . THR A 1 342 ? 15.929 -1.218 -19.788 1.00 86.81 342 THR A C 1
ATOM 2734 O O . THR A 1 342 ? 16.088 -0.183 -20.435 1.00 86.81 342 THR A O 1
ATOM 2737 N N . GLU A 1 343 ? 16.175 -1.319 -18.483 1.00 85.50 343 GLU A N 1
ATOM 2738 C CA . GLU A 1 343 ? 16.559 -0.206 -17.613 1.00 85.50 343 GLU A CA 1
ATOM 2739 C C . GLU A 1 343 ? 18.027 0.219 -17.792 1.00 85.50 343 GLU A C 1
ATOM 2741 O O . GLU A 1 343 ? 18.361 1.402 -17.734 1.00 85.50 343 GLU A O 1
ATOM 2746 N N . ARG A 1 344 ? 18.936 -0.741 -18.023 1.00 88.06 344 ARG A N 1
ATOM 2747 C CA . ARG A 1 344 ? 20.370 -0.483 -18.257 1.00 88.06 344 ARG A CA 1
ATOM 2748 C C . ARG A 1 344 ? 20.888 -1.320 -19.412 1.00 88.06 344 ARG A C 1
ATOM 2750 O O . ARG A 1 344 ? 21.353 -2.448 -19.240 1.00 88.06 344 ARG A O 1
ATOM 2757 N N . ARG A 1 345 ? 20.875 -0.723 -20.600 1.00 88.56 345 ARG A N 1
ATOM 2758 C CA . ARG A 1 345 ? 21.209 -1.408 -21.853 1.00 88.56 345 ARG A CA 1
ATOM 2759 C C . ARG A 1 345 ? 22.655 -1.899 -21.921 1.00 88.56 345 ARG A C 1
ATOM 2761 O O . ARG A 1 345 ? 22.965 -2.741 -22.764 1.00 88.56 345 ARG A O 1
ATOM 2768 N N . SER A 1 346 ? 23.560 -1.408 -21.067 1.00 89.31 346 SER A N 1
ATOM 2769 C CA . SER A 1 346 ? 24.946 -1.897 -21.018 1.00 89.31 346 SER A CA 1
ATOM 2770 C C . SER A 1 346 ? 25.058 -3.352 -20.558 1.00 89.31 346 SER A C 1
ATOM 2772 O O . SER A 1 346 ? 26.039 -4.015 -20.898 1.00 89.31 346 SER A O 1
ATOM 2774 N N . ILE A 1 347 ? 24.055 -3.864 -19.841 1.00 91.12 347 ILE A N 1
ATOM 2775 C CA . ILE A 1 347 ? 24.060 -5.200 -19.247 1.00 91.12 347 ILE A CA 1
ATOM 2776 C C . ILE A 1 347 ? 23.372 -6.187 -20.197 1.00 91.12 347 ILE A C 1
ATOM 2778 O O . ILE A 1 347 ? 22.216 -6.010 -20.586 1.00 91.12 347 ILE A O 1
ATOM 2782 N N . LEU A 1 348 ? 24.100 -7.240 -20.572 1.00 93.00 348 LEU A N 1
ATOM 2783 C CA . LEU A 1 348 ? 23.579 -8.357 -21.361 1.00 93.00 348 LEU A CA 1
ATOM 2784 C C . LEU A 1 348 ? 22.801 -9.315 -20.456 1.00 93.00 348 LEU A C 1
ATOM 2786 O O . LEU A 1 348 ? 23.293 -9.686 -19.395 1.00 93.00 348 LEU A O 1
ATOM 2790 N N . CYS A 1 349 ? 21.644 -9.796 -20.909 1.00 92.75 349 CYS A N 1
ATOM 2791 C CA . CYS A 1 349 ? 20.819 -10.734 -20.135 1.00 92.75 349 CYS A CA 1
ATOM 2792 C C . CYS A 1 349 ? 21.400 -12.157 -20.052 1.00 92.75 349 CYS A C 1
ATOM 2794 O O . CYS A 1 349 ? 20.824 -13.039 -19.425 1.00 92.75 349 CYS A O 1
ATOM 2796 N N . SER A 1 350 ? 22.543 -12.397 -20.693 1.00 93.00 350 SER A N 1
ATOM 2797 C CA . SER A 1 350 ? 23.315 -13.636 -20.597 1.00 93.00 350 SER A CA 1
ATOM 2798 C C . SER A 1 350 ? 24.522 -13.523 -19.659 1.00 93.00 350 SER A C 1
ATOM 2800 O O . SER A 1 350 ? 25.306 -14.465 -19.587 1.00 93.00 350 SER A O 1
ATOM 2802 N N . SER A 1 351 ? 24.741 -12.370 -19.014 1.00 94.31 351 SER A N 1
ATOM 2803 C CA . SER A 1 351 ? 25.902 -12.158 -18.145 1.00 94.31 351 SER A CA 1
ATOM 2804 C C . SER A 1 351 ? 25.721 -12.796 -16.763 1.00 94.31 351 SER A C 1
ATOM 2806 O O . SER A 1 351 ? 24.603 -12.959 -16.270 1.00 94.31 351 SER A O 1
ATOM 2808 N N . ASP A 1 352 ? 26.836 -13.108 -16.100 1.00 93.94 352 ASP A N 1
ATOM 2809 C CA . ASP A 1 352 ? 26.818 -13.611 -14.720 1.00 93.94 352 ASP A CA 1
ATOM 2810 C C . ASP A 1 352 ? 26.268 -12.569 -13.733 1.00 93.94 352 ASP A C 1
ATOM 2812 O O . ASP A 1 352 ? 25.540 -12.922 -12.802 1.00 93.94 352 ASP A O 1
ATOM 2816 N N . ASP A 1 353 ? 26.536 -11.281 -13.981 1.00 91.25 353 ASP A N 1
ATOM 2817 C CA . ASP A 1 353 ? 25.966 -10.171 -13.208 1.00 91.25 353 ASP A CA 1
ATOM 2818 C C . ASP A 1 353 ? 24.431 -10.187 -13.275 1.00 91.25 353 ASP A C 1
ATOM 2820 O O . ASP A 1 353 ? 23.759 -10.084 -12.248 1.00 91.25 353 ASP A O 1
ATOM 2824 N N . TYR A 1 354 ? 23.865 -10.388 -14.472 1.00 93.31 354 TYR A N 1
ATOM 2825 C CA . TYR A 1 354 ? 22.419 -10.494 -14.652 1.00 93.31 354 TYR A CA 1
ATOM 2826 C C . TYR A 1 354 ? 21.837 -11.690 -13.890 1.00 93.31 354 TYR A C 1
ATOM 2828 O O . TYR A 1 354 ? 20.813 -11.544 -13.227 1.00 93.31 354 TYR A O 1
ATOM 2836 N N . ASN A 1 355 ? 22.498 -12.852 -13.911 1.00 93.75 355 ASN A N 1
ATOM 2837 C CA . ASN A 1 355 ? 22.039 -14.026 -13.160 1.00 93.75 355 ASN A CA 1
ATOM 2838 C C . ASN A 1 355 ? 21.999 -13.769 -11.644 1.00 93.75 355 ASN A C 1
ATOM 2840 O O . ASN A 1 355 ? 21.059 -14.198 -10.966 1.00 93.75 355 ASN A O 1
ATOM 2844 N N . ALA A 1 356 ? 22.979 -13.034 -11.109 1.00 92.00 356 ALA A N 1
ATOM 2845 C CA . ALA A 1 356 ? 22.966 -12.611 -9.712 1.00 92.00 356 ALA A CA 1
ATOM 2846 C C . ALA A 1 356 ? 21.788 -11.663 -9.421 1.00 92.00 356 ALA A C 1
ATOM 2848 O O . ALA A 1 356 ? 21.074 -11.849 -8.430 1.00 92.00 356 ALA A O 1
ATOM 2849 N N . PHE A 1 357 ? 21.544 -10.684 -10.298 1.00 92.12 357 PHE A N 1
ATOM 2850 C CA . PHE A 1 357 ? 20.425 -9.746 -10.158 1.00 92.12 357 PHE A CA 1
ATOM 2851 C C . PHE A 1 357 ? 19.074 -10.450 -10.238 1.00 92.12 357 PHE A C 1
ATOM 2853 O O . PHE A 1 357 ? 18.223 -10.213 -9.385 1.00 92.12 357 PHE A O 1
ATOM 2860 N N . LEU A 1 358 ? 18.912 -11.379 -11.179 1.00 94.38 358 LEU A N 1
ATOM 2861 C CA . LEU A 1 358 ? 17.722 -12.207 -11.327 1.00 94.38 358 LEU A CA 1
ATOM 2862 C C . LEU A 1 358 ? 17.420 -12.984 -10.040 1.00 94.38 358 LEU A C 1
ATOM 2864 O O . LEU A 1 358 ? 16.298 -12.928 -9.538 1.00 94.38 358 LEU A O 1
ATOM 2868 N N . GLY A 1 359 ? 18.416 -13.667 -9.467 1.00 94.88 359 GLY A N 1
ATOM 2869 C CA . GLY A 1 359 ? 18.239 -14.431 -8.229 1.00 94.88 359 GLY A CA 1
ATOM 2870 C C . GLY A 1 359 ? 17.779 -13.565 -7.051 1.00 94.88 359 GLY A C 1
ATOM 2871 O O . GLY A 1 359 ? 16.861 -13.941 -6.319 1.00 94.88 359 GLY A O 1
ATOM 2872 N N . MET A 1 360 ? 18.371 -12.380 -6.886 1.00 91.81 360 MET A N 1
ATOM 2873 C CA . MET A 1 360 ? 18.018 -11.455 -5.804 1.00 91.81 360 MET A CA 1
ATOM 2874 C C . MET A 1 360 ? 16.665 -10.773 -6.029 1.00 91.81 360 MET A C 1
ATOM 2876 O O . MET A 1 360 ? 15.863 -10.688 -5.098 1.00 91.81 360 MET A O 1
ATOM 2880 N N . ALA A 1 361 ? 16.376 -10.335 -7.257 1.00 94.25 361 ALA A N 1
ATOM 2881 C CA . ALA A 1 361 ? 15.095 -9.737 -7.614 1.00 94.25 361 ALA A CA 1
ATOM 2882 C C . ALA A 1 361 ? 13.944 -10.726 -7.392 1.00 94.25 361 ALA A C 1
ATOM 2884 O O . ALA A 1 361 ? 12.944 -10.374 -6.766 1.00 94.25 361 ALA A O 1
ATOM 2885 N N . LEU A 1 362 ? 14.116 -11.990 -7.800 1.00 94.94 362 LEU A N 1
ATOM 2886 C CA . LEU A 1 362 ? 13.156 -13.060 -7.523 1.00 94.94 362 LEU A CA 1
ATOM 2887 C C . LEU A 1 362 ? 12.997 -13.313 -6.020 1.00 94.94 362 LEU A C 1
ATOM 2889 O O . LEU A 1 362 ? 11.872 -13.482 -5.552 1.00 94.94 362 LEU A O 1
ATOM 2893 N N . ALA A 1 363 ? 14.084 -13.296 -5.242 1.00 95.81 363 ALA A N 1
ATOM 2894 C CA . ALA A 1 363 ? 14.006 -13.452 -3.790 1.00 95.81 363 ALA A CA 1
ATOM 2895 C C . ALA A 1 363 ? 13.195 -12.321 -3.131 1.00 95.81 363 ALA A C 1
ATOM 2897 O O . ALA A 1 363 ? 12.318 -12.594 -2.306 1.00 95.81 363 ALA A O 1
ATOM 2898 N N . PHE A 1 364 ? 13.426 -11.062 -3.519 1.00 95.25 364 PHE A N 1
ATOM 2899 C CA . PHE A 1 364 ? 12.646 -9.926 -3.017 1.00 95.25 364 PHE A CA 1
ATOM 2900 C C . PHE A 1 364 ? 11.197 -9.953 -3.493 1.00 95.25 364 PHE A C 1
ATOM 2902 O O . PHE A 1 364 ? 10.298 -9.664 -2.706 1.00 95.25 364 PHE A O 1
ATOM 2909 N N . MET A 1 365 ? 10.949 -10.362 -4.733 1.00 94.69 365 MET A N 1
ATOM 2910 C CA . MET A 1 365 ? 9.601 -10.531 -5.262 1.00 94.69 365 MET A CA 1
ATOM 2911 C C . MET A 1 365 ? 8.841 -11.585 -4.448 1.00 94.69 365 MET A C 1
ATOM 2913 O O . MET A 1 365 ? 7.786 -11.300 -3.889 1.00 94.69 365 MET A O 1
ATOM 2917 N N . VAL A 1 366 ? 9.428 -12.766 -4.238 1.00 95.62 366 VAL A N 1
ATOM 2918 C CA . VAL A 1 366 ? 8.831 -13.803 -3.385 1.00 95.62 366 VAL A CA 1
ATOM 2919 C C . VAL A 1 366 ? 8.584 -13.281 -1.967 1.00 95.62 366 VAL A C 1
ATOM 2921 O O . VAL A 1 366 ? 7.500 -13.499 -1.429 1.00 95.62 366 VAL A O 1
ATOM 2924 N N . ALA A 1 367 ? 9.533 -12.562 -1.365 1.00 94.50 367 ALA A N 1
ATOM 2925 C CA . ALA A 1 367 ? 9.386 -12.038 -0.010 1.00 94.50 367 ALA A CA 1
ATOM 2926 C C . ALA A 1 367 ? 8.269 -10.981 0.114 1.00 94.50 367 ALA A C 1
ATOM 2928 O O . ALA A 1 367 ? 7.417 -11.085 0.999 1.00 94.50 367 ALA A O 1
ATOM 2929 N N . TYR A 1 368 ? 8.246 -9.975 -0.765 1.00 93.50 368 TYR A N 1
ATOM 2930 C CA . TYR A 1 368 ? 7.368 -8.809 -0.626 1.00 93.50 368 TYR A CA 1
ATOM 2931 C C . TYR A 1 368 ? 6.040 -8.930 -1.380 1.00 93.50 368 TYR A C 1
ATOM 2933 O O . TYR A 1 368 ? 5.008 -8.472 -0.875 1.00 93.50 368 TYR A O 1
ATOM 2941 N N . THR A 1 369 ? 6.033 -9.537 -2.570 1.00 93.56 369 THR A N 1
ATOM 2942 C CA . THR A 1 369 ? 4.845 -9.575 -3.437 1.00 93.56 369 THR A CA 1
ATOM 2943 C C . THR A 1 369 ? 4.021 -10.846 -3.258 1.00 93.56 369 THR A C 1
ATOM 2945 O O . THR A 1 369 ? 2.801 -10.787 -3.406 1.00 93.56 369 THR A O 1
ATOM 2948 N N . VAL A 1 370 ? 4.648 -11.968 -2.876 1.00 93.06 370 VAL A N 1
ATOM 2949 C CA . VAL A 1 370 ? 3.972 -13.270 -2.711 1.00 93.06 370 VAL A CA 1
ATOM 2950 C C . VAL A 1 370 ? 3.805 -13.660 -1.241 1.00 93.06 370 VAL A C 1
ATOM 2952 O O . VAL A 1 370 ? 2.691 -13.955 -0.800 1.00 93.06 370 VAL A O 1
ATOM 2955 N N . ALA A 1 371 ? 4.884 -13.657 -0.454 1.00 93.88 371 ALA A N 1
ATOM 2956 C CA . ALA A 1 371 ? 4.854 -14.157 0.916 1.00 93.88 371 ALA A CA 1
ATOM 2957 C C . ALA A 1 371 ? 4.039 -13.250 1.845 1.00 93.88 371 ALA A C 1
ATOM 2959 O O . ALA A 1 371 ? 3.247 -13.764 2.630 1.00 93.88 371 ALA A O 1
ATOM 2960 N N . LEU A 1 372 ? 4.159 -11.920 1.738 1.00 90.19 372 LEU A N 1
ATOM 2961 C CA . LEU A 1 372 ? 3.371 -10.999 2.568 1.00 90.19 372 LEU A CA 1
ATOM 2962 C C . LEU A 1 372 ? 1.847 -11.150 2.352 1.00 90.19 372 LEU A C 1
ATOM 2964 O O . LEU A 1 372 ? 1.148 -11.395 3.344 1.00 90.19 372 LEU A O 1
ATOM 2968 N N . PRO A 1 373 ? 1.298 -11.108 1.116 1.00 90.25 373 PRO A N 1
ATOM 2969 C CA . PRO A 1 373 ? -0.125 -11.375 0.896 1.00 90.25 373 PRO A CA 1
ATOM 2970 C C . PRO A 1 373 ? -0.514 -12.808 1.252 1.00 90.25 373 PRO A C 1
ATOM 2972 O O . PRO A 1 373 ? -1.602 -13.026 1.778 1.00 90.25 373 PRO A O 1
ATOM 2975 N N . GLY A 1 374 ? 0.370 -13.783 1.017 1.00 91.00 374 GLY A N 1
ATOM 2976 C CA . GLY A 1 374 ? 0.143 -15.186 1.366 1.00 91.00 374 GLY A CA 1
ATOM 2977 C C . GLY A 1 374 ? 0.013 -15.413 2.874 1.00 91.00 374 GLY A C 1
ATOM 2978 O O . GLY A 1 374 ? -0.900 -16.108 3.317 1.00 91.00 374 GLY A O 1
ATOM 2979 N N . ILE A 1 375 ? 0.869 -14.781 3.682 1.00 89.69 375 ILE A N 1
ATOM 2980 C CA . ILE A 1 375 ? 0.785 -14.806 5.148 1.00 89.69 375 ILE A CA 1
ATOM 2981 C C . ILE A 1 375 ? -0.512 -14.140 5.603 1.00 89.69 375 ILE A C 1
ATOM 2983 O O . ILE A 1 375 ? -1.215 -14.704 6.442 1.00 89.69 375 ILE A O 1
ATOM 2987 N N . LEU A 1 376 ? -0.867 -12.984 5.031 1.00 84.12 376 LEU A N 1
ATOM 2988 C CA . LEU A 1 376 ? -2.128 -12.310 5.335 1.00 84.12 376 LEU A CA 1
ATOM 2989 C C . LEU A 1 376 ? -3.323 -13.223 5.020 1.00 84.12 376 LEU A C 1
ATOM 2991 O O . LEU A 1 376 ? -4.153 -13.471 5.894 1.00 84.12 376 LEU A O 1
ATOM 2995 N N . ALA A 1 377 ? -3.365 -13.804 3.820 1.00 86.69 377 ALA A N 1
ATOM 2996 C CA . ALA A 1 377 ? -4.394 -14.750 3.398 1.00 86.69 377 ALA A CA 1
ATOM 2997 C C . ALA A 1 377 ? -4.482 -15.965 4.337 1.00 86.69 377 ALA A C 1
ATOM 2999 O O . ALA A 1 377 ? -5.578 -16.363 4.733 1.00 86.69 377 ALA A O 1
ATOM 3000 N N . LEU A 1 378 ? -3.340 -16.522 4.750 1.00 88.75 378 LEU A N 1
ATOM 3001 C CA . LEU A 1 378 ? -3.265 -17.664 5.660 1.00 88.75 378 LEU A CA 1
ATOM 3002 C C . LEU A 1 378 ? -3.781 -17.327 7.063 1.00 88.75 378 LEU A C 1
ATOM 3004 O O . LEU A 1 378 ? -4.520 -18.120 7.651 1.00 88.75 378 LEU A O 1
ATOM 3008 N N . VAL A 1 379 ? -3.411 -16.162 7.604 1.00 84.00 379 VAL A N 1
ATOM 3009 C CA . VAL A 1 379 ? -3.897 -15.678 8.906 1.00 84.00 379 VAL A CA 1
ATOM 3010 C C . VAL A 1 379 ? -5.417 -15.538 8.875 1.00 84.00 379 VAL A C 1
ATOM 3012 O O . VAL A 1 379 ? -6.097 -16.038 9.773 1.00 84.00 379 VAL A O 1
ATOM 3015 N N . ILE A 1 380 ? -5.958 -14.945 7.809 1.00 79.12 380 ILE A N 1
ATOM 3016 C CA . ILE A 1 380 ? -7.403 -14.769 7.639 1.00 79.12 380 ILE A CA 1
ATOM 3017 C C . ILE A 1 380 ? -8.105 -16.123 7.515 1.00 79.12 380 ILE A C 1
ATOM 3019 O O . ILE A 1 380 ? -9.101 -16.370 8.196 1.00 79.12 380 ILE A O 1
ATOM 3023 N N . ALA A 1 381 ? -7.574 -17.020 6.680 1.00 83.56 381 ALA A N 1
ATOM 3024 C CA . ALA A 1 381 ? -8.150 -18.340 6.458 1.00 83.56 381 ALA A CA 1
ATOM 3025 C C . ALA A 1 381 ? -8.204 -19.161 7.754 1.00 83.56 381 ALA A C 1
ATOM 3027 O O . ALA A 1 381 ? -9.222 -19.791 8.038 1.00 83.56 381 ALA A O 1
ATOM 3028 N N . ARG A 1 382 ? -7.141 -19.115 8.570 1.00 86.50 382 ARG A N 1
ATOM 3029 C CA . ARG A 1 382 ? -7.077 -19.848 9.844 1.00 86.50 382 ARG A CA 1
ATOM 3030 C C . ARG A 1 382 ? -7.972 -19.261 10.926 1.00 86.50 382 ARG A C 1
ATOM 3032 O O . ARG A 1 382 ? -8.553 -20.017 11.696 1.00 86.50 382 ARG A O 1
ATOM 3039 N N . GLN A 1 383 ? -8.075 -17.937 11.014 1.00 79.00 383 GLN A N 1
ATOM 3040 C CA . GLN A 1 383 ? -8.801 -17.292 12.110 1.00 79.00 383 GLN A CA 1
ATOM 3041 C C . GLN A 1 383 ? -10.273 -17.018 11.803 1.00 79.00 383 GLN A C 1
ATOM 3043 O O . GLN A 1 383 ? -10.987 -16.602 12.710 1.00 79.00 383 GLN A O 1
ATOM 3048 N N . ARG A 1 384 ? -10.761 -17.300 10.587 1.00 75.25 384 ARG A N 1
ATOM 3049 C CA . ARG A 1 384 ? -12.113 -16.973 10.096 1.00 75.25 384 ARG A CA 1
ATOM 3050 C C . ARG A 1 384 ? -13.253 -17.160 11.110 1.00 75.25 384 ARG A C 1
ATOM 3052 O O . ARG A 1 384 ? -14.106 -16.286 11.208 1.00 75.25 384 ARG A O 1
ATOM 3059 N N . SER A 1 385 ? -13.294 -18.268 11.855 1.00 68.88 385 SER A N 1
ATOM 3060 C CA . SER A 1 385 ? -14.391 -18.555 12.799 1.00 68.88 385 SER A CA 1
ATOM 3061 C C . SER A 1 385 ? -14.371 -17.669 14.051 1.00 68.88 385 SER A C 1
ATOM 3063 O O . SER A 1 385 ? -15.423 -17.228 14.508 1.00 68.88 385 SER A O 1
ATOM 3065 N N . GLN A 1 386 ? -13.186 -17.352 14.576 1.00 68.06 386 GLN A N 1
ATOM 3066 C CA . GLN A 1 386 ? -13.005 -16.427 15.705 1.00 68.06 386 GLN A CA 1
ATOM 3067 C C . GLN A 1 386 ? -13.046 -14.962 15.239 1.00 68.06 386 GLN A C 1
ATOM 3069 O O . GLN A 1 386 ? -13.452 -14.065 15.981 1.00 68.06 386 GLN A O 1
ATOM 3074 N N . LEU A 1 387 ? -12.678 -14.728 13.976 1.00 60.38 387 LEU A N 1
ATOM 3075 C CA . LEU A 1 387 ? -12.621 -13.420 13.335 1.00 60.38 387 LEU A CA 1
ATOM 3076 C C . LEU A 1 387 ? -14.004 -12.830 13.016 1.00 60.38 387 LEU A C 1
ATOM 3078 O O . LEU A 1 387 ? -14.099 -11.677 12.631 1.00 60.38 387 LEU A O 1
ATOM 3082 N N . MET A 1 388 ? -15.086 -13.597 13.134 1.00 58.62 388 MET A N 1
ATOM 3083 C CA . MET A 1 388 ? -16.441 -13.056 12.967 1.00 58.62 388 MET A CA 1
ATOM 3084 C C . MET A 1 388 ? -17.064 -12.640 14.308 1.00 58.62 388 MET A C 1
ATOM 3086 O O . MET A 1 388 ? -17.966 -11.811 14.325 1.00 58.62 388 MET A O 1
ATOM 3090 N N . THR A 1 389 ? -16.569 -13.162 15.437 1.00 52.62 389 THR A N 1
ATOM 3091 C CA . THR A 1 389 ? -17.115 -12.908 16.785 1.00 52.62 389 THR A CA 1
ATOM 3092 C C . THR A 1 389 ? -16.294 -11.919 17.618 1.00 52.62 389 THR A C 1
ATOM 3094 O O . THR A 1 389 ? -16.857 -11.209 18.444 1.00 52.62 389 THR A O 1
ATOM 3097 N N . VAL A 1 390 ? -14.978 -11.810 17.402 1.00 56.75 390 VAL A N 1
ATOM 3098 C CA . VAL A 1 390 ? -14.069 -10.959 18.212 1.00 56.75 390 VAL A CA 1
ATOM 3099 C C . VAL A 1 390 ? -13.846 -9.554 17.597 1.00 56.75 390 VAL A C 1
ATOM 3101 O O . VAL A 1 390 ? -13.087 -8.724 18.101 1.00 56.75 390 VAL A O 1
ATOM 3104 N N . VAL A 1 391 ? -14.502 -9.231 16.481 1.00 53.50 391 VAL A N 1
ATOM 3105 C CA . VAL A 1 391 ? -13.887 -8.382 15.449 1.00 53.50 391 VAL A CA 1
ATOM 3106 C C . VAL A 1 391 ? -14.639 -7.085 15.193 1.00 53.50 391 VAL A C 1
ATOM 3108 O O . VAL A 1 391 ? -15.224 -6.851 14.152 1.00 53.50 391 VAL A O 1
ATOM 3111 N N . GLN A 1 392 ? -14.529 -6.157 16.134 1.00 57.41 392 GLN A N 1
ATOM 3112 C CA . GLN A 1 392 ? -14.550 -4.728 15.783 1.00 57.41 392 GLN A CA 1
ATOM 3113 C C . GLN A 1 392 ? -13.126 -4.171 15.716 1.00 57.41 392 GLN A C 1
ATOM 3115 O O . GLN A 1 392 ? -12.807 -3.361 14.853 1.00 57.41 392 GLN A O 1
ATOM 3120 N N . ALA A 1 393 ? -12.228 -4.633 16.594 1.00 58.88 393 ALA A N 1
ATOM 3121 C CA . ALA A 1 393 ? -10.851 -4.150 16.621 1.00 58.88 393 ALA A CA 1
ATOM 3122 C C . ALA A 1 393 ? -10.034 -4.625 15.408 1.00 58.88 393 ALA A C 1
ATOM 3124 O O . ALA A 1 393 ? -9.308 -3.824 14.826 1.00 58.88 393 ALA A O 1
ATOM 3125 N N . PHE A 1 394 ? -10.180 -5.893 15.008 1.00 65.56 394 PHE A N 1
ATOM 3126 C CA . PHE A 1 394 ? -9.461 -6.431 13.853 1.00 65.56 394 PHE A CA 1
ATOM 3127 C C . PHE A 1 394 ? -10.036 -5.911 12.522 1.00 65.56 394 PHE A C 1
ATOM 3129 O O . PHE A 1 394 ? -9.258 -5.428 11.706 1.00 65.56 394 PHE A O 1
ATOM 3136 N N . PHE A 1 395 ? -11.364 -5.861 12.326 1.00 64.56 395 PHE A N 1
ATOM 3137 C CA . PHE A 1 395 ? -11.945 -5.256 11.112 1.00 64.56 395 PHE A CA 1
ATOM 3138 C C . PHE A 1 395 ? -11.597 -3.774 10.995 1.00 64.56 395 PHE A C 1
ATOM 3140 O O . PHE A 1 395 ? -11.346 -3.317 9.893 1.00 64.56 395 PHE A O 1
ATOM 3147 N N . ARG A 1 396 ? -11.484 -3.030 12.104 1.00 66.19 396 ARG A N 1
ATOM 3148 C CA . ARG A 1 396 ? -11.024 -1.636 12.048 1.00 66.19 396 ARG A CA 1
ATOM 3149 C C . ARG A 1 396 ? -9.566 -1.523 11.596 1.00 66.19 396 ARG A C 1
ATOM 3151 O O . ARG A 1 396 ? -9.262 -0.671 10.765 1.00 66.19 396 ARG A O 1
ATOM 3158 N N . ASN A 1 397 ? -8.677 -2.375 12.113 1.00 69.88 397 ASN A N 1
ATOM 3159 C CA . ASN A 1 397 ? -7.251 -2.329 11.767 1.00 69.88 397 ASN A CA 1
ATOM 3160 C C . ASN A 1 397 ? -6.974 -2.779 10.323 1.00 69.88 397 ASN A C 1
ATOM 3162 O O . ASN A 1 397 ? -6.051 -2.284 9.686 1.00 69.88 397 ASN A O 1
ATOM 3166 N N . PHE A 1 398 ? -7.801 -3.680 9.796 1.00 73.94 398 PHE A N 1
ATOM 3167 C CA . PHE A 1 398 ? -7.728 -4.156 8.415 1.00 73.94 398 PHE A CA 1
ATOM 3168 C C . PHE A 1 398 ? -8.890 -3.633 7.555 1.00 73.94 398 PHE A C 1
ATOM 3170 O O . PHE A 1 398 ? -9.241 -4.234 6.541 1.00 73.94 398 PHE A O 1
ATOM 3177 N N . SER A 1 399 ? -9.488 -2.503 7.944 1.00 73.69 399 SER A N 1
ATOM 3178 C CA . SER A 1 399 ? -10.664 -1.931 7.268 1.00 73.69 399 SER A CA 1
ATOM 3179 C C . SER A 1 399 ? -10.372 -1.593 5.810 1.00 73.69 399 SER A C 1
ATOM 3181 O O . SER A 1 399 ? -11.238 -1.755 4.961 1.00 73.69 399 SER A O 1
ATOM 3183 N N . LEU A 1 400 ? -9.127 -1.233 5.490 1.00 75.44 400 LEU A N 1
ATOM 3184 C CA . LEU A 1 400 ? -8.680 -1.016 4.114 1.00 75.44 400 LEU A CA 1
ATOM 3185 C C . LEU A 1 400 ? -8.761 -2.281 3.237 1.00 75.44 400 LEU A C 1
ATOM 3187 O O . LEU A 1 400 ? -9.025 -2.185 2.037 1.00 75.44 400 LEU A O 1
ATOM 3191 N N . PHE A 1 401 ? -8.506 -3.459 3.813 1.00 77.25 401 PHE A N 1
ATOM 3192 C CA . PHE A 1 401 ? -8.490 -4.726 3.077 1.00 77.25 401 PHE A CA 1
ATOM 3193 C C . PHE A 1 401 ? -9.850 -5.430 3.070 1.00 77.25 401 PHE A C 1
ATOM 3195 O O . PHE A 1 401 ? -10.127 -6.173 2.138 1.00 77.25 401 PHE A O 1
ATOM 3202 N N . PHE A 1 402 ? -10.696 -5.211 4.082 1.00 76.00 402 PHE A N 1
ATOM 3203 C CA . PHE A 1 402 ? -11.993 -5.897 4.200 1.00 76.00 402 PHE A CA 1
ATOM 3204 C C . PHE A 1 402 ? -13.215 -5.001 3.987 1.00 76.00 402 PHE A C 1
ATOM 3206 O O . PHE A 1 402 ? -14.321 -5.523 3.829 1.00 76.00 402 PHE A O 1
ATOM 3213 N N . GLY A 1 403 ? -13.037 -3.680 3.995 1.00 78.69 403 GLY A N 1
ATOM 3214 C CA . GLY A 1 403 ? -14.120 -2.713 3.851 1.00 78.69 403 GLY A CA 1
ATOM 3215 C C . GLY A 1 403 ? -14.877 -2.909 2.541 1.00 78.69 403 GLY A C 1
ATOM 3216 O O . GLY A 1 403 ? -14.275 -3.095 1.485 1.00 78.69 403 GLY A O 1
ATOM 3217 N N . GLY A 1 404 ? -16.209 -2.907 2.617 1.00 83.88 404 GLY A N 1
ATOM 3218 C CA . GLY A 1 404 ? -17.088 -2.981 1.448 1.00 83.88 404 GLY A CA 1
ATOM 3219 C C . GLY A 1 404 ? -17.214 -4.337 0.742 1.00 83.88 404 GLY A C 1
ATOM 3220 O O . GLY A 1 404 ? -18.016 -4.428 -0.186 1.00 83.88 404 GLY A O 1
ATOM 3221 N N . TYR A 1 405 ? -16.522 -5.405 1.158 1.00 88.75 405 TYR A N 1
ATOM 3222 C CA . TYR A 1 405 ? -16.702 -6.745 0.573 1.00 88.75 405 TYR A CA 1
ATOM 3223 C C . TYR A 1 405 ? -17.841 -7.539 1.232 1.00 88.75 405 TYR A C 1
ATOM 3225 O O . TYR A 1 405 ? -18.174 -7.375 2.414 1.00 88.75 405 TYR A O 1
ATOM 3233 N N . THR A 1 406 ? -18.461 -8.437 0.465 1.00 88.19 406 THR A N 1
ATOM 3234 C CA . THR A 1 406 ? -19.386 -9.438 1.021 1.00 88.19 406 THR A CA 1
ATOM 3235 C C . THR A 1 406 ? -18.615 -10.550 1.745 1.00 88.19 406 THR A C 1
ATOM 3237 O O . THR A 1 406 ? -17.468 -10.851 1.418 1.00 88.19 406 THR A O 1
ATOM 3240 N N . SER A 1 407 ? -19.249 -11.214 2.719 1.00 83.75 407 SER A N 1
ATOM 3241 C CA . SER A 1 407 ? -18.599 -12.270 3.521 1.00 83.75 407 SER A CA 1
ATOM 3242 C C . SER A 1 407 ? -18.105 -13.468 2.690 1.00 83.75 407 SER A C 1
ATOM 3244 O O . SER A 1 407 ? -17.204 -14.184 3.120 1.00 83.75 407 SER A O 1
ATOM 3246 N N . GLN A 1 408 ? -18.655 -13.684 1.491 1.00 88.62 408 GLN A N 1
ATOM 3247 C CA . GLN A 1 408 ? -18.224 -14.756 0.587 1.00 88.62 408 GLN A CA 1
ATOM 3248 C C . GLN A 1 408 ? -16.927 -14.412 -0.160 1.00 88.62 408 GLN A C 1
ATOM 3250 O O . GLN A 1 408 ? -16.137 -15.309 -0.435 1.00 88.62 408 GLN A O 1
ATOM 3255 N N . TYR A 1 409 ? -16.676 -13.124 -0.416 1.00 90.81 409 TYR A N 1
ATOM 3256 C CA . TYR A 1 409 ? -15.544 -12.627 -1.203 1.00 90.81 409 TYR A CA 1
ATOM 3257 C C . TYR A 1 409 ? -14.543 -11.821 -0.359 1.00 90.81 409 TYR A C 1
ATOM 3259 O O . TYR A 1 409 ? -13.872 -10.928 -0.862 1.00 90.81 409 TYR A O 1
ATOM 3267 N N . PHE A 1 410 ? -14.390 -12.139 0.930 1.00 85.19 410 PHE A N 1
ATOM 3268 C CA . PHE A 1 410 ? -13.450 -11.440 1.825 1.00 85.19 410 PHE A CA 1
ATOM 3269 C C . PHE A 1 410 ? -11.979 -11.512 1.366 1.00 85.19 410 PHE A C 1
ATOM 3271 O O . PHE A 1 410 ? -11.158 -10.703 1.785 1.00 85.19 410 PHE A O 1
ATOM 3278 N N . PHE A 1 411 ? -11.633 -12.502 0.537 1.00 88.50 411 PHE A N 1
ATOM 3279 C CA . PHE A 1 411 ? -10.294 -12.707 -0.018 1.00 88.50 411 PHE A CA 1
ATOM 3280 C C . PHE A 1 411 ? -10.060 -11.928 -1.319 1.00 88.50 411 PHE A C 1
ATOM 3282 O O . PHE A 1 411 ? -8.969 -12.011 -1.880 1.00 88.50 411 PHE A O 1
ATOM 3289 N N . TRP A 1 412 ? -11.061 -11.198 -1.825 1.00 93.06 412 TRP A N 1
ATOM 3290 C CA . TRP A 1 412 ? -10.985 -10.522 -3.124 1.00 93.06 412 TRP A CA 1
ATOM 3291 C C . TRP A 1 412 ? -9.828 -9.531 -3.216 1.00 93.06 412 TRP A C 1
ATOM 3293 O O . TRP A 1 412 ? -9.247 -9.318 -4.272 1.00 93.06 412 TRP A O 1
ATOM 3303 N N . GLU A 1 413 ? -9.416 -8.991 -2.082 1.00 90.44 413 GLU A N 1
ATOM 3304 C CA . GLU A 1 413 ? -8.245 -8.143 -2.006 1.00 90.44 413 GLU A CA 1
ATOM 3305 C C . GLU A 1 413 ? -6.952 -8.828 -2.467 1.00 90.44 413 GLU A C 1
ATOM 3307 O O . GLU A 1 413 ? -6.138 -8.231 -3.165 1.00 90.44 413 GLU A O 1
ATOM 3312 N N . ILE A 1 414 ? -6.793 -10.112 -2.145 1.00 91.50 414 ILE A N 1
ATOM 3313 C CA . ILE A 1 414 ? -5.672 -10.925 -2.623 1.00 91.50 414 ILE A CA 1
ATOM 3314 C C . ILE A 1 414 ? -5.770 -11.122 -4.140 1.00 91.50 414 ILE A C 1
ATOM 3316 O O . ILE A 1 414 ? -4.748 -11.138 -4.818 1.00 91.50 414 ILE A O 1
ATOM 3320 N N . VAL A 1 415 ? -6.988 -11.208 -4.688 1.00 94.19 415 VAL A N 1
ATOM 3321 C CA . VAL A 1 415 ? -7.225 -11.273 -6.140 1.00 94.19 415 VAL A CA 1
ATOM 3322 C C . VAL A 1 415 ? -6.807 -9.966 -6.817 1.00 94.19 415 VAL A C 1
ATOM 3324 O O . VAL A 1 415 ? -6.188 -10.011 -7.875 1.00 94.19 415 VAL A O 1
ATOM 3327 N N . ILE A 1 416 ? -7.070 -8.809 -6.201 1.00 93.44 416 ILE A N 1
ATOM 3328 C CA . ILE A 1 416 ? -6.613 -7.504 -6.705 1.00 93.44 416 ILE A CA 1
ATOM 3329 C C . ILE A 1 416 ? -5.082 -7.412 -6.684 1.00 93.44 416 ILE A C 1
ATOM 3331 O O . ILE A 1 416 ? -4.489 -6.987 -7.675 1.00 93.44 416 ILE A O 1
ATOM 3335 N N . LEU A 1 417 ? -4.426 -7.838 -5.599 1.00 93.38 417 LEU A N 1
ATOM 3336 C CA . LEU A 1 417 ? -2.959 -7.869 -5.532 1.00 93.38 417 LEU A CA 1
ATOM 3337 C C . LEU A 1 417 ? -2.369 -8.820 -6.584 1.00 93.38 417 LEU A C 1
ATOM 3339 O O . LEU A 1 417 ? -1.454 -8.444 -7.312 1.00 93.38 417 LEU A O 1
ATOM 3343 N N . ALA A 1 418 ? -2.953 -10.011 -6.742 1.00 94.31 418 ALA A N 1
ATOM 3344 C CA . ALA A 1 418 ? -2.561 -10.960 -7.780 1.00 94.31 418 ALA A CA 1
ATOM 3345 C C . ALA A 1 418 ? -2.769 -10.390 -9.193 1.00 94.31 418 ALA A C 1
ATOM 3347 O O . ALA A 1 418 ? -1.922 -10.599 -10.060 1.00 94.31 418 ALA A O 1
ATOM 3348 N N . ARG A 1 419 ? -3.853 -9.637 -9.432 1.00 95.38 419 ARG A N 1
ATOM 3349 C CA . ARG A 1 419 ? -4.098 -8.931 -10.700 1.00 95.38 419 ARG A CA 1
ATOM 3350 C C . ARG A 1 419 ? -2.982 -7.946 -11.008 1.00 95.38 419 ARG A C 1
ATOM 3352 O O . ARG A 1 419 ? -2.471 -7.975 -12.121 1.00 95.38 419 ARG A O 1
ATOM 3359 N N . LYS A 1 420 ? -2.614 -7.102 -10.038 1.00 93.44 420 LYS A N 1
ATOM 3360 C CA . LYS A 1 420 ? -1.521 -6.133 -10.194 1.00 93.44 420 LYS A CA 1
ATOM 3361 C C . LYS A 1 420 ? -0.218 -6.843 -10.543 1.00 93.44 420 LYS A C 1
ATOM 3363 O O . LYS A 1 420 ? 0.367 -6.564 -11.578 1.00 93.44 420 LYS A O 1
ATOM 3368 N N . PHE A 1 421 ? 0.162 -7.835 -9.740 1.00 94.31 421 PHE A N 1
ATOM 3369 C CA . PHE A 1 421 ? 1.378 -8.611 -9.965 1.00 94.31 421 PHE A CA 1
ATOM 3370 C C . PHE A 1 421 ? 1.427 -9.268 -11.347 1.00 94.31 421 PHE A C 1
ATOM 3372 O O . PHE A 1 421 ? 2.402 -9.124 -12.073 1.00 94.31 421 PHE A O 1
ATOM 3379 N N . THR A 1 422 ? 0.362 -9.975 -11.728 1.00 95.12 422 THR A N 1
ATOM 3380 C CA . THR A 1 422 ? 0.301 -10.678 -13.020 1.00 95.12 422 THR A CA 1
ATOM 3381 C C . THR A 1 422 ? 0.198 -9.730 -14.212 1.00 95.12 422 THR A C 1
ATOM 3383 O O . THR A 1 422 ? 0.657 -10.089 -15.291 1.00 95.12 422 THR A O 1
ATOM 3386 N N . GLY A 1 423 ? -0.376 -8.537 -14.030 1.00 93.06 423 GLY A N 1
ATOM 3387 C CA . GLY A 1 423 ? -0.435 -7.499 -15.059 1.00 93.06 423 GLY A CA 1
ATOM 3388 C C . GLY A 1 423 ? 0.948 -6.926 -15.348 1.00 93.06 423 GLY A C 1
ATOM 3389 O O . GLY A 1 423 ? 1.383 -6.948 -16.494 1.00 93.06 423 GLY A O 1
ATOM 3390 N N . GLU A 1 424 ? 1.672 -6.521 -14.303 1.00 92.00 424 GLU A N 1
ATOM 3391 C CA . GLU A 1 424 ? 3.061 -6.059 -14.426 1.00 92.00 424 GLU A CA 1
ATOM 3392 C C . GLU A 1 424 ? 3.965 -7.160 -14.997 1.00 92.00 424 GLU A C 1
ATOM 3394 O O . GLU A 1 424 ? 4.777 -6.924 -15.889 1.00 92.00 424 GLU A O 1
ATOM 3399 N N . PHE A 1 425 ? 3.775 -8.406 -14.555 1.00 91.50 425 PHE A N 1
ATOM 3400 C CA . PHE A 1 425 ? 4.511 -9.549 -15.092 1.00 91.50 425 PHE A CA 1
ATOM 3401 C C . PHE A 1 425 ? 4.241 -9.771 -16.590 1.00 91.50 425 PHE A C 1
ATOM 3403 O O . PHE A 1 425 ? 5.168 -10.062 -17.344 1.00 91.50 425 PHE A O 1
ATOM 3410 N N . ALA A 1 426 ? 2.991 -9.606 -17.040 1.00 91.50 426 ALA A N 1
ATOM 3411 C CA . ALA A 1 426 ? 2.625 -9.719 -18.454 1.00 91.50 426 ALA A CA 1
ATOM 3412 C C . ALA A 1 426 ? 3.260 -8.620 -19.324 1.00 91.50 426 ALA A C 1
ATOM 3414 O O . ALA A 1 426 ? 3.488 -8.842 -20.511 1.00 91.50 426 ALA A O 1
ATOM 3415 N N . VAL A 1 427 ? 3.550 -7.453 -18.743 1.00 88.50 427 VAL A N 1
ATOM 3416 C CA . VAL A 1 427 ? 4.250 -6.351 -19.419 1.00 88.50 427 VAL A CA 1
ATOM 3417 C C . VAL A 1 427 ? 5.755 -6.611 -19.453 1.00 88.50 427 VAL A C 1
ATOM 3419 O O . VAL A 1 427 ? 6.385 -6.437 -20.495 1.00 88.50 427 VAL A O 1
ATOM 3422 N N . ALA A 1 428 ? 6.329 -7.060 -18.337 1.00 88.00 428 ALA A N 1
ATOM 3423 C CA . ALA A 1 428 ? 7.762 -7.301 -18.214 1.00 88.00 428 ALA A CA 1
ATOM 3424 C C . ALA A 1 428 ? 8.245 -8.469 -19.090 1.00 88.00 428 ALA A C 1
ATOM 3426 O O . ALA A 1 428 ? 9.330 -8.406 -19.673 1.00 88.00 428 ALA A O 1
ATOM 3427 N N . PHE A 1 429 ? 7.448 -9.536 -19.210 1.00 84.88 429 PHE A N 1
ATOM 3428 C CA . PHE A 1 429 ? 7.840 -10.725 -19.959 1.00 84.88 429 PHE A CA 1
ATOM 3429 C C . PHE A 1 429 ? 7.402 -10.643 -21.423 1.00 84.88 429 PHE A C 1
ATOM 3431 O O . PHE A 1 429 ? 6.212 -10.658 -21.736 1.00 84.88 429 PHE A O 1
ATOM 3438 N N . ASN A 1 430 ? 8.374 -10.600 -22.337 1.00 80.88 430 ASN A N 1
ATOM 3439 C CA . ASN A 1 430 ? 8.108 -10.620 -23.769 1.00 80.88 430 ASN A CA 1
ATOM 3440 C C . ASN A 1 430 ? 8.192 -12.065 -24.302 1.00 80.88 430 ASN A C 1
ATOM 3442 O O . ASN A 1 430 ? 9.282 -12.637 -24.300 1.00 80.88 430 ASN A O 1
ATOM 3446 N N . PRO A 1 431 ? 7.078 -12.691 -24.733 1.00 74.06 431 PRO A N 1
ATOM 3447 C CA . PRO A 1 431 ? 7.100 -14.077 -25.206 1.00 74.06 431 PRO A CA 1
ATOM 3448 C C . PRO A 1 431 ? 7.858 -14.250 -26.529 1.00 74.06 431 PRO A C 1
ATOM 3450 O O . PRO A 1 431 ? 8.279 -15.360 -26.849 1.00 74.06 431 PRO A O 1
ATOM 3453 N N . THR A 1 432 ? 8.037 -13.175 -27.297 1.00 77.06 432 THR A N 1
ATOM 3454 C CA . THR A 1 432 ? 8.855 -13.161 -28.517 1.00 77.06 432 THR A CA 1
ATOM 3455 C C . THR A 1 432 ? 9.890 -12.036 -28.454 1.00 77.06 432 THR A C 1
ATOM 3457 O O . THR A 1 432 ? 9.887 -11.237 -27.522 1.00 77.06 432 THR A O 1
ATOM 3460 N N . THR A 1 433 ? 10.789 -11.954 -29.435 1.00 74.06 433 THR A N 1
ATOM 3461 C CA . THR A 1 433 ? 11.713 -10.816 -29.566 1.00 74.06 433 THR A CA 1
ATOM 3462 C C . THR A 1 433 ? 10.990 -9.520 -29.924 1.00 74.06 433 THR A C 1
ATOM 3464 O O . THR A 1 433 ? 11.518 -8.448 -29.653 1.00 74.06 433 THR A O 1
ATOM 3467 N N . ASP A 1 434 ? 9.782 -9.604 -30.489 1.00 74.38 434 ASP A N 1
ATOM 3468 C CA . ASP A 1 434 ? 8.986 -8.445 -30.879 1.00 74.38 434 ASP A CA 1
ATOM 3469 C C . ASP A 1 434 ? 8.308 -7.816 -29.645 1.00 74.38 434 ASP A C 1
ATOM 3471 O O . ASP A 1 434 ? 7.487 -8.474 -28.989 1.00 74.38 434 ASP A O 1
ATOM 3475 N N . PRO A 1 435 ? 8.587 -6.540 -29.311 1.00 71.44 435 PRO A N 1
ATOM 3476 C CA . PRO A 1 435 ? 7.935 -5.815 -28.213 1.00 71.44 435 PRO A CA 1
ATOM 3477 C C . PRO A 1 435 ? 6.403 -5.803 -28.311 1.00 71.44 435 PRO A C 1
ATOM 3479 O O . PRO A 1 435 ? 5.703 -5.653 -27.306 1.00 71.44 435 PRO A O 1
ATOM 3482 N N . ARG A 1 436 ? 5.854 -6.000 -29.518 1.00 74.62 436 ARG A N 1
ATOM 3483 C CA . ARG A 1 436 ? 4.409 -6.057 -29.777 1.00 74.62 436 ARG A CA 1
ATOM 3484 C C . ARG A 1 436 ? 3.740 -7.276 -29.149 1.00 74.62 436 ARG A C 1
ATOM 3486 O O . ARG A 1 436 ? 2.544 -7.225 -28.857 1.00 74.62 436 ARG A O 1
ATOM 3493 N N . SER A 1 437 ? 4.482 -8.353 -28.893 1.00 83.94 437 SER A N 1
ATOM 3494 C CA . SER A 1 437 ? 3.889 -9.598 -28.399 1.00 83.94 437 SER A CA 1
ATOM 3495 C C . SER A 1 437 ? 3.413 -9.537 -26.940 1.00 83.94 437 SER A C 1
ATOM 3497 O O . SER A 1 437 ? 2.657 -10.407 -26.518 1.00 83.94 437 SER A O 1
ATOM 3499 N N . ARG A 1 438 ? 3.740 -8.456 -26.210 1.00 87.19 438 ARG A N 1
ATOM 3500 C CA . ARG A 1 438 ? 3.234 -8.137 -24.857 1.00 87.19 438 ARG A CA 1
ATOM 3501 C C . ARG A 1 438 ? 1.748 -7.754 -24.824 1.00 87.19 438 ARG A C 1
ATOM 3503 O O . ARG A 1 438 ? 1.086 -7.902 -23.800 1.00 87.19 438 ARG A O 1
ATOM 3510 N N . LEU A 1 439 ? 1.190 -7.267 -25.936 1.00 88.38 439 LEU A N 1
ATOM 3511 C CA . LEU A 1 439 ? -0.185 -6.754 -25.953 1.00 88.38 439 LEU A CA 1
ATOM 3512 C C . LEU A 1 439 ? -1.233 -7.867 -25.837 1.00 88.38 439 LEU A C 1
ATOM 3514 O O . LEU A 1 439 ? -2.238 -7.706 -25.149 1.00 88.38 439 LEU A O 1
ATOM 3518 N N . LEU A 1 440 ? -0.991 -9.009 -26.484 1.00 90.44 440 LEU A N 1
ATOM 3519 C CA . LEU A 1 440 ? -1.894 -10.157 -26.434 1.00 90.44 440 LEU A CA 1
ATOM 3520 C C . LEU A 1 440 ? -2.073 -10.725 -25.011 1.00 90.44 440 LEU A C 1
ATOM 3522 O O . LEU A 1 440 ? -3.222 -10.829 -24.578 1.00 90.44 440 LEU A O 1
ATOM 3526 N N . PRO A 1 441 ? -1.011 -11.063 -24.245 1.00 92.88 441 PRO A N 1
ATOM 3527 C CA . PRO A 1 441 ? -1.180 -11.539 -22.875 1.00 92.88 441 PRO A CA 1
ATOM 3528 C C . PRO A 1 441 ? -1.844 -10.486 -21.980 1.00 92.88 441 PRO A C 1
ATOM 3530 O O . PRO A 1 441 ? -2.670 -10.853 -21.144 1.00 92.88 441 PRO A O 1
ATOM 3533 N N . LEU A 1 442 ? -1.575 -9.192 -22.194 1.00 93.25 442 LEU A N 1
ATOM 3534 C CA . LEU A 1 442 ? -2.220 -8.112 -21.445 1.00 93.25 442 LEU A CA 1
ATOM 3535 C C . LEU A 1 442 ? -3.723 -7.982 -21.766 1.00 93.25 442 LEU A C 1
ATOM 3537 O O . LEU A 1 442 ? -4.531 -7.793 -20.859 1.00 93.25 442 LEU A O 1
ATOM 3541 N N . LEU A 1 443 ? -4.125 -8.157 -23.030 1.00 94.75 443 LEU A N 1
ATOM 3542 C CA . LEU A 1 443 ? -5.534 -8.225 -23.443 1.00 94.75 443 LEU A CA 1
ATOM 3543 C C . LEU A 1 443 ? -6.250 -9.431 -22.829 1.00 94.75 443 LEU A C 1
ATOM 3545 O O . LEU A 1 443 ? -7.350 -9.292 -22.291 1.00 94.75 443 LEU A O 1
ATOM 3549 N N . CYS A 1 444 ? -5.625 -10.612 -22.877 1.00 95.88 444 CYS A N 1
ATOM 3550 C CA . CYS A 1 444 ? -6.165 -11.819 -22.255 1.00 95.88 444 CYS A CA 1
ATOM 3551 C C . CYS A 1 444 ? -6.324 -11.643 -20.738 1.00 95.88 444 CYS A C 1
ATOM 3553 O O . CYS A 1 444 ? -7.351 -12.026 -20.176 1.00 95.88 444 CYS A O 1
ATOM 3555 N N . HIS A 1 445 ? -5.339 -11.023 -20.083 1.00 96.25 445 HIS A N 1
ATOM 3556 C CA . HIS A 1 445 ? -5.379 -10.685 -18.661 1.00 96.25 445 HIS A CA 1
ATOM 3557 C C . HIS A 1 445 ? -6.527 -9.721 -18.336 1.00 96.25 445 HIS A C 1
ATOM 3559 O O . HIS A 1 445 ? -7.355 -10.021 -17.472 1.00 96.25 445 HIS A O 1
ATOM 3565 N N . ALA A 1 446 ? -6.648 -8.619 -19.080 1.00 97.00 446 ALA A N 1
ATOM 3566 C CA . ALA A 1 446 ? -7.718 -7.642 -18.901 1.00 97.00 446 ALA A CA 1
ATOM 3567 C C . ALA A 1 446 ? -9.109 -8.277 -19.074 1.00 97.00 446 ALA A C 1
ATOM 3569 O O . ALA A 1 446 ? -9.991 -8.078 -18.235 1.00 97.00 446 ALA A O 1
ATOM 3570 N N . ALA A 1 447 ? -9.292 -9.100 -20.112 1.00 97.69 447 ALA A N 1
ATOM 3571 C CA . ALA A 1 447 ? -10.542 -9.811 -20.364 1.00 97.69 447 ALA A CA 1
ATOM 3572 C C . ALA A 1 447 ? -10.883 -10.808 -19.242 1.00 97.69 447 ALA A C 1
ATOM 3574 O O . ALA A 1 447 ? -12.032 -10.864 -18.797 1.00 97.69 447 ALA A O 1
ATOM 3575 N N . LEU A 1 448 ? -9.891 -11.555 -18.742 1.00 97.69 448 LEU A N 1
ATOM 3576 C CA . LEU A 1 448 ? -10.064 -12.494 -17.632 1.00 97.69 448 LEU A CA 1
ATOM 3577 C C . LEU A 1 448 ? -10.549 -11.781 -16.365 1.00 97.69 448 LEU A C 1
ATOM 3579 O O . LEU A 1 448 ? -11.540 -12.199 -15.767 1.00 97.69 448 LEU A O 1
ATOM 3583 N N . PHE A 1 449 ? -9.882 -10.702 -15.951 1.00 97.75 449 PHE A N 1
ATOM 3584 C CA . PHE A 1 449 ? -10.257 -9.993 -14.726 1.00 97.75 449 PHE A CA 1
ATOM 3585 C C . PHE A 1 449 ? -11.567 -9.213 -14.868 1.00 97.75 449 PHE A C 1
ATOM 3587 O O . PHE A 1 449 ? -12.341 -9.175 -13.911 1.00 97.75 449 PHE A O 1
ATOM 3594 N N . ALA A 1 450 ? -11.872 -8.673 -16.053 1.00 97.56 450 ALA A N 1
ATOM 3595 C CA . ALA A 1 450 ? -13.189 -8.108 -16.344 1.00 97.56 450 ALA A CA 1
ATOM 3596 C C . ALA A 1 450 ? -14.293 -9.174 -16.219 1.00 97.56 450 ALA A C 1
ATOM 3598 O O . ALA A 1 450 ? -15.313 -8.944 -15.567 1.00 97.56 450 ALA A O 1
ATOM 3599 N N . PHE A 1 451 ? -14.070 -10.372 -16.768 1.00 97.75 451 PHE A N 1
ATOM 3600 C CA . PHE A 1 451 ? -15.002 -11.492 -16.641 1.00 97.75 451 PHE A CA 1
ATOM 3601 C C . PHE A 1 451 ? -15.187 -11.932 -15.182 1.00 97.75 451 PHE A C 1
ATOM 3603 O O . PHE A 1 451 ? -16.323 -12.090 -14.729 1.00 97.75 451 PHE A O 1
ATOM 3610 N N . LEU A 1 452 ? -14.094 -12.090 -14.428 1.00 97.19 452 LEU A N 1
ATOM 3611 C CA . LEU A 1 452 ? -14.148 -12.440 -13.006 1.00 97.19 452 LEU A CA 1
ATOM 3612 C C . LEU A 1 452 ? -14.928 -11.392 -12.200 1.00 97.19 452 LEU A C 1
ATOM 3614 O O . LEU A 1 452 ? -15.786 -11.763 -11.400 1.00 97.19 452 LEU A O 1
ATOM 3618 N N . GLN A 1 453 ? -14.701 -10.099 -12.448 1.00 97.00 453 GLN A N 1
ATOM 3619 C CA . GLN A 1 453 ? -15.427 -9.020 -11.776 1.00 97.00 453 GLN A CA 1
ATOM 3620 C C . GLN A 1 453 ? -16.931 -9.052 -12.091 1.00 97.00 453 GLN A C 1
ATOM 3622 O O . GLN A 1 453 ? -17.753 -8.956 -11.177 1.00 97.00 453 GLN A O 1
ATOM 3627 N N . LEU A 1 454 ? -17.300 -9.249 -13.363 1.00 96.25 454 LEU A N 1
ATOM 3628 C CA . LEU A 1 454 ? -18.698 -9.355 -13.797 1.00 96.25 454 LEU A CA 1
ATOM 3629 C C . LEU A 1 454 ? -19.418 -10.553 -13.166 1.00 96.25 454 LEU A C 1
ATOM 3631 O O . LEU A 1 454 ? -20.597 -10.449 -12.822 1.00 96.25 454 LEU A O 1
ATOM 3635 N N . ARG A 1 455 ? -18.720 -11.686 -13.013 1.00 97.25 455 ARG A N 1
ATOM 3636 C CA . ARG A 1 455 ? -19.274 -12.917 -12.434 1.00 97.25 455 ARG A CA 1
ATOM 3637 C C . ARG A 1 455 ? -19.380 -12.870 -10.915 1.00 97.25 455 ARG A C 1
ATOM 3639 O O . ARG A 1 455 ? -20.395 -13.306 -10.380 1.00 97.25 455 ARG A O 1
ATOM 3646 N N . CYS A 1 456 ? -18.341 -12.399 -10.231 1.00 96.56 456 CYS A N 1
ATOM 3647 C CA . CYS A 1 456 ? -18.260 -12.487 -8.776 1.00 96.56 456 CYS A CA 1
ATOM 3648 C C . CYS A 1 456 ? -18.948 -11.318 -8.066 1.00 96.56 456 CYS A C 1
ATOM 3650 O O . CYS A 1 456 ? -19.551 -11.547 -7.024 1.00 96.56 456 CYS A O 1
ATOM 3652 N N . GLN A 1 457 ? -18.886 -10.094 -8.609 1.00 95.81 457 GLN A N 1
ATOM 3653 C CA . GLN A 1 457 ? -19.413 -8.877 -7.964 1.00 95.81 457 GLN A CA 1
ATOM 3654 C C . GLN A 1 457 ? -19.116 -8.825 -6.447 1.00 95.81 457 GLN A C 1
ATOM 3656 O O . GLN A 1 457 ? -20.031 -8.875 -5.619 1.00 95.81 457 GLN A O 1
ATOM 3661 N N . PRO A 1 458 ? -17.830 -8.773 -6.064 1.00 94.88 458 PRO A N 1
ATOM 3662 C CA . PRO A 1 458 ? -17.359 -9.032 -4.702 1.00 94.88 458 PRO A CA 1
ATOM 3663 C C . PRO A 1 458 ? -17.840 -8.012 -3.659 1.00 94.88 458 PRO A C 1
ATOM 3665 O O . PRO A 1 458 ? -17.941 -8.347 -2.469 1.00 94.88 458 PRO A O 1
ATOM 3668 N N . TYR A 1 459 ? -18.128 -6.777 -4.080 1.00 93.62 459 TYR A N 1
ATOM 3669 C CA . TYR A 1 459 ? -18.526 -5.695 -3.184 1.00 93.62 459 TYR A CA 1
ATOM 3670 C C . TYR A 1 459 ? -19.975 -5.859 -2.713 1.00 93.62 459 TYR A C 1
ATOM 3672 O O . TYR A 1 459 ? -20.821 -6.430 -3.408 1.00 93.62 459 TYR A O 1
ATOM 3680 N N . ARG A 1 460 ? -20.285 -5.348 -1.519 1.00 91.25 460 ARG A N 1
ATOM 3681 C CA . ARG A 1 460 ? -21.657 -5.318 -0.999 1.00 91.25 460 ARG A CA 1
ATOM 3682 C C . ARG A 1 460 ? -22.533 -4.476 -1.923 1.00 91.25 460 ARG A C 1
ATOM 3684 O O . ARG A 1 460 ?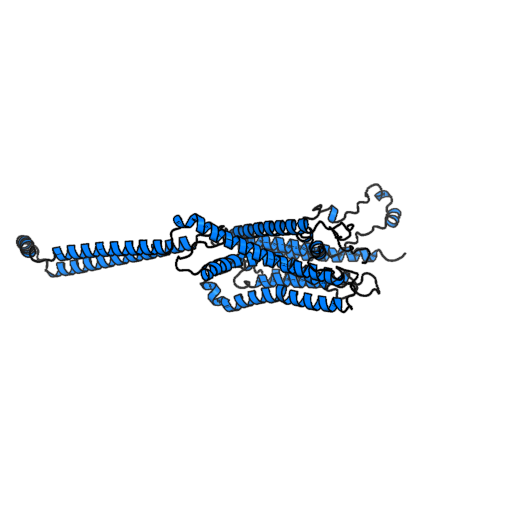 -22.127 -3.420 -2.399 1.00 91.25 460 ARG A O 1
ATOM 3691 N N . LYS A 1 461 ? -23.767 -4.929 -2.139 1.00 91.19 461 LYS A N 1
ATOM 3692 C CA . LYS A 1 461 ? -24.756 -4.264 -3.002 1.00 91.19 461 LYS A CA 1
ATOM 3693 C C . LYS A 1 461 ? -25.465 -3.104 -2.280 1.00 91.19 461 LYS A C 1
ATOM 3695 O O . LYS A 1 461 ? -26.687 -3.021 -2.317 1.00 91.19 461 LYS A O 1
ATOM 3700 N N . VAL A 1 462 ? -24.700 -2.254 -1.597 1.00 85.69 462 VAL A N 1
ATOM 3701 C CA . VAL A 1 462 ? -25.184 -1.013 -0.959 1.00 85.69 462 VAL A CA 1
ATOM 3702 C C . VAL A 1 462 ? -25.215 0.101 -2.020 1.00 85.69 462 VAL A C 1
ATOM 3704 O O . VAL A 1 462 ? -24.547 -0.024 -3.053 1.00 85.69 462 VAL A O 1
ATOM 3707 N N . ASP A 1 463 ? -26.042 1.133 -1.832 1.00 84.12 463 ASP A N 1
ATOM 3708 C CA . ASP A 1 463 ? -26.118 2.323 -2.701 1.00 84.12 463 ASP A CA 1
ATOM 3709 C C . ASP A 1 463 ? -26.281 2.011 -4.198 1.00 84.12 463 ASP A C 1
ATOM 3711 O O . ASP A 1 463 ? -25.555 2.505 -5.062 1.00 84.12 463 ASP A O 1
ATOM 3715 N N . GLY A 1 464 ? -27.206 1.109 -4.535 1.00 86.25 464 GLY A N 1
ATOM 3716 C CA . GLY A 1 464 ? -27.473 0.770 -5.937 1.00 86.25 464 GLY A CA 1
ATOM 3717 C C . GLY A 1 464 ? -26.325 0.025 -6.631 1.00 86.25 464 GLY A C 1
ATOM 3718 O O . GLY A 1 464 ? -26.214 0.073 -7.859 1.00 86.25 464 GLY A O 1
ATOM 3719 N N . ASN A 1 465 ? -25.493 -0.693 -5.866 1.00 92.62 465 ASN A N 1
ATOM 3720 C CA . ASN A 1 465 ? -24.370 -1.482 -6.377 1.00 92.62 465 ASN A CA 1
ATOM 3721 C C . ASN A 1 465 ? -23.268 -0.624 -7.030 1.00 92.62 465 ASN A C 1
ATOM 3723 O O . ASN A 1 465 ? -22.598 -1.071 -7.967 1.00 92.62 465 ASN A O 1
ATOM 3727 N N . ILE A 1 466 ? -23.093 0.614 -6.552 1.00 93.81 466 ILE A N 1
ATOM 3728 C CA . ILE A 1 466 ? -22.180 1.597 -7.148 1.00 93.81 466 ILE A CA 1
ATOM 3729 C C . ILE A 1 466 ? -20.730 1.102 -7.198 1.00 93.81 466 ILE A C 1
ATOM 3731 O O . ILE A 1 466 ? -20.083 1.236 -8.231 1.00 93.81 466 ILE A O 1
ATOM 3735 N N . LEU A 1 467 ? -20.240 0.441 -6.144 1.00 94.25 467 LEU A N 1
ATOM 3736 C CA . LEU A 1 467 ? -18.851 -0.032 -6.066 1.00 94.25 467 LEU A CA 1
ATOM 3737 C C . LEU A 1 467 ? -18.540 -1.110 -7.111 1.00 94.25 467 LEU A C 1
ATOM 3739 O O . LEU A 1 467 ? -17.540 -1.019 -7.819 1.00 94.25 467 LEU A O 1
ATOM 3743 N N . ASN A 1 468 ? -19.426 -2.101 -7.270 1.00 95.88 468 ASN A N 1
ATOM 3744 C CA . ASN A 1 468 ? -19.259 -3.114 -8.314 1.00 95.88 468 ASN A CA 1
ATOM 3745 C C . ASN A 1 468 ? -19.351 -2.497 -9.713 1.00 95.88 468 ASN A C 1
ATOM 3747 O O . ASN A 1 468 ? -18.623 -2.931 -10.604 1.00 95.88 468 ASN A O 1
ATOM 3751 N N . ARG A 1 469 ? -20.214 -1.489 -9.916 1.00 96.12 469 ARG A N 1
ATOM 3752 C CA . ARG A 1 469 ? -20.308 -0.765 -11.192 1.00 96.12 469 ARG A CA 1
ATOM 3753 C C . ARG A 1 469 ? -19.027 0.009 -11.491 1.00 96.12 469 ARG A C 1
ATOM 3755 O O . ARG A 1 469 ? -18.531 -0.115 -12.602 1.00 96.12 469 ARG A O 1
ATOM 3762 N N . LEU A 1 470 ? -18.482 0.746 -10.523 1.00 96.25 470 LEU A N 1
ATOM 3763 C CA . LEU A 1 470 ? -17.236 1.502 -10.682 1.00 96.25 470 LEU A CA 1
ATOM 3764 C C . LEU A 1 470 ? -16.066 0.591 -11.067 1.00 96.25 470 LEU A C 1
ATOM 3766 O O . LEU A 1 470 ? -15.398 0.865 -12.057 1.00 96.25 470 LEU A O 1
ATOM 3770 N N . GLU A 1 471 ? -15.866 -0.522 -10.354 1.00 96.62 471 GLU A N 1
ATOM 3771 C CA . GLU A 1 471 ? -14.793 -1.477 -10.684 1.00 96.62 471 GLU A CA 1
ATOM 3772 C C . GLU A 1 471 ? -15.041 -2.201 -12.019 1.00 96.62 471 GLU A C 1
ATOM 3774 O O . GLU A 1 471 ? -14.113 -2.530 -12.750 1.00 96.62 471 GLU A O 1
ATOM 3779 N N . THR A 1 472 ? -16.301 -2.450 -12.384 1.00 97.56 472 THR A N 1
ATOM 3780 C CA . THR A 1 472 ? -16.612 -3.029 -13.700 1.00 97.56 472 THR A CA 1
ATOM 3781 C C . THR A 1 472 ? -16.274 -2.044 -14.816 1.00 97.56 472 THR A C 1
ATOM 3783 O O . THR A 1 472 ? -15.628 -2.422 -15.789 1.00 97.56 472 THR A O 1
ATOM 3786 N N . TRP A 1 473 ? -16.680 -0.780 -14.680 1.00 97.62 473 TRP A N 1
ATOM 3787 C CA . TRP A 1 473 ? -16.386 0.255 -15.669 1.00 97.62 473 TRP A CA 1
ATOM 3788 C C . TRP A 1 473 ? -14.891 0.533 -15.779 1.00 97.62 473 TRP A C 1
ATOM 3790 O O . TRP A 1 473 ? -14.406 0.668 -16.897 1.00 97.62 473 TRP A O 1
ATOM 3800 N N . SER A 1 474 ? -14.152 0.547 -14.666 1.00 97.25 474 SER A N 1
ATOM 3801 C CA . SER A 1 474 ? -12.695 0.717 -14.697 1.00 97.25 474 SER A CA 1
ATOM 3802 C C . SER A 1 474 ? -12.020 -0.388 -15.524 1.00 97.25 474 SER A C 1
ATOM 3804 O O . SER A 1 474 ? -11.191 -0.090 -16.383 1.00 97.25 474 SER A O 1
ATOM 3806 N N . LEU A 1 475 ? -12.436 -1.649 -15.353 1.00 97.38 475 LEU A N 1
ATOM 3807 C CA . LEU A 1 475 ? -11.918 -2.788 -16.119 1.00 97.38 475 LEU A CA 1
ATOM 3808 C C . LEU A 1 475 ? -12.367 -2.796 -17.584 1.00 97.38 475 LEU A C 1
ATOM 3810 O O . LEU A 1 475 ? -11.588 -3.170 -18.458 1.00 97.38 475 LEU A O 1
ATOM 3814 N N . VAL A 1 476 ? -13.600 -2.374 -17.870 1.00 97.38 476 VAL A N 1
ATOM 3815 C CA . VAL A 1 476 ? -14.102 -2.245 -19.247 1.00 97.38 476 VAL A CA 1
ATOM 3816 C C . VAL A 1 476 ? -13.356 -1.142 -19.995 1.00 97.38 476 VAL A C 1
ATOM 3818 O O . VAL A 1 476 ? -12.939 -1.367 -21.127 1.00 97.38 476 VAL A O 1
ATOM 3821 N N . ILE A 1 477 ? -13.144 0.019 -19.367 1.00 96.50 477 ILE A N 1
ATOM 3822 C CA . ILE A 1 477 ? -12.370 1.126 -19.946 1.00 96.50 477 ILE A CA 1
ATOM 3823 C C . ILE A 1 477 ? -10.928 0.682 -20.195 1.00 96.50 477 ILE A C 1
ATOM 3825 O O . ILE A 1 477 ? -10.394 0.942 -21.272 1.00 96.50 477 ILE A O 1
ATOM 3829 N N . TRP A 1 478 ? -10.317 -0.032 -19.246 1.00 95.56 478 TRP A N 1
ATOM 3830 C CA . TRP A 1 478 ? -8.981 -0.603 -19.409 1.00 95.56 478 TRP A CA 1
ATOM 3831 C C . TRP A 1 478 ? -8.901 -1.565 -20.603 1.00 95.56 478 TRP A C 1
ATOM 3833 O O . TRP A 1 478 ? -8.070 -1.388 -21.492 1.00 95.56 478 TRP A O 1
ATOM 3843 N N . LEU A 1 479 ? -9.813 -2.539 -20.682 1.00 96.44 479 LEU A N 1
ATOM 3844 C CA . LEU A 1 479 ? -9.871 -3.490 -21.794 1.00 96.44 479 LEU A CA 1
ATOM 3845 C C . LEU A 1 479 ? -10.092 -2.783 -23.138 1.00 96.44 479 LEU A C 1
ATOM 3847 O O . LEU A 1 479 ? -9.409 -3.082 -24.114 1.00 96.44 479 LEU A O 1
ATOM 3851 N N . PHE A 1 480 ? -11.024 -1.831 -23.188 1.00 95.12 480 PHE A N 1
ATOM 3852 C CA . PHE A 1 480 ? -11.307 -1.057 -24.393 1.00 95.12 480 PHE A CA 1
ATOM 3853 C C . PHE A 1 480 ? -10.092 -0.241 -24.841 1.00 95.12 480 PHE A C 1
ATOM 3855 O O . PHE A 1 480 ? -9.758 -0.240 -26.021 1.00 95.12 480 PHE A O 1
ATOM 3862 N N . THR A 1 481 ? -9.385 0.379 -23.897 1.00 91.62 481 THR A N 1
ATOM 3863 C CA . THR A 1 481 ? -8.143 1.115 -24.151 1.00 91.62 481 THR A CA 1
ATOM 3864 C C . THR A 1 481 ? -7.086 0.214 -24.797 1.00 91.62 481 THR A C 1
ATOM 3866 O O . THR A 1 481 ? -6.515 0.571 -25.825 1.00 91.62 481 THR A O 1
ATOM 3869 N N . LEU A 1 482 ? -6.879 -0.999 -24.274 1.00 91.44 482 LEU A N 1
ATOM 3870 C CA . LEU A 1 482 ? -5.958 -1.968 -24.877 1.00 91.44 482 LEU A CA 1
ATOM 3871 C C . LEU A 1 482 ? -6.397 -2.427 -26.276 1.00 91.44 482 LEU A C 1
ATOM 3873 O O . LEU A 1 482 ? -5.553 -2.602 -27.154 1.00 91.44 482 LEU A O 1
ATOM 3877 N N . ILE A 1 483 ? -7.703 -2.609 -26.507 1.00 91.56 483 ILE A N 1
ATOM 3878 C CA . ILE A 1 483 ? -8.240 -2.955 -27.833 1.00 91.56 483 ILE A CA 1
ATOM 3879 C C . ILE A 1 483 ? -7.979 -1.818 -28.821 1.00 91.56 483 ILE A C 1
ATOM 3881 O O . ILE A 1 483 ? -7.518 -2.077 -29.931 1.00 91.56 483 ILE A O 1
ATOM 3885 N N . LEU A 1 484 ? -8.216 -0.565 -28.425 1.00 87.81 484 LEU A N 1
ATOM 3886 C CA . LEU A 1 484 ? -7.896 0.593 -29.258 1.00 87.81 484 LEU A CA 1
ATOM 3887 C C . LEU A 1 484 ? -6.407 0.632 -29.612 1.00 87.81 484 LEU A C 1
ATOM 3889 O O . LEU A 1 484 ? -6.075 0.903 -30.763 1.00 87.81 484 LEU A O 1
ATOM 3893 N N . PHE A 1 485 ? -5.519 0.295 -28.672 1.00 83.62 485 PHE A N 1
ATOM 3894 C CA . PHE A 1 485 ? -4.085 0.184 -28.954 1.00 83.62 485 PHE A CA 1
ATOM 3895 C C . PHE A 1 485 ? -3.729 -0.963 -29.897 1.00 83.62 485 PHE A C 1
ATOM 3897 O O . PHE A 1 485 ? -2.833 -0.815 -30.727 1.00 83.62 485 PHE A O 1
ATOM 3904 N N . ALA A 1 486 ? -4.433 -2.091 -29.812 1.00 85.38 486 ALA A N 1
ATOM 3905 C CA . ALA A 1 486 ? -4.252 -3.188 -30.755 1.00 85.38 486 ALA A CA 1
ATOM 3906 C C . ALA A 1 486 ? -4.690 -2.786 -32.171 1.00 85.38 486 ALA A C 1
ATOM 3908 O O . ALA A 1 486 ? -3.977 -3.042 -33.143 1.00 85.38 486 ALA A O 1
ATOM 3909 N N . VAL A 1 487 ? -5.838 -2.112 -32.286 1.00 82.00 487 VAL A N 1
ATOM 3910 C CA . VAL A 1 487 ? -6.419 -1.703 -33.570 1.00 82.00 487 VAL A CA 1
ATOM 3911 C C . VAL A 1 487 ? -5.614 -0.580 -34.218 1.00 82.00 487 VAL A C 1
ATOM 3913 O O . VAL A 1 487 ? -5.251 -0.713 -35.387 1.00 82.00 487 VAL A O 1
ATOM 3916 N N . SER A 1 488 ? -5.275 0.487 -33.485 1.00 75.44 488 SER A N 1
ATOM 3917 C CA . SER A 1 488 ? -4.529 1.634 -34.032 1.00 75.44 488 SER A CA 1
ATOM 3918 C C . SER A 1 488 ? -3.190 1.218 -34.644 1.00 75.44 488 SER A C 1
ATOM 3920 O O . SER A 1 488 ? -2.768 1.765 -35.661 1.00 75.44 488 SER A O 1
ATOM 3922 N N . ARG A 1 489 ? -2.557 0.181 -34.089 1.00 65.75 489 ARG A N 1
ATOM 3923 C CA . ARG A 1 489 ? -1.307 -0.369 -34.620 1.00 65.75 489 ARG A CA 1
ATOM 3924 C C . ARG A 1 489 ? -1.486 -1.320 -35.796 1.00 65.75 489 ARG A C 1
ATOM 3926 O O . ARG A 1 489 ? -0.613 -1.349 -36.658 1.00 65.75 489 ARG A O 1
ATOM 3933 N N . SER A 1 490 ? -2.597 -2.056 -35.871 1.00 62.03 490 SER A N 1
ATOM 3934 C CA . SER A 1 490 ? -2.891 -2.903 -37.038 1.00 62.03 490 SER A CA 1
ATOM 3935 C C . SER A 1 490 ? -3.032 -2.081 -38.325 1.00 62.03 490 SER A C 1
ATOM 3937 O O . SER A 1 490 ? -2.541 -2.494 -39.371 1.00 62.03 490 SER A O 1
ATOM 3939 N N . VAL A 1 491 ? -3.605 -0.876 -38.223 1.00 57.16 491 VAL A N 1
ATOM 3940 C CA . VAL A 1 491 ? -3.795 0.041 -39.357 1.00 57.16 491 VAL A CA 1
ATOM 3941 C C . VAL A 1 491 ? -2.467 0.672 -39.798 1.00 57.16 491 VAL A C 1
ATOM 3943 O O . VAL A 1 491 ? -2.207 0.772 -40.994 1.00 57.16 491 VAL A O 1
ATOM 3946 N N . GLY A 1 492 ? -1.577 1.018 -38.858 1.00 50.16 492 GLY A N 1
ATOM 3947 C CA . GLY A 1 492 ? -0.250 1.569 -39.176 1.00 50.16 492 GLY A CA 1
ATOM 3948 C C . GLY A 1 492 ? 0.716 0.571 -39.832 1.00 50.16 492 GLY A C 1
ATOM 3949 O O . GLY A 1 492 ? 1.603 0.974 -40.577 1.00 50.16 492 GLY A O 1
ATOM 3950 N N . GLY A 1 493 ? 0.535 -0.735 -39.607 1.00 45.62 493 GLY A N 1
ATOM 3951 C CA . GLY A 1 493 ? 1.353 -1.782 -40.231 1.00 45.62 493 GLY A CA 1
ATOM 3952 C C . GLY A 1 493 ? 1.037 -2.046 -41.708 1.00 45.62 493 GLY A C 1
ATOM 3953 O O . GLY A 1 493 ? 1.840 -2.673 -42.390 1.00 45.62 493 GLY A O 1
ATOM 3954 N N . SER A 1 494 ? -0.108 -1.578 -42.218 1.00 37.84 494 SER A N 1
ATOM 3955 C CA . SER A 1 494 ? -0.512 -1.781 -43.620 1.00 37.84 494 SER A CA 1
ATOM 3956 C C . SER A 1 494 ? -0.034 -0.683 -44.579 1.00 37.84 494 SER A C 1
ATOM 3958 O O . SER A 1 494 ? -0.163 -0.857 -45.785 1.00 37.84 494 SER A O 1
ATOM 3960 N N . VAL A 1 495 ? 0.536 0.420 -44.074 1.00 43.44 495 VAL A N 1
ATOM 3961 C CA . VAL A 1 495 ? 1.054 1.533 -44.904 1.00 43.44 495 VAL A CA 1
ATOM 3962 C C . VAL A 1 495 ? 2.573 1.423 -45.141 1.00 43.44 495 VAL A C 1
ATOM 3964 O O . VAL A 1 495 ? 3.133 2.119 -45.975 1.00 43.44 495 VAL A O 1
ATOM 3967 N N . GLY A 1 496 ? 3.254 0.482 -44.482 1.00 39.91 496 GLY A N 1
ATOM 3968 C CA . GLY A 1 496 ? 4.675 0.190 -44.698 1.00 39.91 496 GLY A CA 1
ATOM 3969 C C . GLY A 1 496 ? 4.912 -0.953 -45.684 1.00 39.91 496 GLY A C 1
ATOM 3970 O O . GLY A 1 496 ? 5.519 -1.952 -45.308 1.00 39.91 496 GLY A O 1
ATOM 3971 N N . VAL A 1 497 ? 4.420 -0.849 -46.921 1.00 36.38 497 VAL A N 1
ATOM 3972 C CA . VAL A 1 497 ? 4.846 -1.731 -48.019 1.00 36.38 497 VAL A CA 1
ATOM 3973 C C . VAL A 1 497 ? 5.087 -0.887 -49.268 1.00 36.38 497 VAL A C 1
ATOM 3975 O O . VAL A 1 497 ? 4.158 -0.270 -49.783 1.00 36.38 497 VAL A O 1
ATOM 3978 N N . SER A 1 498 ? 6.313 -0.992 -49.791 1.00 30.98 498 SER A N 1
ATOM 3979 C CA . SER A 1 498 ? 6.858 -0.449 -51.055 1.00 30.98 498 SER A CA 1
ATOM 3980 C C . SER A 1 498 ? 7.611 0.882 -50.924 1.00 30.98 498 SER A C 1
ATOM 3982 O O . SER A 1 498 ? 7.029 1.955 -51.059 1.00 30.98 498 SER A O 1
ATOM 3984 N N . GLY A 1 499 ? 8.927 0.778 -50.728 1.00 31.14 499 GLY A N 1
ATOM 3985 C CA . GLY A 1 499 ? 9.908 1.862 -50.804 1.00 31.14 499 GLY A CA 1
ATOM 3986 C C . GLY A 1 499 ? 11.307 1.309 -50.623 1.00 31.14 499 GLY A C 1
ATOM 3987 O O . GLY A 1 499 ? 11.782 1.363 -49.470 1.00 31.14 499 GLY A O 1
#